Protein AF-A0A6P7G1Y3-F1 (afdb_monomer)

Solvent-accessible surface area (backbone atoms only — not comparable to full-atom values): 27968 Å² total; per-residue (Å²): 134,88,88,85,88,83,86,83,90,83,91,83,88,83,90,83,89,81,90,78,96,66,84,54,74,49,41,46,38,95,89,52,84,50,70,102,70,94,65,99,61,94,74,88,72,94,70,60,60,59,30,32,42,55,99,88,39,84,34,72,54,35,53,36,36,15,25,48,47,15,48,82,34,97,92,33,62,52,69,43,57,44,72,59,43,51,49,99,43,43,23,34,32,66,32,17,27,69,36,18,56,50,46,39,49,30,22,49,39,19,18,66,48,32,65,40,35,45,55,99,52,90,40,64,48,67,71,24,39,40,21,48,31,68,69,51,61,21,33,66,39,76,45,73,62,52,49,57,43,57,74,51,36,74,80,75,41,61,76,71,70,66,89,74,81,71,53,77,91,73,44,63,66,83,42,74,80,25,57,5,45,80,43,30,66,40,51,47,25,20,52,40,70,72,32,90,74,24,27,57,40,87,90,57,60,56,45,47,27,10,22,40,24,44,22,31,38,93,86,41,81,30,30,32,76,48,20,41,40,45,38,43,16,76,24,50,93,72,19,22,12,50,75,26,34,57,38,83,56,89,63,82,75,70,96,60,71,35,64,21,19,65,37,70,76,43,81,50,70,74,40,59,76,36,36,56,93,34,40,4,23,28,44,32,40,37,47,58,55,50,45,48,49,32,68,52,84,52,50,48,87,75,78,51,62,48,78,46,79,36,86,32,75,89,77,40,94,64,65,42,53,60,43,60,53,24,16,57,50,22,39,57,48,23,78,79,37,81,61,32,25,71,86,7,54,28,35,61,28,60,65,38,92,95,43,37,37,42,21,13,32,32,24,24,29,26,63,87,76,64,37,27,36,39,58,55,78,63,28,40,49,60,84,46,78,47,43,50,49,39,18,34,51,31,48,68,61,90,92,44,54,21,23,13,50,92,44,24,45,37,53,81,84,69,70,74,89,80,48,82,84,78,72,68,87,52,79,36,65,52,50,48,62,91,82,73,68,86,50,68,65,58,51,36,42,42,19,21,43,98,84,40,48,64,70,30,92,67,80,77,94,69,70,66,60,75,78,61,48,78,81,37,51,41,91,37,65,42,85,54,92,70,51,63,57,68,72,66,45,81,70,70,84,76,128

Sequence (495 aa):
MRFHHQSRLARKGFGGQMYGKKNRAKIARNSGEAYMDQKHNIHEAKKLDFFAYDNGRKSGVTMGLATVGGVCLDRYACVIAEFGTTNVFGKPYPSAGFTSVYVLAHEIGHNLGMHHDSIDNSCPKEGYIMSPSRGTNGETQWSRCSADVMKKLSSWAKCLEDTSKPNKNLDHNKFLRTPGQKFTAKKQCEILLRDKDATVLPSQGLSDICYNLHCKTPHRSGHYFAGPALEGTQCGYGQYCYGGTCVKKALPKPVKVVPGGWGPWKEGVCSSGCIEKSKGNTSKRRLCNNPAPLNTDEGCEGSSVQFGLCNDSKVCKGKISAVKYASQKCTEFSKLLPELESVGTGLQSPHEEGRLWMGCAIFCKRADSGIFYTPRIELNDLGISPYFPDGTWCHSVGNRNFYCLQHHCLPENFQIRTLTNHLEDLSFLQNARPHAHVSQDIKDYLSVDSYGRPIKTTLSEGDDIPPPDEEWESHDYIEIPGLREKYYNENANKI

Radius of gyration: 27.13 Å; Cα contacts (8 Å, |Δi|>4): 981; chains: 1; bounding box: 83×48×75 Å

InterPro domains:
  IPR000884 Thrombospondin type-1 (TSP1) repeat [PS50092] (259-317)
  IPR001590 Peptidase M12B, ADAM/reprolysin [PF01421] (58-160)
  IPR001590 Peptidase M12B, ADAM/reprolysin [PS50215] (62-153)
  IPR024079 Metallopeptidase, catalytic domain superfamily [G3DSA:3.40.390.10] (19-164)
  IPR036383 Thrombospondin type-1 repeat superfamily [G3DSA:2.20.100.10] (259-316)
  IPR041645 ADAMTS, cysteine-rich domain 2 [PF17771] (179-247)
  IPR050439 ADAMTS and ADAMTS-like [PTHR13723] (58-411)

Mean predicted aligned error: 11.82 Å

Foldseek 3Di:
DDDDDDDDDDDDDDDDDDDDDDKDWWWDDPPDTDDPDDDPDDDPDVDTQTFIQDPNDTFSLQQKFAAAQCAPPPRGNDIGGHAQDAPPLQFFALRNFCNSVLRRVLRVLRNLRDAAPPDVDDGDLDQASRRLFDQLFLRPHHDVRSVVSVVLSVVPNVVVVDDDDDDPVRPPCVCVQACCLVCALQNRLCRSLVHNQKGFDPPDQLFQLQGWTKIDHLLFAAIATNGGRTFQHASDDCWTRDSSGTDNDDDPPDPDWDAWDKDDKDKADWAAPQAPPFFTKIKIFIDRPVPNGHSDPNTYPDGRMDMATDHCPVPHPHHDHPQVSLQVVQCVVCVVPVQFDNSRRWDQAAADPLQQLRNFFIWTQTPPPRWTFQPRLSNRSVPRDRTHHWRDWRDDDDPWTFTQDSSGGGTNPDDPRPPPVPNRQRHAYNHDARDDDDDVQVRQCRIAGPNNHGSDPHGDPDRRDDPPSVSSRDPNYDYDPPPVCVSPCVVVPPD

Nearest PDB structures (foldseek):
  6qig-assembly1_A  TM=4.648E-01  e=5.186E-15  Homo sapiens
  3vn4-assembly1_A  TM=4.389E-01  e=1.927E-11  Homo sapiens
  3ghn-assembly1_A  TM=4.297E-01  e=1.252E-10  Homo sapiens
  6ool-assembly1_A  TM=8.047E-01  e=5.076E-03  Mus musculus
  1w0s-assembly3_C  TM=1.953E-01  e=5.076E-03  Homo sapiens

Secondary structure (DSSP, 8-state):
-------------------------EEEETTEEE------S----SS-EEEEEETTEEE----EEEETT-TT-TTT--EEE--S-B-TT-PBPGGGSTHHHHHHHHHHHHHTTPPPTTSSSSS-SSSSTT-SS---SS--S--HHHHHHHHTHHHH-GGG-S-----GGG-GGGGTT-GGGTS-HHHHHHHHHT-TT-EE-TTS-TTGGGT--EEE-TTSSSBEE--SPPTT-EEETTEEEETTEEEE--PPPPS--B---B---EEPPPB---BTT--EEEEEE--B-TTPPBS-S----S-SEEEEEE--TTT-SS-B-HHHHHHHHHHHHTTT-TTB-TT--EE-PPP-TT-TTGGGBPEEEBTTT--EE--TTTSTTTT---BPPTT-EEEEETTEEEEEETTEEEETT--GGG-TTTS-S--SB-S--SSPPPPHHHHHHTEE-TTS-BS-SSPPTTTTSPPPGGGG----EEPPTTHHHHHHGGGTT--

Structure (mmCIF, N/CA/C/O backbone):
data_AF-A0A6P7G1Y3-F1
#
_entry.id   AF-A0A6P7G1Y3-F1
#
loop_
_atom_site.group_PDB
_atom_site.id
_atom_site.type_symbol
_atom_site.label_atom_id
_atom_site.label_alt_id
_atom_site.label_comp_id
_atom_site.label_asym_id
_atom_site.label_entity_id
_atom_site.label_seq_id
_atom_site.pdbx_PDB_ins_code
_atom_site.Cartn_x
_atom_site.Cartn_y
_atom_site.Cartn_z
_atom_site.occupancy
_atom_site.B_iso_or_equiv
_atom_site.auth_seq_id
_atom_site.auth_comp_id
_atom_site.auth_asym_id
_atom_site.auth_atom_id
_atom_site.pdbx_PDB_model_num
ATOM 1 N N . MET A 1 1 ? 47.222 4.859 -1.023 1.00 21.81 1 MET A N 1
ATOM 2 C CA . MET A 1 1 ? 47.840 4.734 0.318 1.00 21.81 1 MET A CA 1
ATOM 3 C C . MET A 1 1 ? 47.376 3.429 0.949 1.00 21.81 1 MET A C 1
ATOM 5 O O . MET A 1 1 ? 46.231 3.058 0.735 1.00 21.81 1 MET A O 1
ATOM 9 N N . ARG A 1 2 ? 48.284 2.703 1.618 1.00 18.09 2 ARG A N 1
ATOM 10 C CA . ARG A 1 2 ? 48.058 1.367 2.205 1.00 18.09 2 ARG A CA 1
ATOM 11 C C . ARG A 1 2 ? 47.074 1.403 3.382 1.00 18.09 2 ARG A C 1
ATOM 13 O O . ARG A 1 2 ? 47.066 2.359 4.149 1.00 18.09 2 ARG A O 1
ATOM 20 N N . PHE A 1 3 ? 46.316 0.317 3.523 1.00 20.75 3 PHE A N 1
ATOM 21 C CA . PHE A 1 3 ? 45.445 -0.002 4.655 1.00 20.75 3 PHE A CA 1
ATOM 22 C C . PHE A 1 3 ? 46.233 -0.623 5.818 1.00 20.75 3 PHE A C 1
ATOM 24 O O . PHE A 1 3 ? 47.141 -1.419 5.583 1.00 20.75 3 PHE A O 1
ATOM 31 N N . HIS A 1 4 ? 45.807 -0.354 7.057 1.00 20.28 4 HIS A N 1
ATOM 32 C CA . HIS A 1 4 ? 46.063 -1.231 8.202 1.00 20.28 4 HIS A CA 1
ATOM 33 C C . HIS A 1 4 ? 44.754 -1.570 8.920 1.00 20.28 4 HIS A C 1
ATOM 35 O O . HIS A 1 4 ? 43.942 -0.704 9.235 1.00 20.28 4 HIS A O 1
ATOM 41 N N . HIS A 1 5 ? 44.578 -2.865 9.163 1.00 25.80 5 HIS A N 1
ATOM 42 C CA . HIS A 1 5 ? 43.517 -3.473 9.953 1.00 25.80 5 HIS A CA 1
ATOM 43 C C . HIS A 1 5 ? 44.005 -3.585 11.406 1.00 25.80 5 HIS A C 1
ATOM 45 O O . HIS A 1 5 ? 45.087 -4.130 11.607 1.00 25.80 5 HIS A O 1
ATOM 51 N N . GLN A 1 6 ? 43.216 -3.161 12.403 1.00 21.77 6 GLN A N 1
ATOM 52 C CA . GLN A 1 6 ? 43.098 -3.884 13.679 1.00 21.77 6 GLN A CA 1
ATOM 53 C C . GLN A 1 6 ? 41.922 -3.396 14.536 1.00 21.77 6 GLN A C 1
ATOM 55 O O . GLN A 1 6 ? 41.540 -2.230 14.552 1.00 21.77 6 GLN A O 1
ATOM 60 N N . SER A 1 7 ? 41.327 -4.367 15.216 1.00 26.92 7 SER A N 1
ATOM 61 C CA . SER A 1 7 ? 40.174 -4.310 16.105 1.00 26.92 7 SER A CA 1
ATOM 62 C C . SER A 1 7 ? 40.506 -3.829 17.529 1.00 26.92 7 SER A C 1
ATOM 64 O O . SER A 1 7 ? 41.516 -4.240 18.085 1.00 26.92 7 SER A O 1
ATOM 66 N N . ARG A 1 8 ? 39.527 -3.128 18.134 1.00 26.20 8 ARG A N 1
ATOM 67 C CA . ARG A 1 8 ? 39.300 -2.766 19.561 1.00 26.20 8 ARG A CA 1
ATOM 68 C C . ARG A 1 8 ? 40.057 -1.572 20.187 1.00 26.20 8 ARG A C 1
ATOM 70 O O . ARG A 1 8 ? 41.271 -1.551 20.266 1.00 26.20 8 ARG A O 1
ATOM 77 N N . LEU A 1 9 ? 39.222 -0.692 20.775 1.00 28.58 9 LEU A N 1
ATOM 78 C CA . LEU A 1 9 ? 39.395 0.200 21.943 1.00 28.58 9 LEU A CA 1
ATOM 79 C C . LEU A 1 9 ? 40.585 1.181 21.971 1.00 28.58 9 LEU A C 1
ATOM 81 O O . LEU A 1 9 ? 41.691 0.787 22.305 1.00 28.58 9 LEU A O 1
ATOM 85 N N . ALA A 1 10 ? 40.303 2.485 21.814 1.00 23.20 10 ALA A N 1
ATOM 86 C CA . ALA A 1 10 ? 40.595 3.557 22.790 1.00 23.20 10 ALA A CA 1
ATOM 87 C C . ALA A 1 10 ? 40.450 4.966 22.171 1.00 23.20 10 ALA A C 1
ATOM 89 O O . ALA A 1 10 ? 40.607 5.173 20.973 1.00 23.20 10 ALA A O 1
ATOM 90 N N . ARG A 1 11 ? 40.125 5.936 23.034 1.00 28.88 11 ARG A N 1
ATOM 91 C CA . ARG A 1 11 ? 39.921 7.371 22.770 1.00 28.88 11 ARG A CA 1
ATOM 92 C C . ARG A 1 11 ? 41.198 8.089 22.301 1.00 28.88 11 ARG A C 1
ATOM 94 O O . ARG A 1 11 ? 42.226 7.935 22.949 1.00 28.88 11 ARG A O 1
ATOM 101 N N . LYS A 1 12 ? 41.062 9.019 21.349 1.00 26.11 12 LYS A N 1
ATOM 102 C CA . LYS A 1 12 ? 41.366 10.476 21.430 1.00 26.11 12 LYS A CA 1
ATOM 103 C C . LYS A 1 12 ? 41.472 11.050 20.010 1.00 26.11 12 LYS A C 1
ATOM 105 O O . LYS A 1 12 ? 41.982 10.394 19.113 1.00 26.11 12 LYS A O 1
ATOM 110 N N . GLY A 1 13 ? 40.916 12.246 19.821 1.00 26.70 13 GLY A N 1
ATOM 111 C CA . GLY A 1 13 ? 40.770 12.880 18.513 1.00 26.70 13 GLY A CA 1
ATOM 112 C C . GLY A 1 13 ? 42.012 13.601 18.007 1.00 26.70 13 GLY A C 1
ATOM 113 O O . GLY A 1 13 ? 42.942 13.837 18.765 1.00 26.70 13 GLY A O 1
ATOM 114 N N . PHE A 1 14 ? 41.944 14.004 16.741 1.00 24.20 14 PHE A N 1
ATOM 115 C CA . PHE A 1 14 ? 42.490 15.254 16.217 1.00 24.20 14 PHE A CA 1
ATOM 116 C C . PHE A 1 14 ? 41.652 15.650 14.998 1.00 24.20 14 PHE A C 1
ATOM 118 O O . PHE A 1 14 ? 41.371 14.826 14.128 1.00 24.20 14 PHE A O 1
ATOM 125 N N . GLY A 1 15 ? 41.180 16.896 15.002 1.00 25.44 15 GLY A N 1
ATOM 126 C CA . GLY A 1 15 ? 40.402 17.490 13.925 1.00 25.44 15 GLY A CA 1
ATOM 127 C C . GLY A 1 15 ? 41.291 17.932 12.766 1.00 25.44 15 GLY A C 1
ATOM 128 O O . GLY A 1 15 ? 42.401 18.416 12.968 1.00 25.44 15 GLY A O 1
ATOM 129 N N . GLY A 1 16 ? 40.760 17.783 11.558 1.00 22.61 16 GLY A N 1
ATOM 130 C CA . GLY A 1 16 ? 41.322 18.302 10.318 1.00 22.61 16 GLY A CA 1
ATOM 131 C C . GLY A 1 16 ? 40.202 18.411 9.292 1.00 22.61 16 GLY A C 1
ATOM 132 O O . GLY A 1 16 ? 39.811 17.426 8.675 1.00 22.61 16 GLY A O 1
ATOM 133 N N . GLN A 1 17 ? 39.625 19.604 9.195 1.00 25.06 17 GLN A N 1
ATOM 134 C CA . GLN A 1 17 ? 38.502 19.961 8.338 1.00 25.06 17 GLN A CA 1
ATOM 135 C C . GLN A 1 17 ? 39.050 20.399 6.971 1.00 25.06 17 GLN A C 1
ATOM 137 O O . GLN A 1 17 ? 39.835 21.340 6.908 1.00 25.06 17 GLN A O 1
ATOM 142 N N . MET A 1 18 ? 38.630 19.762 5.873 1.00 23.38 18 MET A N 1
ATOM 143 C CA . MET A 1 18 ? 38.741 20.356 4.536 1.00 23.38 18 MET A CA 1
ATOM 144 C C . MET A 1 18 ? 37.453 20.163 3.736 1.00 23.38 18 MET A C 1
ATOM 146 O O . MET A 1 18 ? 36.867 19.083 3.674 1.00 23.38 18 MET A O 1
ATOM 150 N N . TYR A 1 19 ? 37.010 21.291 3.188 1.00 25.28 19 TYR A N 1
ATOM 151 C CA . TYR A 1 19 ? 35.760 21.535 2.490 1.00 25.28 19 TYR A CA 1
ATOM 152 C C . TYR A 1 19 ? 35.715 20.880 1.105 1.00 25.28 19 TYR A C 1
ATOM 154 O O . TYR A 1 19 ? 36.690 20.883 0.364 1.00 25.28 19 TYR A O 1
ATOM 162 N N . GLY A 1 20 ? 34.527 20.395 0.739 1.00 24.55 20 GLY A N 1
ATOM 163 C CA . GLY A 1 20 ? 34.197 19.918 -0.602 1.00 24.55 20 GLY A CA 1
ATOM 164 C C . GLY A 1 20 ? 32.763 19.393 -0.659 1.00 24.55 20 GLY A C 1
ATOM 165 O O . GLY A 1 20 ? 32.545 18.185 -0.708 1.00 24.55 20 GLY A O 1
ATOM 166 N N . LYS A 1 21 ? 31.774 20.296 -0.594 1.00 27.38 21 LYS A N 1
ATOM 167 C CA . LYS A 1 21 ? 30.356 19.983 -0.838 1.00 27.38 21 LYS A CA 1
ATOM 168 C C . LYS A 1 21 ? 30.157 19.759 -2.344 1.00 27.38 21 LYS A C 1
ATOM 170 O O . LYS A 1 21 ? 29.960 20.714 -3.084 1.00 27.38 21 LYS A O 1
ATOM 175 N N . LYS A 1 22 ? 30.230 18.510 -2.797 1.00 32.12 22 LYS A N 1
ATOM 176 C CA . LYS A 1 22 ? 29.634 18.060 -4.065 1.00 32.12 22 LYS A CA 1
ATOM 177 C C . LYS A 1 22 ? 28.845 16.785 -3.784 1.00 32.12 22 LYS A C 1
ATOM 179 O O . LYS A 1 22 ? 29.294 15.977 -2.972 1.00 32.12 22 LYS A O 1
ATOM 184 N N . ASN A 1 23 ? 27.659 16.699 -4.380 1.00 32.31 23 ASN A N 1
ATOM 185 C CA . ASN A 1 23 ? 26.599 15.705 -4.186 1.00 32.31 23 ASN A CA 1
ATOM 186 C C . ASN A 1 23 ? 27.129 14.303 -3.837 1.00 32.31 23 ASN A C 1
ATOM 188 O O . ASN A 1 23 ? 27.929 13.727 -4.572 1.00 32.31 23 ASN A O 1
ATOM 192 N N . ARG A 1 24 ? 26.705 13.764 -2.687 1.00 34.97 24 ARG A N 1
ATOM 193 C CA . ARG A 1 24 ? 27.035 12.403 -2.232 1.00 34.97 24 ARG A CA 1
ATOM 194 C C . ARG A 1 24 ? 25.746 11.684 -1.850 1.00 34.97 24 ARG A C 1
ATOM 196 O O . ARG A 1 24 ? 25.073 12.122 -0.917 1.00 34.97 24 ARG A O 1
ATOM 203 N N . ALA A 1 25 ? 25.444 10.570 -2.511 1.00 36.06 25 ALA A N 1
ATOM 204 C CA . ALA A 1 25 ? 24.476 9.599 -2.007 1.00 36.06 25 ALA A CA 1
ATOM 205 C C . ALA A 1 25 ? 25.070 8.885 -0.781 1.00 36.06 25 ALA A C 1
ATOM 207 O O . ALA A 1 25 ? 26.274 8.604 -0.753 1.00 36.06 25 ALA A O 1
ATOM 208 N N . LYS A 1 26 ? 24.265 8.645 0.262 1.00 37.44 26 LYS A N 1
ATOM 209 C CA . LYS A 1 26 ? 24.732 7.991 1.496 1.00 37.44 26 LYS A CA 1
ATOM 210 C C . LYS A 1 26 ? 23.860 6.792 1.838 1.00 37.44 26 LYS A C 1
ATOM 212 O O . LYS A 1 26 ? 22.646 6.832 1.704 1.00 37.44 26 LYS A O 1
ATOM 217 N N . ILE A 1 27 ? 24.507 5.754 2.356 1.00 38.84 27 ILE A N 1
ATOM 218 C CA . ILE A 1 27 ? 23.871 4.532 2.839 1.00 38.84 27 ILE A CA 1
ATOM 219 C C . ILE A 1 27 ? 24.170 4.423 4.338 1.00 38.84 27 ILE A C 1
ATOM 221 O O . ILE A 1 27 ? 25.332 4.312 4.739 1.00 38.84 27 ILE A O 1
ATOM 225 N N . ALA A 1 28 ? 23.141 4.478 5.184 1.00 32.09 28 ALA A N 1
ATOM 226 C CA . ALA A 1 28 ? 23.309 4.372 6.635 1.00 32.09 28 ALA A CA 1
ATOM 227 C C . ALA A 1 28 ? 22.919 2.970 7.134 1.00 32.09 28 ALA A C 1
ATOM 229 O O . ALA A 1 28 ? 21.790 2.529 6.926 1.00 32.09 28 ALA A O 1
ATOM 230 N N . ARG A 1 29 ? 23.830 2.274 7.836 1.00 31.97 29 ARG A N 1
ATOM 231 C CA . ARG A 1 29 ? 23.472 1.158 8.729 1.00 31.97 29 ARG A CA 1
ATOM 232 C C . ARG A 1 29 ? 23.325 1.690 10.149 1.00 31.97 29 ARG A C 1
ATOM 234 O O . ARG A 1 29 ? 24.144 2.492 10.600 1.00 31.97 29 ARG A O 1
ATOM 241 N N . ASN A 1 30 ? 22.348 1.179 10.900 1.00 32.78 30 ASN A N 1
ATOM 242 C CA . ASN A 1 30 ? 22.372 1.308 12.357 1.00 32.78 30 ASN A CA 1
ATOM 243 C C . ASN A 1 30 ? 23.662 0.643 12.866 1.00 32.78 30 ASN A C 1
ATOM 245 O O . ASN A 1 30 ? 23.794 -0.578 12.817 1.00 32.78 30 ASN A O 1
ATOM 249 N N . SER A 1 31 ? 24.609 1.479 13.303 1.00 29.08 31 SER A N 1
ATOM 250 C CA . SER A 1 31 ? 26.038 1.217 13.559 1.00 29.08 31 SER A CA 1
ATOM 251 C C . SER A 1 31 ? 26.934 1.045 12.312 1.00 29.08 31 SER A C 1
ATOM 253 O O . SER A 1 31 ? 27.414 -0.041 12.004 1.00 29.08 31 SER A O 1
ATOM 255 N N . GLY A 1 32 ? 27.216 2.156 11.620 1.00 27.81 32 GLY A N 1
ATOM 256 C CA . GLY A 1 32 ? 28.338 2.284 10.675 1.00 27.81 32 GLY A CA 1
ATOM 257 C C . GLY A 1 32 ? 27.954 2.919 9.335 1.00 27.81 32 GLY A C 1
ATOM 258 O O . GLY A 1 32 ? 27.022 2.473 8.671 1.00 27.81 32 GLY A O 1
ATOM 259 N N . GLU A 1 33 ? 28.683 3.964 8.937 1.00 28.09 33 GLU A N 1
ATOM 260 C CA . GLU A 1 33 ? 28.585 4.582 7.608 1.00 28.09 33 GLU A CA 1
ATOM 261 C C . GLU A 1 33 ? 29.104 3.607 6.538 1.00 28.09 33 GLU A C 1
ATOM 263 O O . GLU A 1 33 ? 30.212 3.086 6.675 1.00 28.09 33 GLU A O 1
ATOM 268 N N . ALA A 1 34 ? 28.333 3.361 5.473 1.00 31.55 34 ALA A N 1
ATOM 269 C CA . ALA A 1 34 ? 28.807 2.615 4.310 1.00 31.55 34 ALA A CA 1
ATOM 270 C C . ALA A 1 34 ? 29.014 3.579 3.134 1.00 31.55 34 ALA A C 1
ATOM 272 O O . ALA A 1 34 ? 28.073 4.202 2.643 1.00 31.55 34 ALA A O 1
ATOM 273 N N . TYR A 1 35 ? 30.264 3.690 2.692 1.00 33.50 35 TYR A N 1
ATOM 274 C CA . TYR A 1 35 ? 30.630 4.234 1.386 1.00 33.50 35 TYR A CA 1
ATOM 275 C C . TYR A 1 35 ? 30.770 3.055 0.413 1.00 33.50 35 TYR A C 1
ATOM 277 O O . TYR A 1 35 ? 31.051 1.941 0.856 1.00 33.50 35 TYR A O 1
ATOM 285 N N . MET A 1 36 ? 30.571 3.280 -0.891 1.00 33.56 36 MET A N 1
ATOM 286 C CA . MET A 1 36 ? 30.860 2.272 -1.920 1.00 33.56 36 MET A CA 1
ATOM 287 C C . MET A 1 36 ? 32.346 1.892 -1.846 1.00 33.56 36 MET A C 1
ATOM 289 O O . MET A 1 36 ? 33.202 2.623 -2.340 1.00 33.56 36 MET A O 1
ATOM 293 N N . ASP A 1 37 ? 32.634 0.770 -1.186 1.00 27.64 37 ASP A N 1
ATOM 294 C CA . ASP A 1 37 ? 33.957 0.162 -1.082 1.00 27.64 37 ASP A CA 1
ATOM 295 C C . ASP A 1 37 ? 33.904 -1.323 -1.475 1.00 27.64 37 ASP A C 1
ATOM 297 O O . ASP A 1 37 ? 32.919 -2.038 -1.285 1.00 27.64 37 ASP A O 1
ATOM 301 N N . GLN A 1 38 ? 35.003 -1.734 -2.086 1.00 37.25 38 GLN A N 1
ATOM 302 C CA . GLN A 1 38 ? 35.244 -2.861 -2.964 1.00 37.25 38 GLN A CA 1
ATOM 303 C C . GLN A 1 38 ? 35.269 -4.200 -2.223 1.00 37.25 38 GLN A C 1
ATOM 305 O O . GLN A 1 38 ? 36.305 -4.571 -1.676 1.00 37.25 38 GLN A O 1
ATOM 310 N N . LYS A 1 39 ? 34.210 -5.013 -2.310 1.00 24.38 39 LYS A N 1
ATOM 311 C CA . LYS A 1 39 ? 34.352 -6.483 -2.305 1.00 24.38 39 LYS A CA 1
ATOM 312 C C . LYS A 1 39 ? 33.325 -7.120 -3.236 1.00 24.38 39 LYS A C 1
ATOM 314 O O . LYS A 1 39 ? 32.146 -6.799 -3.179 1.00 24.38 39 LYS A O 1
ATOM 319 N N . HIS A 1 40 ? 33.807 -8.031 -4.081 1.00 29.83 40 HIS A N 1
ATOM 320 C CA . HIS A 1 40 ? 33.036 -8.827 -5.036 1.00 29.83 40 HIS A CA 1
ATOM 321 C C . HIS A 1 40 ? 32.099 -9.797 -4.304 1.00 29.83 40 HIS A C 1
ATOM 323 O O . HIS A 1 40 ? 32.418 -10.971 -4.152 1.00 29.83 40 HIS A O 1
ATOM 329 N N . ASN A 1 41 ? 30.971 -9.301 -3.804 1.00 24.30 41 ASN A N 1
ATOM 330 C CA . ASN A 1 41 ? 29.869 -10.106 -3.294 1.00 24.30 41 ASN A CA 1
ATOM 331 C C . ASN A 1 41 ? 28.558 -9.340 -3.492 1.00 24.30 41 ASN A C 1
ATOM 333 O O . ASN A 1 41 ? 28.458 -8.168 -3.130 1.00 24.30 41 ASN A O 1
ATOM 337 N N . ILE A 1 42 ? 27.540 -10.020 -4.024 1.00 28.67 42 ILE A N 1
ATOM 338 C CA . ILE A 1 42 ? 26.158 -9.533 -4.005 1.00 28.67 42 ILE A CA 1
ATOM 339 C C . ILE A 1 42 ? 25.740 -9.473 -2.533 1.00 28.67 42 ILE A C 1
ATOM 341 O O . ILE A 1 42 ? 25.546 -10.502 -1.885 1.00 28.67 42 ILE A O 1
ATOM 345 N N . HIS A 1 43 ? 25.664 -8.271 -1.972 1.00 31.12 43 HIS A N 1
ATOM 346 C CA . HIS A 1 43 ? 25.241 -8.066 -0.595 1.00 31.12 43 HIS A CA 1
ATOM 347 C C . HIS A 1 43 ? 23.760 -7.677 -0.560 1.00 31.12 43 HIS A C 1
ATOM 349 O O . HIS A 1 43 ? 23.416 -6.519 -0.768 1.00 31.12 43 HIS A O 1
ATOM 355 N N . GLU A 1 44 ? 22.882 -8.626 -0.223 1.00 31.80 44 GLU A N 1
ATOM 356 C CA . GLU A 1 44 ? 21.524 -8.304 0.233 1.00 31.80 44 GLU A CA 1
ATOM 357 C C . GLU A 1 44 ? 21.609 -7.629 1.609 1.00 31.80 44 GLU A C 1
ATOM 359 O O . GLU A 1 44 ? 21.796 -8.275 2.646 1.00 31.80 44 GLU A O 1
ATOM 364 N N . ALA A 1 45 ? 21.503 -6.306 1.645 1.00 36.00 45 ALA A N 1
ATOM 365 C CA . ALA A 1 45 ? 21.452 -5.572 2.897 1.00 36.00 45 ALA A CA 1
ATOM 366 C C . ALA A 1 45 ? 19.991 -5.414 3.348 1.00 36.00 45 ALA A C 1
ATOM 368 O O . ALA A 1 45 ? 19.229 -4.639 2.789 1.00 36.00 45 ALA A O 1
ATOM 369 N N . LYS A 1 46 ? 19.599 -6.145 4.397 1.00 33.59 46 LYS A N 1
ATOM 370 C CA . LYS A 1 46 ? 18.202 -6.239 4.870 1.00 33.59 46 LYS A CA 1
ATOM 371 C C . LYS A 1 46 ? 17.665 -5.001 5.615 1.00 33.59 46 LYS A C 1
ATOM 373 O O . LYS A 1 46 ? 16.542 -5.044 6.110 1.00 33.59 46 LYS A O 1
ATOM 378 N N . LYS A 1 47 ? 18.460 -3.934 5.761 1.00 39.12 47 LYS A N 1
ATOM 379 C CA . LYS A 1 47 ? 18.063 -2.673 6.418 1.00 39.12 47 LYS A CA 1
ATOM 380 C C . LYS A 1 47 ? 19.081 -1.569 6.114 1.00 39.12 47 LYS A C 1
ATOM 382 O O . LYS A 1 47 ? 20.061 -1.406 6.842 1.00 39.12 47 LYS A O 1
ATOM 387 N N . LEU A 1 48 ? 18.881 -0.878 4.999 1.00 49.28 48 LEU A N 1
ATOM 388 C CA . LEU A 1 48 ? 19.598 0.340 4.634 1.00 49.28 48 LEU A CA 1
ATOM 389 C C . LEU A 1 48 ? 18.551 1.404 4.339 1.00 49.28 48 LEU A C 1
ATOM 391 O O . LEU A 1 48 ? 17.698 1.174 3.489 1.00 49.28 48 LEU A O 1
ATOM 395 N N . ASP A 1 49 ? 18.633 2.541 5.020 1.00 53.19 49 ASP A N 1
ATOM 396 C CA . ASP A 1 49 ? 17.881 3.718 4.598 1.00 53.19 49 ASP A CA 1
ATOM 397 C C . ASP A 1 49 ? 18.644 4.316 3.413 1.00 53.19 49 ASP A C 1
ATOM 399 O O . ASP A 1 49 ? 19.786 4.772 3.568 1.00 53.19 49 ASP A O 1
ATOM 403 N N . PHE A 1 50 ? 18.051 4.232 2.224 1.00 64.38 50 PHE A N 1
ATOM 404 C CA . PHE A 1 50 ? 18.624 4.764 0.996 1.00 64.38 50 PHE A CA 1
ATOM 405 C C . PHE A 1 50 ? 18.137 6.200 0.799 1.00 64.38 50 PHE A C 1
ATOM 407 O O . PHE A 1 50 ? 16.939 6.467 0.815 1.00 64.38 50 PHE A O 1
ATOM 414 N N . PHE A 1 51 ? 19.071 7.147 0.712 1.00 60.94 51 PHE A N 1
ATOM 415 C CA . PHE A 1 51 ? 18.747 8.552 0.496 1.00 60.94 51 PHE A CA 1
ATOM 416 C C . PHE A 1 51 ? 19.900 9.276 -0.202 1.00 60.94 51 PHE A C 1
ATOM 418 O O . PHE A 1 51 ? 21.087 9.021 0.048 1.00 60.94 51 PHE A O 1
ATOM 425 N N . ALA A 1 52 ? 19.553 10.239 -1.047 1.00 60.09 52 ALA A N 1
ATOM 426 C CA . ALA A 1 52 ? 20.500 11.188 -1.607 1.00 60.09 52 ALA A CA 1
ATOM 427 C C . ALA A 1 52 ? 20.554 12.457 -0.749 1.00 60.09 52 ALA A C 1
ATOM 429 O O . ALA A 1 52 ? 19.636 12.756 0.015 1.00 60.09 52 ALA A O 1
ATOM 430 N N . TYR A 1 53 ? 21.645 13.214 -0.848 1.00 56.50 53 TYR A N 1
ATOM 431 C CA . TYR A 1 53 ? 21.633 14.610 -0.422 1.00 56.50 53 TYR A CA 1
ATOM 432 C C . TYR A 1 53 ? 21.415 15.485 -1.644 1.00 56.50 53 TYR A C 1
ATOM 434 O O . TYR A 1 53 ? 22.305 15.555 -2.490 1.00 56.50 53 TYR A O 1
ATOM 442 N N . ASP A 1 54 ? 20.284 16.179 -1.677 1.00 51.59 54 ASP A N 1
ATOM 443 C CA . ASP A 1 54 ? 20.017 17.230 -2.649 1.00 51.59 54 ASP A CA 1
ATOM 444 C C . ASP A 1 54 ? 19.958 18.584 -1.933 1.00 51.59 54 ASP A C 1
ATOM 446 O O . ASP A 1 54 ? 19.322 18.723 -0.885 1.00 51.59 54 ASP A O 1
ATOM 450 N N . ASN A 1 55 ? 20.722 19.562 -2.423 1.00 55.16 55 ASN A N 1
ATOM 451 C CA . ASN A 1 55 ? 20.835 20.906 -1.838 1.00 55.16 55 ASN A CA 1
ATOM 452 C C . ASN A 1 55 ? 21.056 20.937 -0.305 1.00 55.16 55 ASN A C 1
ATOM 454 O O . ASN A 1 55 ? 20.612 21.837 0.407 1.00 55.16 55 ASN A O 1
ATOM 458 N N . GLY A 1 56 ? 21.768 19.940 0.235 1.00 56.34 56 GLY A N 1
ATOM 459 C CA . GLY A 1 56 ? 22.061 19.814 1.669 1.00 56.34 56 GLY A CA 1
ATOM 460 C C . GLY A 1 56 ? 20.949 19.183 2.517 1.00 56.34 56 GLY A C 1
ATOM 461 O O . GLY A 1 56 ? 21.151 19.004 3.721 1.00 56.34 56 GLY A O 1
ATOM 462 N N . ARG A 1 57 ? 19.821 18.785 1.918 1.00 51.09 57 ARG A N 1
ATOM 463 C CA . ARG A 1 57 ? 18.723 18.053 2.568 1.00 51.09 57 ARG A CA 1
ATOM 464 C C . ARG A 1 57 ? 18.774 16.579 2.173 1.00 51.09 57 ARG A C 1
ATOM 466 O O . ARG A 1 57 ? 19.189 16.242 1.071 1.00 51.09 57 ARG A O 1
ATOM 473 N N . LYS A 1 58 ? 18.374 15.688 3.084 1.00 57.81 58 LYS A N 1
ATOM 474 C CA . LYS A 1 58 ? 18.184 14.273 2.739 1.00 57.81 58 LYS A CA 1
ATOM 475 C C . LYS A 1 58 ? 16.935 14.154 1.865 1.00 57.81 58 LYS A C 1
ATOM 477 O O . LYS A 1 58 ? 15.870 14.582 2.298 1.00 57.81 58 LYS A O 1
ATOM 482 N N . SER A 1 59 ? 17.078 13.556 0.692 1.00 57.25 59 SER A N 1
ATOM 483 C CA . SER A 1 59 ? 15.988 13.177 -0.199 1.00 57.25 59 SER A CA 1
ATOM 484 C C . SER A 1 59 ? 15.849 11.657 -0.199 1.00 57.25 59 SER A C 1
ATOM 486 O O . SER A 1 59 ? 16.791 10.945 -0.547 1.00 57.25 59 SER A O 1
ATOM 488 N N . GLY A 1 60 ? 14.684 11.166 0.223 1.00 60.81 60 GLY A N 1
ATOM 489 C CA . GLY A 1 60 ? 14.294 9.755 0.109 1.00 60.81 60 GLY A CA 1
ATOM 490 C C . GLY A 1 60 ? 13.608 9.430 -1.222 1.00 60.81 60 GLY A C 1
ATOM 491 O O . GLY A 1 60 ? 13.018 8.366 -1.350 1.00 60.81 60 GLY A O 1
ATOM 492 N N . VAL A 1 61 ? 13.630 10.361 -2.182 1.00 64.31 61 VAL A N 1
ATOM 493 C CA . VAL A 1 61 ? 13.007 10.198 -3.505 1.00 64.31 61 VAL A CA 1
ATOM 494 C C . VAL A 1 61 ? 13.828 9.256 -4.386 1.00 64.31 61 VAL A C 1
ATOM 496 O O . VAL A 1 61 ? 13.279 8.511 -5.193 1.00 64.31 61 VAL A O 1
ATOM 499 N N . THR A 1 62 ? 15.150 9.251 -4.221 1.00 69.19 62 THR A N 1
ATOM 500 C CA . THR A 1 62 ? 16.054 8.357 -4.944 1.00 69.19 62 THR A CA 1
ATOM 501 C C . THR A 1 62 ? 15.802 6.906 -4.509 1.00 69.19 62 THR A C 1
ATOM 503 O O . THR A 1 62 ? 16.096 6.564 -3.370 1.00 69.19 62 THR A O 1
ATOM 506 N N . MET A 1 63 ? 15.278 6.055 -5.402 1.00 77.81 63 MET A N 1
ATOM 507 C CA . MET A 1 63 ? 15.053 4.612 -5.167 1.00 77.81 63 MET A CA 1
ATOM 508 C C . MET A 1 63 ? 16.069 3.739 -5.920 1.00 77.81 63 MET A C 1
ATOM 510 O O . MET A 1 63 ? 16.049 2.520 -5.794 1.00 77.81 63 MET A O 1
ATOM 514 N N . GLY A 1 64 ? 16.975 4.332 -6.695 1.00 83.69 64 GLY A N 1
ATOM 515 C CA . GLY A 1 64 ? 18.086 3.634 -7.327 1.00 83.69 64 GLY A CA 1
ATOM 516 C C . GLY A 1 64 ? 19.276 4.562 -7.559 1.00 83.69 64 GLY A C 1
ATOM 517 O O . GLY A 1 64 ? 19.183 5.766 -7.336 1.00 83.69 64 GLY A O 1
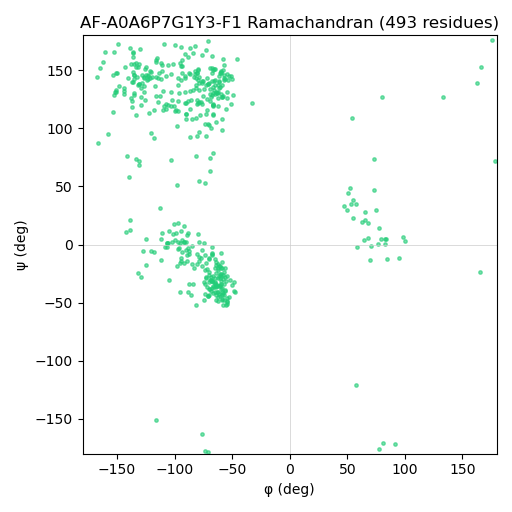ATOM 518 N N . LEU A 1 65 ? 20.438 3.981 -7.845 1.00 85.62 65 LEU A N 1
ATOM 519 C CA . LEU A 1 65 ? 21.632 4.727 -8.208 1.00 85.62 65 LEU A CA 1
ATOM 520 C C . LEU A 1 65 ? 22.538 3.909 -9.117 1.00 85.62 65 LEU A C 1
ATOM 522 O O . LEU A 1 65 ? 22.949 2.793 -8.768 1.00 85.62 65 LEU A O 1
ATOM 526 N N . ALA A 1 66 ? 22.958 4.528 -10.210 1.00 88.12 66 ALA A N 1
ATOM 527 C CA . ALA A 1 66 ? 23.942 3.974 -11.125 1.00 88.12 66 ALA A CA 1
ATOM 528 C C . ALA A 1 66 ? 24.976 5.017 -11.567 1.00 88.12 66 ALA A C 1
ATOM 530 O O . ALA A 1 66 ? 24.840 6.223 -11.379 1.00 88.12 66 ALA A O 1
ATOM 531 N N . THR A 1 67 ? 26.069 4.544 -12.156 1.00 89.06 67 THR A N 1
ATOM 532 C CA . THR A 1 67 ? 26.957 5.421 -12.932 1.00 89.06 67 THR A CA 1
ATOM 533 C C . THR A 1 67 ? 26.506 5.423 -14.383 1.00 89.06 67 THR A C 1
ATOM 535 O O . THR A 1 67 ? 26.085 4.374 -14.875 1.00 89.06 67 THR A O 1
ATOM 538 N N . VAL A 1 68 ? 26.625 6.556 -15.079 1.00 90.06 68 VAL A N 1
ATOM 539 C CA . VAL A 1 68 ? 26.313 6.602 -16.513 1.00 90.06 68 VAL A CA 1
ATOM 540 C C . VAL A 1 68 ? 27.455 5.987 -17.321 1.00 90.06 68 VAL A C 1
ATOM 542 O O . VAL A 1 68 ? 28.605 6.416 -17.223 1.00 90.06 68 VAL A O 1
ATOM 545 N N . GLY A 1 69 ? 27.148 4.955 -18.111 1.00 89.94 69 GLY A N 1
ATOM 546 C CA . GLY A 1 69 ? 28.116 4.278 -18.983 1.00 89.94 69 GLY A CA 1
ATOM 547 C C . GLY A 1 69 ? 29.225 3.544 -18.222 1.00 89.94 69 GLY A C 1
ATOM 548 O O . GLY A 1 69 ? 30.342 3.427 -18.716 1.00 89.94 69 GLY A O 1
ATOM 549 N N . GLY A 1 70 ? 28.951 3.087 -17.000 1.00 88.50 70 GLY A N 1
ATOM 550 C CA . GLY A 1 70 ? 29.903 2.346 -16.170 1.00 88.50 70 GLY A CA 1
ATOM 551 C C . GLY A 1 70 ? 30.048 0.874 -16.549 1.00 88.50 70 GLY A C 1
ATOM 552 O O . GLY A 1 70 ? 30.952 0.206 -16.040 1.00 88.50 70 GLY A O 1
ATOM 553 N N . VAL A 1 71 ? 29.177 0.356 -17.418 1.00 89.56 71 VAL A N 1
ATOM 554 C CA . VAL A 1 71 ? 29.235 -1.039 -17.861 1.00 89.56 71 VAL A CA 1
ATOM 555 C C . VAL A 1 71 ? 30.602 -1.348 -18.478 1.00 89.56 71 VAL A C 1
ATOM 557 O O . VAL A 1 71 ? 31.241 -0.492 -19.089 1.00 89.56 71 VAL A O 1
ATOM 560 N N . CYS A 1 72 ? 31.082 -2.576 -18.280 1.00 88.75 72 CYS A N 1
ATOM 561 C CA . CYS A 1 72 ? 32.424 -3.026 -18.672 1.00 88.75 72 CYS A CA 1
ATOM 562 C C . CYS A 1 72 ? 33.605 -2.348 -17.956 1.00 88.75 72 CYS A C 1
ATOM 564 O O . CYS A 1 72 ? 34.754 -2.643 -18.284 1.00 88.75 72 CYS A O 1
ATOM 566 N N . LEU A 1 73 ? 33.363 -1.470 -16.979 1.00 86.38 73 LEU A N 1
ATOM 567 C CA . LEU A 1 73 ? 34.416 -0.902 -16.142 1.00 86.38 73 LEU A CA 1
ATOM 568 C C . LEU A 1 73 ? 34.376 -1.538 -14.755 1.00 86.38 73 LEU A C 1
ATOM 570 O O . LEU A 1 73 ? 33.407 -1.360 -14.019 1.00 86.38 73 LEU A O 1
ATOM 574 N N . ASP A 1 74 ? 35.466 -2.195 -14.357 1.00 82.25 74 ASP A N 1
ATOM 575 C CA . ASP A 1 74 ? 35.573 -2.968 -13.107 1.00 82.25 74 ASP A CA 1
ATOM 576 C C . ASP A 1 74 ? 35.068 -2.239 -11.851 1.00 82.25 74 ASP A C 1
ATOM 578 O O . ASP A 1 74 ? 34.591 -2.860 -10.906 1.00 82.25 74 ASP A O 1
ATOM 582 N N . ARG A 1 75 ? 35.204 -0.907 -11.807 1.00 80.81 75 ARG A N 1
ATOM 583 C CA . ARG A 1 75 ? 34.823 -0.084 -10.646 1.00 80.81 75 ARG A CA 1
ATOM 584 C C . ARG A 1 75 ? 33.426 0.520 -10.733 1.00 80.81 75 ARG A C 1
ATOM 586 O O . ARG A 1 75 ? 32.937 1.016 -9.721 1.00 80.81 75 ARG A O 1
ATOM 593 N N . TYR A 1 76 ? 32.828 0.537 -11.919 1.00 84.56 76 TYR A N 1
ATOM 594 C CA . TYR A 1 76 ? 31.645 1.343 -12.216 1.00 84.56 76 TYR A CA 1
ATOM 595 C C . TYR A 1 76 ? 30.493 0.530 -12.817 1.00 84.56 76 TYR A C 1
ATOM 597 O O . TYR A 1 76 ? 29.384 1.048 -12.910 1.00 84.56 76 TYR A O 1
ATOM 605 N N . ALA A 1 77 ? 30.697 -0.754 -13.119 1.00 87.50 77 ALA A N 1
ATOM 606 C CA . ALA A 1 77 ? 29.650 -1.702 -13.506 1.00 87.50 77 ALA A CA 1
ATOM 607 C C . ALA A 1 77 ? 28.776 -2.120 -12.300 1.00 87.50 77 ALA A C 1
ATOM 609 O O . ALA A 1 77 ? 28.635 -3.299 -11.980 1.00 87.50 77 ALA A O 1
ATOM 610 N N . CYS A 1 78 ? 28.232 -1.132 -11.588 1.00 86.88 78 CYS A N 1
ATOM 611 C CA . CYS A 1 78 ? 27.450 -1.288 -10.369 1.00 86.88 78 CYS A CA 1
ATOM 612 C C . CYS A 1 78 ? 26.112 -0.563 -10.518 1.00 86.88 78 CYS A C 1
ATOM 614 O O . CYS A 1 78 ? 26.068 0.590 -10.948 1.00 86.88 78 CYS A O 1
ATOM 616 N N . VAL A 1 79 ? 25.051 -1.233 -10.079 1.00 87.06 79 VAL A N 1
ATOM 617 C CA . VAL A 1 79 ? 23.687 -0.711 -10.010 1.00 87.06 79 VAL A CA 1
ATOM 618 C C . VAL A 1 79 ? 23.154 -0.965 -8.606 1.00 87.06 79 VAL A C 1
ATOM 620 O O . VAL A 1 79 ? 23.319 -2.060 -8.062 1.00 87.06 79 VAL A O 1
ATOM 623 N N . ILE A 1 80 ? 22.519 0.043 -8.020 1.00 86.69 80 ILE A N 1
ATOM 624 C CA . ILE A 1 80 ? 21.791 -0.060 -6.758 1.00 86.69 80 ILE A CA 1
ATOM 625 C C . ILE A 1 80 ? 20.329 0.218 -7.072 1.00 86.69 80 ILE A C 1
ATOM 627 O O . ILE A 1 80 ? 20.023 1.241 -7.660 1.00 86.69 80 ILE A O 1
ATOM 631 N N . ALA A 1 81 ? 19.429 -0.669 -6.664 1.00 84.81 81 ALA A N 1
ATOM 632 C CA . ALA A 1 81 ? 17.994 -0.445 -6.768 1.00 84.81 81 ALA A CA 1
ATOM 633 C C . ALA A 1 81 ? 17.319 -0.890 -5.473 1.00 84.81 81 ALA A C 1
ATOM 635 O O . ALA A 1 81 ? 17.680 -1.907 -4.872 1.00 84.81 81 ALA A O 1
ATOM 636 N N . GLU A 1 82 ? 16.351 -0.107 -5.034 1.00 82.12 82 GLU A N 1
ATOM 637 C CA . GLU A 1 82 ? 15.555 -0.355 -3.850 1.00 82.12 82 GLU A CA 1
ATOM 638 C C . GLU A 1 82 ? 14.470 -1.400 -4.146 1.00 82.12 82 GLU A C 1
ATOM 640 O O . GLU A 1 82 ? 13.832 -1.395 -5.201 1.00 82.12 82 GLU A O 1
ATOM 645 N N . PHE A 1 83 ? 14.252 -2.312 -3.198 1.00 83.56 83 PHE A N 1
ATOM 646 C CA . PHE A 1 83 ? 13.248 -3.363 -3.314 1.00 83.56 83 PHE A CA 1
ATOM 647 C C . PHE A 1 83 ? 12.496 -3.552 -2.000 1.00 83.56 83 PHE A C 1
ATOM 649 O O . PHE A 1 83 ? 13.095 -3.843 -0.961 1.00 83.56 83 PHE A O 1
ATOM 656 N N . GLY A 1 84 ? 11.168 -3.474 -2.058 1.00 79.62 84 GLY A N 1
ATOM 657 C CA . GLY A 1 84 ? 10.303 -3.867 -0.955 1.00 79.62 84 GLY A CA 1
ATOM 658 C C . GLY A 1 84 ? 10.274 -2.876 0.207 1.00 79.62 84 GLY A C 1
ATOM 659 O O . GLY A 1 84 ? 10.109 -3.321 1.343 1.00 79.62 84 GLY A O 1
ATOM 660 N N . THR A 1 85 ? 10.462 -1.578 -0.011 1.00 80.44 85 THR A N 1
ATOM 661 C CA . THR A 1 85 ? 10.580 -0.615 1.091 1.00 80.44 85 THR A CA 1
ATOM 662 C C . THR A 1 85 ? 9.274 0.076 1.445 1.00 80.44 85 THR A C 1
ATOM 664 O O . THR A 1 85 ? 8.324 0.173 0.671 1.00 80.44 85 THR A O 1
ATOM 667 N N . THR A 1 86 ? 9.220 0.532 2.688 1.00 82.94 86 THR A N 1
ATOM 668 C CA . THR A 1 86 ? 8.089 1.252 3.259 1.00 82.94 86 THR A CA 1
ATOM 669 C C . THR A 1 86 ? 8.617 2.452 4.025 1.00 82.94 86 THR A C 1
ATOM 671 O O . THR A 1 86 ? 9.747 2.418 4.518 1.00 82.94 86 THR A O 1
ATOM 674 N N . ASN A 1 87 ? 7.810 3.495 4.189 1.00 80.19 87 ASN A N 1
ATOM 675 C CA . ASN A 1 87 ? 8.182 4.594 5.076 1.00 80.19 87 ASN A CA 1
ATOM 676 C C . ASN A 1 87 ? 8.111 4.173 6.561 1.00 80.19 87 ASN A C 1
ATOM 678 O O . ASN A 1 87 ? 7.789 3.030 6.898 1.00 80.19 87 ASN A O 1
ATOM 682 N N . VAL A 1 88 ? 8.397 5.115 7.464 1.00 78.56 88 VAL A N 1
ATOM 683 C CA . VAL A 1 88 ? 8.374 4.887 8.923 1.00 78.56 88 VAL A CA 1
ATOM 684 C C . VAL A 1 88 ? 7.000 4.472 9.468 1.00 78.56 88 VAL A C 1
ATOM 686 O O . VAL A 1 88 ? 6.933 3.895 10.549 1.00 78.56 88 VAL A O 1
ATOM 689 N N . PHE A 1 89 ? 5.928 4.717 8.711 1.00 82.56 89 PHE A N 1
ATOM 690 C CA . PHE A 1 89 ? 4.555 4.318 9.026 1.00 82.56 89 PHE A CA 1
ATOM 691 C C . PHE A 1 89 ? 4.130 3.030 8.305 1.00 82.56 89 PHE A C 1
ATOM 693 O O . PHE A 1 89 ? 2.959 2.677 8.315 1.00 82.56 89 PHE A O 1
ATOM 700 N N . GLY A 1 90 ? 5.059 2.318 7.659 1.00 84.62 90 GLY A N 1
ATOM 701 C CA . GLY A 1 90 ? 4.764 1.076 6.941 1.00 84.62 90 GLY A CA 1
ATOM 702 C C . GLY A 1 90 ? 4.094 1.273 5.578 1.00 84.62 90 GLY A C 1
ATOM 703 O O . GLY A 1 90 ? 3.848 0.283 4.888 1.00 84.62 90 GLY A O 1
ATOM 704 N N . LYS A 1 91 ? 3.843 2.518 5.143 1.00 87.19 91 LYS A N 1
ATOM 705 C CA . LYS A 1 91 ? 3.231 2.790 3.835 1.00 87.19 91 LYS A CA 1
ATOM 706 C C . LYS A 1 91 ? 4.175 2.357 2.714 1.00 87.19 91 LYS A C 1
ATOM 708 O O . LYS A 1 91 ? 5.364 2.688 2.786 1.00 87.19 91 LYS A O 1
ATOM 713 N N . PRO A 1 92 ? 3.686 1.637 1.691 1.00 86.88 92 PRO A N 1
ATOM 714 C CA . PRO A 1 92 ? 4.525 1.151 0.606 1.00 86.88 92 PRO A CA 1
ATOM 715 C C . PRO A 1 92 ? 5.016 2.316 -0.251 1.00 86.88 92 PRO A C 1
ATOM 717 O O . PRO A 1 92 ? 4.213 3.113 -0.743 1.00 86.88 92 PRO A O 1
ATOM 720 N N . TYR A 1 93 ? 6.331 2.400 -0.450 1.00 80.44 93 TYR A N 1
ATOM 721 C CA . TYR A 1 93 ? 6.876 3.192 -1.550 1.00 80.44 93 TYR A CA 1
ATOM 722 C C . TYR A 1 93 ? 6.508 2.540 -2.887 1.00 80.44 93 TYR A C 1
ATOM 724 O O . TYR A 1 93 ? 6.181 1.350 -2.913 1.00 80.44 93 TYR A O 1
ATOM 732 N N . PRO A 1 94 ? 6.594 3.265 -4.013 1.00 74.62 94 PRO A N 1
ATOM 733 C CA . PRO A 1 94 ? 6.500 2.649 -5.334 1.00 74.62 94 PRO A CA 1
ATOM 734 C C . PRO A 1 94 ? 7.393 1.399 -5.465 1.00 74.62 94 PRO A C 1
ATOM 736 O O . PRO A 1 94 ? 6.931 0.359 -5.923 1.00 74.62 94 PRO A O 1
ATOM 739 N N . SER A 1 95 ? 8.621 1.426 -4.933 1.00 79.62 95 SER A N 1
ATOM 740 C CA . SER A 1 95 ? 9.566 0.294 -4.908 1.00 79.62 95 SER A CA 1
ATOM 741 C C . SER A 1 95 ? 9.150 -0.897 -4.018 1.00 79.62 95 SER A C 1
ATOM 743 O O . SER A 1 95 ? 9.852 -1.910 -3.987 1.00 79.62 95 SER A O 1
ATOM 745 N N . ALA A 1 96 ? 8.017 -0.840 -3.304 1.00 85.56 96 ALA A N 1
ATOM 746 C CA . ALA A 1 96 ? 7.542 -1.916 -2.428 1.00 85.56 96 ALA A CA 1
ATOM 747 C C . ALA A 1 96 ? 7.066 -3.173 -3.179 1.00 85.56 96 ALA A C 1
ATOM 749 O O . ALA A 1 96 ? 7.072 -4.270 -2.613 1.00 85.56 96 ALA A O 1
ATOM 750 N N . GLY A 1 97 ? 6.622 -3.003 -4.427 1.00 88.38 97 GLY A N 1
ATOM 751 C CA . GLY A 1 97 ? 6.070 -4.054 -5.281 1.00 88.38 97 GLY A CA 1
ATOM 752 C C . GLY A 1 97 ? 6.915 -4.303 -6.528 1.00 88.38 97 GLY A C 1
ATOM 753 O O . GLY A 1 97 ? 8.122 -4.094 -6.532 1.00 88.38 97 GLY A O 1
ATOM 754 N N . PHE A 1 98 ? 6.275 -4.745 -7.613 1.00 89.25 98 PHE A N 1
ATOM 755 C CA . PHE A 1 98 ? 6.973 -5.008 -8.876 1.00 89.25 98 PHE A CA 1
ATOM 756 C C . PHE A 1 98 ? 7.463 -3.752 -9.598 1.00 89.25 98 PHE A C 1
ATOM 758 O O . PHE A 1 98 ? 8.314 -3.879 -10.477 1.00 89.25 98 PHE A O 1
ATOM 765 N N . THR A 1 99 ? 7.033 -2.554 -9.194 1.00 86.44 99 THR A N 1
ATOM 766 C CA . THR A 1 99 ? 7.594 -1.297 -9.708 1.00 86.44 99 THR A CA 1
ATOM 767 C C . THR A 1 99 ? 9.108 -1.217 -9.514 1.00 86.44 99 THR A C 1
ATOM 769 O O . THR A 1 99 ? 9.807 -0.636 -10.338 1.00 86.44 99 THR A O 1
ATOM 772 N N . SER A 1 100 ? 9.654 -1.886 -8.492 1.00 87.25 100 SER A N 1
ATOM 773 C CA . SER A 1 100 ? 11.102 -2.022 -8.285 1.00 87.25 100 SER A CA 1
ATOM 774 C C . SER A 1 100 ? 11.847 -2.602 -9.495 1.00 87.25 100 SER A C 1
ATOM 776 O O . SER A 1 100 ? 13.040 -2.374 -9.657 1.00 87.25 100 SER A O 1
ATOM 778 N N . VAL A 1 101 ? 11.175 -3.404 -10.330 1.00 88.06 101 VAL A N 1
ATOM 779 C CA . VAL A 1 101 ? 11.767 -3.984 -11.543 1.00 88.06 101 VAL A CA 1
ATOM 780 C C . VAL A 1 101 ? 12.009 -2.898 -12.586 1.00 88.06 101 VAL A C 1
ATOM 782 O O . VAL A 1 101 ? 13.046 -2.924 -13.242 1.00 88.06 101 VAL A O 1
ATOM 785 N N . TYR A 1 102 ? 11.100 -1.928 -12.704 1.00 88.25 102 TYR A N 1
ATOM 786 C CA . TYR A 1 102 ? 11.282 -0.772 -13.582 1.00 88.25 102 TYR A CA 1
ATOM 787 C C . TYR A 1 102 ? 12.343 0.181 -13.033 1.00 88.25 102 TYR A C 1
ATOM 789 O O . TYR A 1 102 ? 13.161 0.658 -13.809 1.00 88.25 102 TYR A O 1
ATOM 797 N N . VAL A 1 103 ? 12.425 0.350 -11.705 1.00 87.56 103 VAL A N 1
ATOM 798 C CA . VAL A 1 103 ? 13.554 1.052 -11.066 1.00 87.56 103 VAL A CA 1
ATOM 799 C C . VAL A 1 103 ? 14.872 0.369 -11.430 1.00 87.56 103 VAL A C 1
ATOM 801 O O . VAL A 1 103 ? 15.769 1.003 -11.960 1.00 87.56 103 VAL A O 1
ATOM 804 N N . LEU A 1 104 ? 14.986 -0.947 -11.244 1.00 90.62 104 LEU A N 1
ATOM 805 C CA . LEU A 1 104 ? 16.200 -1.675 -11.614 1.00 90.62 104 LEU A CA 1
ATOM 806 C C . LEU A 1 104 ? 16.531 -1.544 -13.111 1.00 90.62 104 LEU A C 1
ATOM 808 O O . LEU A 1 104 ? 17.700 -1.399 -13.463 1.00 90.62 104 LEU A O 1
ATOM 812 N N . ALA A 1 105 ? 15.526 -1.601 -13.987 1.00 92.31 105 ALA A N 1
ATOM 813 C CA . ALA A 1 105 ? 15.721 -1.410 -15.420 1.00 92.31 105 ALA A CA 1
ATOM 814 C C . ALA A 1 105 ? 16.258 -0.006 -15.735 1.00 92.31 105 ALA A C 1
ATOM 816 O O . ALA A 1 105 ? 17.224 0.096 -16.487 1.00 92.31 105 ALA A O 1
ATOM 817 N N . HIS A 1 106 ? 15.693 1.035 -15.122 1.00 93.12 106 HIS A N 1
ATOM 818 C CA . HIS A 1 106 ? 16.150 2.421 -15.236 1.00 93.12 106 HIS A CA 1
ATOM 819 C C . HIS A 1 106 ? 17.638 2.554 -14.879 1.00 93.12 106 HIS A C 1
ATOM 821 O O . HIS A 1 106 ? 18.444 3.027 -15.680 1.00 93.12 106 HIS A O 1
ATOM 827 N N . GLU A 1 107 ? 18.042 2.017 -13.727 1.00 92.44 107 GLU A N 1
ATOM 828 C CA . GLU A 1 107 ? 19.435 2.091 -13.277 1.00 92.44 107 GLU A CA 1
ATOM 829 C C . GLU A 1 107 ? 20.400 1.284 -14.161 1.00 92.44 107 GLU A C 1
ATOM 831 O O . GLU A 1 107 ? 21.540 1.689 -14.410 1.00 92.44 107 GLU A O 1
ATOM 836 N N . ILE A 1 108 ? 19.953 0.137 -14.685 1.00 94.50 108 ILE A N 1
ATOM 837 C CA . ILE A 1 108 ? 20.706 -0.598 -15.710 1.00 94.50 108 ILE A CA 1
ATOM 838 C C . ILE A 1 108 ? 20.848 0.263 -16.971 1.00 94.50 108 ILE A C 1
ATOM 840 O O . ILE A 1 108 ? 21.933 0.304 -17.550 1.00 94.50 108 ILE A O 1
ATOM 844 N N . GLY A 1 109 ? 19.797 0.980 -17.374 1.00 94.94 109 GLY A N 1
ATOM 845 C CA . GLY A 1 109 ? 19.818 1.932 -18.484 1.00 94.94 109 GLY A CA 1
ATOM 846 C C . GLY A 1 109 ? 20.911 2.984 -18.316 1.00 94.94 109 GLY A C 1
ATOM 847 O O . GLY A 1 109 ? 21.735 3.158 -19.220 1.00 94.94 109 GLY A O 1
ATOM 848 N N . HIS A 1 110 ? 21.005 3.604 -17.137 1.00 93.88 110 HIS A N 1
ATOM 849 C CA . HIS A 1 110 ? 22.121 4.491 -16.804 1.00 93.88 110 HIS A CA 1
ATOM 850 C C . HIS A 1 110 ? 23.473 3.807 -16.983 1.00 93.88 110 HIS A C 1
ATOM 852 O O . HIS A 1 110 ? 24.336 4.323 -17.698 1.00 93.88 110 HIS A O 1
ATOM 858 N N . ASN A 1 111 ? 23.660 2.605 -16.436 1.00 93.38 111 ASN A N 1
ATOM 859 C CA . ASN A 1 111 ? 24.935 1.900 -16.567 1.00 93.38 111 ASN A CA 1
ATOM 860 C C . ASN A 1 111 ? 25.310 1.557 -18.016 1.00 93.38 111 ASN A C 1
ATOM 862 O O . ASN A 1 111 ? 26.496 1.562 -18.352 1.00 93.38 111 ASN A O 1
ATOM 866 N N . LEU A 1 112 ? 24.309 1.363 -18.878 1.00 94.00 112 LEU A N 1
ATOM 867 C CA . LEU A 1 112 ? 24.440 1.191 -20.328 1.00 94.00 112 LEU A CA 1
ATOM 868 C C . LEU A 1 112 ? 24.650 2.511 -21.097 1.00 94.00 112 LEU A C 1
ATOM 870 O O . LEU A 1 112 ? 24.760 2.493 -22.320 1.00 94.00 112 LEU A O 1
ATOM 874 N N . GLY A 1 113 ? 24.737 3.649 -20.407 1.00 91.88 113 GLY A N 1
ATOM 875 C CA . GLY A 1 113 ? 25.046 4.963 -20.982 1.00 91.88 113 GLY A CA 1
ATOM 876 C C . GLY A 1 113 ? 23.831 5.849 -21.257 1.00 91.88 113 GLY A C 1
ATOM 877 O O . GLY A 1 113 ? 23.980 6.913 -21.863 1.00 91.88 113 GLY A O 1
ATOM 878 N N . MET A 1 114 ? 22.630 5.437 -20.849 1.00 93.88 114 MET A N 1
ATOM 879 C CA . MET A 1 114 ? 21.429 6.253 -21.019 1.00 93.88 114 MET A CA 1
ATOM 880 C C . MET A 1 114 ? 21.412 7.389 -19.997 1.00 93.88 114 MET A C 1
ATOM 882 O O . MET A 1 114 ? 21.778 7.210 -18.839 1.00 93.88 114 MET A O 1
ATOM 886 N N . HIS A 1 115 ? 20.972 8.560 -20.432 1.00 92.94 115 HIS A N 1
ATOM 887 C CA . HIS A 1 115 ? 20.598 9.651 -19.534 1.00 92.94 115 HIS A CA 1
ATOM 888 C C . HIS A 1 115 ? 19.077 9.653 -19.407 1.00 92.94 115 HIS A C 1
ATOM 890 O O . HIS A 1 115 ? 18.405 8.925 -20.148 1.00 92.94 115 HIS A O 1
ATOM 896 N N . HIS A 1 116 ? 18.537 10.465 -18.499 1.00 93.06 116 HIS A N 1
ATOM 897 C CA . HIS A 1 116 ? 17.093 10.643 -18.474 1.00 93.06 116 HIS A CA 1
ATOM 898 C C . HIS A 1 116 ? 16.585 11.203 -19.798 1.00 93.06 116 HIS A C 1
ATOM 900 O O . HIS A 1 116 ? 17.264 11.988 -20.471 1.00 93.06 116 HIS A O 1
ATOM 906 N N . ASP A 1 117 ? 15.368 10.831 -20.165 1.00 92.00 117 ASP A N 1
ATOM 907 C CA . ASP A 1 117 ? 14.682 11.473 -21.276 1.00 92.00 117 ASP A CA 1
ATOM 908 C C . ASP A 1 117 ? 14.523 12.978 -20.992 1.00 92.00 117 ASP A C 1
ATOM 910 O O . ASP A 1 117 ? 14.442 13.406 -19.841 1.00 92.00 117 ASP A O 1
ATOM 914 N N . SER A 1 118 ? 14.555 13.799 -22.045 1.00 91.06 118 SER A N 1
ATOM 915 C CA . SER A 1 118 ? 14.637 15.274 -22.020 1.00 91.06 118 SER A CA 1
ATOM 916 C C . SER A 1 118 ? 15.964 15.897 -21.550 1.00 91.06 118 SER A C 1
ATOM 918 O O . SER A 1 118 ? 16.193 17.079 -21.814 1.00 91.06 118 SER A O 1
ATOM 920 N N . ILE A 1 119 ? 16.883 15.137 -20.939 1.00 86.38 119 ILE A N 1
ATOM 921 C CA . ILE A 1 119 ? 18.220 15.633 -20.561 1.00 86.38 119 ILE A CA 1
ATOM 922 C C . ILE A 1 119 ? 19.207 15.395 -21.708 1.00 86.38 119 ILE A C 1
ATOM 924 O O . ILE A 1 119 ? 19.534 14.255 -22.039 1.00 86.38 119 ILE A O 1
ATOM 928 N N . ASP A 1 120 ? 19.686 16.476 -22.331 1.00 84.94 120 ASP A N 1
ATOM 929 C CA . ASP A 1 120 ? 20.586 16.442 -23.498 1.00 84.94 120 ASP A CA 1
ATOM 930 C C . ASP A 1 120 ? 20.032 15.611 -24.687 1.00 84.94 120 ASP A C 1
ATOM 932 O O . ASP A 1 120 ? 20.780 15.141 -25.547 1.00 84.94 120 ASP A O 1
ATOM 936 N N . ASN A 1 121 ? 18.706 15.421 -24.761 1.00 90.06 121 ASN A N 1
ATOM 937 C CA . ASN A 1 121 ? 18.026 14.689 -25.833 1.00 90.06 121 ASN A CA 1
ATOM 938 C C . ASN A 1 121 ? 16.608 15.233 -26.107 1.00 90.06 121 ASN A C 1
ATOM 940 O O . ASN A 1 121 ? 16.114 16.107 -25.407 1.00 90.06 121 ASN A O 1
ATOM 944 N N . SER A 1 122 ? 15.963 14.734 -27.167 1.00 93.81 122 SER A N 1
ATOM 945 C CA . SER A 1 122 ? 14.669 15.242 -27.667 1.00 93.81 122 SER A CA 1
ATOM 946 C C . SER A 1 122 ? 13.457 14.389 -27.278 1.00 93.81 122 SER A C 1
ATOM 948 O O . SER A 1 122 ? 12.378 14.574 -27.844 1.00 93.81 122 SER A O 1
ATOM 950 N N . CYS A 1 123 ? 13.631 13.402 -26.398 1.00 94.50 123 CYS A N 1
ATOM 951 C CA . CYS A 1 123 ? 12.529 12.561 -25.952 1.00 94.50 123 CYS A CA 1
ATOM 952 C C . CYS A 1 123 ? 11.693 13.272 -24.877 1.00 94.50 123 CYS A C 1
ATOM 954 O O . CYS A 1 123 ? 12.231 14.111 -24.153 1.00 94.50 123 CYS A O 1
ATOM 956 N N . PRO A 1 124 ? 10.380 12.981 -24.792 1.00 91.06 124 PRO A N 1
ATOM 957 C CA . PRO A 1 124 ? 9.524 13.538 -23.749 1.00 91.06 124 PRO A CA 1
ATOM 958 C C . PRO A 1 124 ? 10.061 13.200 -22.363 1.00 91.06 124 PRO A C 1
ATOM 960 O O . PRO A 1 124 ? 10.556 12.097 -22.161 1.00 91.06 124 PRO A O 1
ATOM 963 N N . LYS A 1 125 ? 9.922 14.135 -21.420 1.00 88.75 125 LYS A N 1
ATOM 964 C CA . LYS A 1 125 ? 10.342 13.942 -20.027 1.00 88.75 125 LYS A CA 1
ATOM 965 C C . LYS A 1 125 ? 9.672 12.711 -19.399 1.00 88.75 125 LYS A C 1
ATOM 967 O O . LYS A 1 125 ? 10.334 11.942 -18.720 1.00 88.75 125 LYS A O 1
ATOM 972 N N . GLU A 1 126 ? 8.397 12.485 -19.713 1.00 86.94 126 GLU A N 1
ATOM 973 C CA . GLU A 1 126 ? 7.560 11.440 -19.113 1.00 86.94 126 GLU A CA 1
ATOM 974 C C . GLU A 1 126 ? 7.112 10.356 -20.103 1.00 86.94 126 GLU A C 1
ATOM 976 O O . GLU A 1 126 ? 7.101 10.570 -21.321 1.00 86.94 126 GLU A O 1
ATOM 981 N N . GLY A 1 127 ? 6.701 9.199 -19.572 1.00 87.56 127 GLY A N 1
ATOM 982 C CA . GLY A 1 127 ? 6.087 8.106 -20.335 1.00 87.56 127 GLY A CA 1
ATOM 983 C C . GLY A 1 127 ? 7.018 6.944 -20.708 1.00 87.56 127 GLY A C 1
ATOM 984 O O . GLY A 1 127 ? 6.578 6.013 -21.389 1.00 87.56 127 GLY A O 1
ATOM 985 N N . TYR A 1 128 ? 8.281 6.958 -20.270 1.00 91.19 128 TYR A N 1
ATOM 986 C CA . TYR A 1 128 ? 9.271 5.933 -20.615 1.00 91.19 128 TYR A CA 1
ATOM 987 C C . TYR A 1 128 ? 10.101 5.500 -19.404 1.00 91.19 128 TYR A C 1
ATOM 989 O O . TYR A 1 128 ? 10.151 6.169 -18.381 1.00 91.19 128 TYR A O 1
ATOM 997 N N . ILE A 1 129 ? 10.800 4.368 -19.529 1.00 92.31 129 ILE A N 1
ATOM 998 C CA . ILE A 1 129 ? 11.619 3.815 -18.439 1.00 92.31 129 ILE A CA 1
ATOM 999 C C . ILE A 1 129 ? 12.680 4.812 -17.958 1.00 92.31 129 ILE A C 1
ATOM 1001 O O . ILE A 1 129 ? 12.965 4.820 -16.770 1.00 92.31 129 ILE A O 1
ATOM 1005 N N . MET A 1 130 ? 13.247 5.642 -18.844 1.00 93.31 130 MET A N 1
ATOM 1006 C CA . MET A 1 130 ? 14.274 6.637 -18.499 1.00 93.31 130 MET A CA 1
ATOM 1007 C C . MET A 1 130 ? 13.698 8.018 -18.146 1.00 93.31 130 MET A C 1
ATOM 1009 O O . MET A 1 130 ? 14.445 8.995 -18.131 1.00 93.31 130 MET A O 1
ATOM 1013 N N . SER A 1 131 ? 12.402 8.133 -17.856 1.00 90.94 131 SER A N 1
ATOM 1014 C CA . SER A 1 131 ? 11.826 9.374 -17.332 1.00 90.94 131 SER A CA 1
ATOM 1015 C C . SER A 1 131 ? 12.499 9.789 -16.005 1.00 90.94 131 SER A C 1
ATOM 1017 O O . SER A 1 131 ? 12.764 8.913 -15.179 1.00 90.94 131 SER A O 1
ATOM 1019 N N . PRO A 1 132 ? 12.821 11.087 -15.785 1.00 82.44 132 PRO A N 1
ATOM 1020 C CA . PRO A 1 132 ? 13.482 11.557 -14.556 1.00 82.44 132 PRO A CA 1
ATOM 1021 C C . PRO A 1 132 ? 12.611 11.422 -13.307 1.00 82.44 132 PRO A C 1
ATOM 1023 O O . PRO A 1 132 ? 13.114 11.349 -12.181 1.00 82.44 132 PRO A O 1
ATOM 1026 N N . SER A 1 133 ? 11.297 11.462 -13.509 1.00 76.06 133 SER A N 1
ATO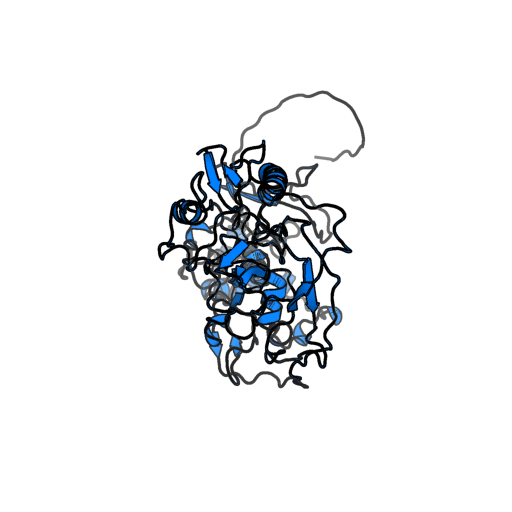M 1027 C CA . SER A 1 133 ? 10.320 11.207 -12.475 1.00 76.06 133 SER A CA 1
ATOM 1028 C C . SER A 1 133 ? 9.765 9.794 -12.620 1.00 76.06 133 SER A C 1
ATOM 1030 O O . SER A 1 133 ? 9.815 9.164 -13.682 1.00 76.06 133 SER A O 1
ATOM 1032 N N . ARG A 1 134 ? 9.275 9.246 -11.508 1.00 69.19 134 ARG A N 1
ATOM 1033 C CA . ARG A 1 134 ? 8.718 7.897 -11.517 1.00 69.19 134 ARG A CA 1
ATOM 1034 C C . ARG A 1 134 ? 7.264 7.940 -11.910 1.00 69.19 134 ARG A C 1
ATOM 1036 O O . ARG A 1 134 ? 6.388 7.984 -11.049 1.00 69.19 134 ARG A O 1
ATOM 1043 N N . GLY A 1 135 ? 7.034 7.776 -13.197 1.00 60.88 135 GLY A N 1
ATOM 1044 C CA . GLY A 1 135 ? 5.731 7.374 -13.657 1.00 60.88 135 GLY A CA 1
ATOM 1045 C C . GLY A 1 135 ? 5.326 6.025 -13.041 1.00 60.88 135 GLY A C 1
ATOM 1046 O O . GLY A 1 135 ? 6.071 5.039 -13.028 1.00 60.88 135 GLY A O 1
ATOM 1047 N N . THR A 1 136 ? 4.146 6.004 -12.425 1.00 64.38 136 THR A N 1
ATOM 1048 C CA . THR A 1 136 ? 3.486 4.780 -11.927 1.00 64.38 136 THR A CA 1
ATOM 1049 C C . THR A 1 136 ? 2.461 4.255 -12.937 1.00 64.38 136 THR A C 1
ATOM 1051 O O . THR A 1 136 ? 1.591 3.452 -12.608 1.00 64.38 136 THR A O 1
ATOM 1054 N N . ASN A 1 137 ? 2.590 4.699 -14.180 1.00 72.75 137 ASN A N 1
ATOM 1055 C CA . ASN A 1 137 ? 1.532 4.981 -15.129 1.00 72.75 137 ASN A CA 1
ATOM 1056 C C . ASN A 1 137 ? 1.956 4.501 -16.533 1.00 72.75 137 ASN A C 1
ATOM 1058 O O . ASN A 1 137 ? 2.005 5.245 -17.511 1.00 72.75 137 ASN A O 1
ATOM 1062 N N . GLY A 1 138 ? 2.254 3.206 -16.654 1.00 71.19 138 GLY A N 1
ATOM 1063 C CA . GLY A 1 138 ? 2.476 2.566 -17.951 1.00 71.19 138 GLY A CA 1
ATOM 1064 C C . GLY A 1 138 ? 3.880 2.707 -18.546 1.00 71.19 138 GLY A C 1
ATOM 1065 O O . GLY A 1 138 ? 4.086 2.196 -19.652 1.00 71.19 138 GLY A O 1
ATOM 1066 N N . GLU A 1 139 ? 4.851 3.299 -17.838 1.00 86.06 139 GLU A N 1
ATOM 1067 C CA . GLU A 1 139 ? 6.255 3.524 -18.249 1.00 86.06 139 GLU A CA 1
ATOM 1068 C C . GLU A 1 139 ? 7.064 2.220 -18.332 1.00 86.06 139 GLU A C 1
ATOM 1070 O O . GLU A 1 139 ? 8.036 1.961 -17.627 1.00 86.06 139 GLU A O 1
ATOM 1075 N N . THR A 1 140 ? 6.636 1.350 -19.234 1.00 88.19 140 THR A N 1
ATOM 1076 C CA . THR A 1 140 ? 7.163 -0.004 -19.438 1.00 88.19 140 THR A CA 1
ATOM 1077 C C . THR A 1 140 ? 8.011 -0.111 -20.704 1.00 88.19 140 THR A C 1
ATOM 1079 O O . THR A 1 140 ? 8.498 -1.192 -21.044 1.00 88.19 140 THR A O 1
ATOM 1082 N N . GLN A 1 141 ? 8.180 1.004 -21.421 1.00 91.69 141 GLN A N 1
ATOM 1083 C CA . GLN A 1 141 ? 8.840 1.074 -22.719 1.00 91.69 141 GLN A CA 1
ATOM 1084 C C . GLN A 1 141 ? 10.035 2.027 -22.688 1.00 91.69 141 GLN A C 1
ATOM 1086 O O . GLN A 1 141 ? 10.057 3.016 -21.963 1.00 91.69 141 GLN A O 1
ATOM 1091 N N . TRP A 1 142 ? 11.034 1.726 -23.513 1.00 93.94 142 TRP A N 1
ATOM 1092 C CA . TRP A 1 142 ? 12.188 2.594 -23.731 1.00 93.94 142 TRP A CA 1
ATOM 1093 C C . TRP A 1 142 ? 11.858 3.660 -24.773 1.00 93.94 142 TRP A C 1
ATOM 1095 O O . TRP A 1 142 ? 11.175 3.370 -25.759 1.00 93.94 142 TRP A O 1
ATOM 1105 N N . SER A 1 143 ? 12.384 4.870 -24.598 1.00 95.12 143 SER A N 1
ATOM 1106 C CA . SER A 1 143 ? 12.239 5.929 -25.591 1.00 95.12 143 SER A CA 1
ATOM 1107 C C . SER A 1 143 ? 13.107 5.653 -26.826 1.00 95.12 143 SER A C 1
ATOM 1109 O O . SER A 1 143 ? 14.030 4.826 -26.817 1.00 95.12 143 SER A O 1
ATOM 1111 N N . ARG A 1 144 ? 12.868 6.398 -27.915 1.00 96.44 144 ARG A N 1
ATOM 1112 C CA . ARG A 1 144 ? 13.768 6.365 -29.082 1.00 96.44 144 ARG A CA 1
ATOM 1113 C C . ARG A 1 144 ? 15.200 6.787 -28.721 1.00 96.44 144 ARG A C 1
ATOM 1115 O O . ARG A 1 144 ? 16.142 6.268 -29.308 1.00 96.44 144 ARG A O 1
ATOM 1122 N N . CYS A 1 145 ? 15.362 7.682 -27.745 1.00 95.88 145 CYS A N 1
ATOM 1123 C CA . CYS A 1 145 ? 16.656 8.207 -27.323 1.00 95.88 145 CYS A CA 1
ATOM 1124 C C . CYS A 1 145 ? 17.449 7.131 -26.577 1.00 95.88 145 CYS A C 1
ATOM 1126 O O . CYS A 1 145 ? 18.610 6.890 -26.909 1.00 95.88 145 CYS A O 1
ATOM 1128 N N . SER A 1 146 ? 16.803 6.398 -25.664 1.00 95.75 146 SER A N 1
ATOM 1129 C CA . SER A 1 146 ? 17.384 5.207 -25.031 1.00 95.75 146 SER A CA 1
ATOM 1130 C C . SER A 1 146 ? 17.797 4.156 -26.071 1.00 95.75 146 SER A C 1
ATOM 1132 O O . SER A 1 146 ? 18.895 3.600 -26.008 1.00 95.75 146 SER A O 1
ATOM 1134 N N . ALA A 1 147 ? 16.951 3.906 -27.077 1.00 95.56 147 ALA A N 1
ATOM 1135 C CA . ALA A 1 147 ? 17.258 2.961 -28.150 1.00 95.56 147 ALA A CA 1
ATOM 1136 C C . ALA A 1 147 ? 18.465 3.397 -29.004 1.00 95.56 147 ALA A C 1
ATOM 1138 O O . ALA A 1 147 ? 19.269 2.556 -29.411 1.00 95.56 147 ALA A O 1
ATOM 1139 N N . ASP A 1 148 ? 18.629 4.695 -29.263 1.00 94.06 148 ASP A N 1
ATOM 1140 C CA . ASP A 1 148 ? 19.771 5.227 -30.014 1.00 94.06 148 ASP A CA 1
ATOM 1141 C C . ASP A 1 148 ? 21.097 5.104 -29.252 1.00 94.06 148 ASP A C 1
ATOM 1143 O O . ASP A 1 148 ? 22.140 4.896 -29.881 1.00 94.06 148 ASP A O 1
ATOM 1147 N N . VAL A 1 149 ? 21.069 5.152 -27.914 1.00 92.69 149 VAL A N 1
ATOM 1148 C CA . VAL A 1 149 ? 22.229 4.805 -27.074 1.00 92.69 149 VAL A CA 1
ATOM 1149 C C . VAL A 1 149 ? 22.584 3.327 -27.253 1.00 92.69 149 VAL A C 1
ATOM 1151 O O . VAL A 1 149 ? 23.736 3.005 -27.551 1.00 92.69 149 VAL A O 1
ATOM 1154 N N . MET A 1 150 ? 21.595 2.427 -27.181 1.00 92.06 150 MET A N 1
ATOM 1155 C CA . MET A 1 150 ? 21.818 0.981 -27.344 1.00 92.06 150 MET A CA 1
ATOM 1156 C C . MET A 1 150 ? 22.407 0.607 -28.707 1.00 92.06 150 MET A C 1
ATOM 1158 O O . MET A 1 150 ? 23.252 -0.281 -28.781 1.00 92.06 150 MET A O 1
ATOM 1162 N N . LYS A 1 151 ? 22.021 1.295 -29.790 1.00 92.25 151 LYS A N 1
ATOM 1163 C CA . LYS A 1 151 ? 22.584 1.056 -31.136 1.00 92.25 151 LYS A CA 1
ATOM 1164 C C . LYS A 1 151 ? 24.096 1.288 -31.211 1.00 92.25 151 LYS A C 1
ATOM 1166 O O . LYS A 1 151 ? 24.744 0.730 -32.090 1.00 92.25 151 LYS A O 1
ATOM 1171 N N . LYS A 1 152 ? 24.648 2.118 -30.324 1.00 90.00 152 LYS A N 1
ATOM 1172 C CA . LYS A 1 152 ? 26.081 2.443 -30.262 1.00 90.00 152 LYS A CA 1
ATOM 1173 C C . LYS A 1 152 ? 26.831 1.597 -29.231 1.00 90.00 152 LYS A C 1
ATOM 1175 O O . LYS A 1 152 ? 28.044 1.718 -29.127 1.00 90.00 152 LYS A O 1
ATOM 1180 N N . LEU A 1 153 ? 26.134 0.746 -28.475 1.00 87.56 153 LEU A N 1
ATOM 1181 C CA . LEU A 1 153 ? 26.698 0.026 -27.334 1.00 87.56 153 LEU A CA 1
ATOM 1182 C C . LEU A 1 153 ? 27.879 -0.877 -27.728 1.00 87.56 153 LEU A C 1
ATOM 1184 O O . LEU A 1 153 ? 28.879 -0.919 -27.017 1.00 87.56 153 LEU A O 1
ATOM 1188 N N . SER A 1 154 ? 27.812 -1.530 -28.892 1.00 85.44 154 SER A N 1
ATOM 1189 C CA . SER A 1 154 ? 28.886 -2.397 -29.402 1.00 85.44 154 SER A CA 1
ATOM 1190 C C . SER A 1 154 ? 30.188 -1.656 -29.723 1.00 85.44 154 SER A C 1
ATOM 1192 O O . SER A 1 154 ? 31.250 -2.275 -29.779 1.00 85.44 154 SER A O 1
ATOM 1194 N N . SER A 1 155 ? 30.158 -0.329 -29.920 1.00 87.50 155 SER A N 1
ATOM 1195 C CA . SER A 1 155 ? 31.389 0.412 -30.217 1.00 87.50 155 SER A CA 1
ATOM 1196 C C . SER A 1 155 ? 32.323 0.470 -29.003 1.00 87.50 155 SER A C 1
ATOM 1198 O O . SER A 1 155 ? 33.540 0.429 -29.169 1.00 87.50 155 SER A O 1
ATOM 1200 N N . TRP A 1 156 ? 31.773 0.463 -27.782 1.00 85.00 156 TRP A N 1
ATOM 1201 C CA . TRP A 1 156 ? 32.541 0.695 -26.555 1.00 85.00 156 TRP A CA 1
ATOM 1202 C C . TRP A 1 156 ? 32.347 -0.365 -25.456 1.00 85.00 156 TRP A C 1
ATOM 1204 O O . TRP A 1 156 ? 33.283 -0.614 -24.694 1.00 85.00 156 TRP A O 1
ATOM 1214 N N . ALA A 1 157 ? 31.200 -1.045 -25.380 1.00 89.19 157 ALA A N 1
ATOM 1215 C CA . ALA A 1 157 ? 30.881 -2.038 -24.347 1.00 89.19 157 ALA A CA 1
ATOM 1216 C C . ALA A 1 157 ? 31.125 -3.487 -24.817 1.00 89.19 157 ALA A C 1
ATOM 1218 O O . ALA A 1 157 ? 30.275 -4.366 -24.675 1.00 89.19 157 ALA A O 1
ATOM 1219 N N . LYS A 1 158 ? 32.321 -3.757 -25.355 1.00 88.12 158 LYS A N 1
ATOM 1220 C CA . LYS A 1 158 ? 32.694 -5.068 -25.932 1.00 88.12 158 LYS A CA 1
ATOM 1221 C C . LYS A 1 158 ? 32.600 -6.244 -24.953 1.00 88.12 158 LYS A C 1
ATOM 1223 O O . LYS A 1 158 ? 32.510 -7.387 -25.382 1.00 88.12 158 LYS A O 1
ATOM 1228 N N . CYS A 1 159 ? 32.609 -5.981 -23.642 1.00 88.25 159 CYS A N 1
ATOM 1229 C CA . CYS A 1 159 ? 32.461 -7.027 -22.629 1.00 88.25 159 CYS A CA 1
ATOM 1230 C C . CYS A 1 159 ? 31.071 -7.682 -22.604 1.00 88.25 159 CYS A C 1
ATOM 1232 O O . CYS A 1 159 ? 30.894 -8.633 -21.862 1.00 88.25 159 CYS A O 1
ATOM 1234 N N . LEU A 1 160 ? 30.086 -7.148 -23.337 1.00 88.69 160 LEU A N 1
ATOM 1235 C CA . LEU A 1 160 ? 28.731 -7.703 -23.427 1.00 88.69 160 LEU A CA 1
ATOM 1236 C C . LEU A 1 160 ? 28.532 -8.598 -24.662 1.00 88.69 160 LEU A C 1
ATOM 1238 O O . LEU A 1 160 ? 27.439 -9.124 -24.868 1.00 88.69 160 LEU A O 1
ATOM 1242 N N . GLU A 1 161 ? 29.550 -8.721 -25.517 1.00 85.75 161 GLU A N 1
ATOM 1243 C CA . GLU A 1 161 ? 29.475 -9.478 -26.772 1.00 85.75 161 GLU A CA 1
ATOM 1244 C C . GLU A 1 161 ? 29.851 -10.957 -26.599 1.00 85.75 161 GLU A C 1
ATOM 1246 O O . GLU A 1 161 ? 29.674 -11.756 -27.523 1.00 85.75 161 GLU A O 1
ATOM 1251 N N . ASP A 1 162 ? 30.360 -11.352 -25.429 1.00 82.75 162 ASP A N 1
ATOM 1252 C CA . ASP A 1 162 ? 30.675 -12.742 -25.148 1.00 82.75 162 ASP A CA 1
ATOM 1253 C C . ASP A 1 162 ? 29.399 -13.562 -24.903 1.00 82.75 162 ASP A C 1
ATOM 1255 O O . ASP A 1 162 ? 28.470 -13.192 -24.185 1.00 82.75 162 ASP A O 1
ATOM 1259 N N . THR A 1 163 ? 29.325 -14.731 -25.533 1.00 69.75 163 THR A N 1
ATOM 1260 C CA . THR A 1 163 ? 28.169 -15.611 -25.374 1.00 69.75 163 THR A CA 1
ATOM 1261 C C . THR A 1 163 ? 28.288 -16.418 -24.086 1.00 69.75 163 THR A C 1
ATOM 1263 O O . THR A 1 163 ? 29.062 -17.375 -24.015 1.00 69.75 163 THR A O 1
ATOM 1266 N N . SER A 1 164 ? 27.462 -16.104 -23.092 1.00 67.19 164 SER A N 1
ATOM 1267 C CA . SER A 1 164 ? 27.260 -16.966 -21.925 1.00 67.19 164 SER A CA 1
ATOM 1268 C C . SER A 1 164 ? 26.167 -18.002 -22.200 1.00 67.19 164 SER A C 1
ATOM 1270 O O . SER A 1 164 ? 25.077 -17.665 -22.667 1.00 67.19 164 SER A O 1
ATOM 1272 N N . LYS A 1 165 ? 26.419 -19.283 -21.887 1.00 70.81 165 LYS A N 1
ATOM 1273 C CA . LYS A 1 165 ? 25.330 -20.269 -21.789 1.00 70.81 165 LYS A CA 1
ATOM 1274 C C . LYS A 1 165 ? 24.543 -19.947 -20.516 1.00 70.81 165 LYS A C 1
ATOM 1276 O O . LYS A 1 165 ? 25.113 -20.094 -19.431 1.00 70.81 165 LYS A O 1
ATOM 1281 N N . PRO A 1 166 ? 23.259 -19.551 -20.604 1.00 66.38 166 PRO A N 1
ATOM 1282 C CA . PRO A 1 166 ? 22.492 -19.234 -19.414 1.00 66.38 166 PRO A CA 1
ATOM 1283 C C . PRO A 1 166 ? 22.443 -20.469 -18.519 1.00 66.38 166 PRO A C 1
ATOM 1285 O O . PRO A 1 166 ? 22.132 -21.580 -18.961 1.00 66.38 166 PRO A O 1
ATOM 1288 N N . ASN A 1 167 ? 22.774 -20.286 -17.242 1.00 74.50 167 ASN A N 1
ATOM 1289 C CA . ASN A 1 167 ? 22.529 -21.315 -16.246 1.00 74.50 167 ASN A CA 1
ATOM 1290 C C . ASN A 1 167 ? 21.036 -21.671 -16.312 1.00 74.50 167 ASN A C 1
ATOM 1292 O O . ASN A 1 167 ? 20.200 -20.780 -16.186 1.00 74.50 167 ASN A O 1
ATOM 1296 N N . LYS A 1 168 ? 20.693 -22.955 -16.488 1.00 75.25 168 LYS A N 1
ATOM 1297 C CA . LYS A 1 168 ? 19.295 -23.408 -16.630 1.00 75.25 168 LYS A CA 1
ATOM 1298 C C . LYS A 1 168 ? 18.382 -22.893 -15.509 1.00 75.25 168 LYS A C 1
ATOM 1300 O O . LYS A 1 168 ? 17.205 -22.642 -15.741 1.00 75.25 168 LYS A O 1
ATOM 1305 N N . ASN A 1 169 ? 18.919 -22.688 -14.304 1.00 73.12 169 ASN A N 1
ATOM 1306 C CA . ASN A 1 169 ? 18.157 -22.164 -13.168 1.00 73.12 169 ASN A CA 1
ATOM 1307 C C . ASN A 1 169 ? 17.825 -20.662 -13.304 1.00 73.12 169 ASN A C 1
ATOM 1309 O O . ASN A 1 169 ? 16.792 -20.207 -12.796 1.00 73.12 169 ASN A O 1
ATOM 1313 N N . LEU A 1 170 ? 18.674 -19.917 -14.016 1.00 69.94 170 LEU A N 1
ATOM 1314 C CA . LEU A 1 170 ? 18.564 -18.483 -14.307 1.00 69.94 170 LEU A CA 1
ATOM 1315 C C . LEU A 1 170 ? 17.939 -18.204 -15.682 1.00 69.94 170 LEU A C 1
ATOM 1317 O O . LEU A 1 170 ? 17.814 -17.049 -16.073 1.00 69.94 170 LEU A O 1
ATOM 1321 N N . AS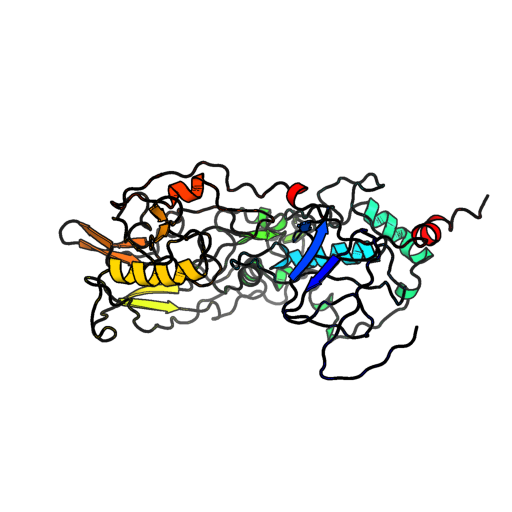P A 1 171 ? 17.528 -19.238 -16.419 1.00 75.00 171 ASP A N 1
ATOM 1322 C CA . ASP A 1 171 ? 16.858 -19.047 -17.697 1.00 75.00 171 ASP A CA 1
ATOM 1323 C C . ASP A 1 171 ? 15.448 -18.478 -17.477 1.00 75.00 171 ASP A C 1
ATOM 1325 O O . ASP A 1 171 ? 14.506 -19.167 -17.063 1.00 75.00 171 ASP A O 1
ATOM 1329 N N . HIS A 1 172 ? 15.311 -17.179 -17.736 1.00 72.44 172 HIS A N 1
ATOM 1330 C CA . HIS A 1 172 ? 14.049 -16.458 -17.628 1.00 72.44 172 HIS A CA 1
ATOM 1331 C C . HIS A 1 172 ? 13.073 -16.797 -18.769 1.00 72.44 172 HIS A C 1
ATOM 1333 O O . HIS A 1 172 ? 11.886 -16.478 -18.648 1.00 72.44 172 HIS A O 1
ATOM 1339 N N . ASN A 1 173 ? 13.495 -17.527 -19.814 1.00 72.94 173 ASN A N 1
ATOM 1340 C CA . ASN A 1 173 ? 12.596 -18.028 -20.862 1.00 72.94 173 ASN A CA 1
ATOM 1341 C C . ASN A 1 173 ? 11.524 -18.979 -20.317 1.00 72.94 173 ASN A C 1
ATOM 1343 O O . ASN A 1 173 ? 10.475 -19.127 -20.939 1.00 72.94 173 ASN A O 1
ATOM 1347 N N . LYS A 1 174 ? 11.711 -19.549 -19.116 1.00 70.88 174 LYS A N 1
ATOM 1348 C CA . LYS A 1 174 ? 10.668 -20.310 -18.400 1.00 70.88 174 LYS A CA 1
ATOM 1349 C C . LYS A 1 174 ? 9.377 -19.520 -18.159 1.00 70.88 174 LYS A C 1
ATOM 1351 O O . LYS A 1 174 ? 8.342 -20.118 -17.891 1.00 70.88 174 LYS A O 1
ATOM 1356 N N . PHE A 1 175 ? 9.440 -18.190 -18.221 1.00 68.00 175 PHE A N 1
ATOM 1357 C CA . PHE A 1 175 ? 8.278 -17.309 -18.116 1.00 68.00 175 PHE A CA 1
ATOM 1358 C C . PHE A 1 175 ? 7.708 -16.898 -19.473 1.00 68.00 175 PHE A C 1
ATOM 1360 O O . PHE A 1 175 ? 6.787 -16.095 -19.495 1.00 68.00 175 PHE A O 1
ATOM 1367 N N . LEU A 1 176 ? 8.271 -17.377 -20.589 1.00 69.00 176 LEU A N 1
ATOM 1368 C CA . LEU A 1 176 ? 7.849 -17.053 -21.958 1.00 69.00 176 LEU A CA 1
ATOM 1369 C C . LEU A 1 176 ? 7.706 -15.541 -22.219 1.00 69.00 176 LEU A C 1
ATOM 1371 O O . LEU A 1 176 ? 6.907 -15.113 -23.046 1.00 69.00 176 LEU A O 1
ATOM 1375 N N . ARG A 1 177 ? 8.509 -14.729 -21.511 1.00 69.44 177 ARG A N 1
ATOM 1376 C CA . ARG A 1 177 ? 8.467 -13.254 -21.507 1.00 69.44 177 ARG A CA 1
ATOM 1377 C C . ARG A 1 177 ? 7.155 -12.647 -20.975 1.00 69.44 177 ARG A C 1
ATOM 1379 O O . ARG A 1 177 ? 6.892 -11.477 -21.220 1.00 69.44 177 ARG A O 1
ATOM 1386 N N . THR A 1 178 ? 6.361 -13.413 -20.231 1.00 80.44 178 THR A N 1
ATOM 1387 C CA . THR A 1 178 ? 5.049 -13.015 -19.696 1.00 80.44 178 THR A CA 1
ATOM 1388 C C . THR A 1 178 ? 4.932 -13.325 -18.201 1.00 80.44 178 THR A C 1
ATOM 1390 O O . THR A 1 178 ? 4.187 -14.226 -17.798 1.00 80.44 178 THR A O 1
ATOM 1393 N N . PRO A 1 179 ? 5.684 -12.616 -17.337 1.00 86.62 179 PRO A N 1
ATOM 1394 C CA . PRO A 1 179 ? 5.650 -12.842 -15.893 1.00 86.62 179 PRO A CA 1
ATOM 1395 C C . PRO A 1 179 ? 4.250 -12.666 -15.281 1.00 86.62 179 PRO A C 1
ATOM 1397 O O . PRO A 1 179 ? 3.955 -13.332 -14.286 1.00 86.62 179 PRO A O 1
ATOM 1400 N N . GLY A 1 180 ? 3.374 -11.859 -15.890 1.00 87.88 180 GLY A N 1
ATOM 1401 C CA . GLY A 1 180 ? 2.001 -11.619 -15.440 1.00 87.88 180 GLY A CA 1
ATOM 1402 C C . GLY A 1 180 ? 1.095 -12.856 -15.435 1.00 87.88 180 GLY A C 1
ATOM 1403 O O . GLY A 1 180 ? 0.162 -12.918 -14.643 1.00 87.88 180 GLY A O 1
ATOM 1404 N N . GLN A 1 181 ? 1.414 -13.905 -16.208 1.00 79.94 181 GLN A N 1
ATOM 1405 C CA . GLN A 1 181 ? 0.678 -15.180 -16.131 1.00 79.94 181 GLN A CA 1
ATOM 1406 C C . GLN A 1 181 ? 0.939 -15.936 -14.820 1.00 79.94 181 GLN A C 1
ATOM 1408 O O . GLN A 1 181 ? 0.072 -16.648 -14.315 1.00 79.94 181 GLN A O 1
ATOM 1413 N N . LYS A 1 182 ? 2.150 -15.799 -14.263 1.00 80.31 182 LYS A N 1
ATOM 1414 C CA . LYS A 1 182 ? 2.522 -16.404 -12.976 1.00 80.31 182 LYS A CA 1
ATOM 1415 C C . LYS A 1 182 ? 2.181 -15.482 -11.812 1.00 80.31 182 LYS A C 1
ATOM 1417 O O . LYS A 1 182 ? 1.738 -15.935 -10.758 1.00 80.31 182 LYS A O 1
ATOM 1422 N N . PHE A 1 183 ? 2.441 -14.196 -11.993 1.00 87.38 183 PHE A N 1
ATOM 1423 C CA . PHE A 1 183 ? 2.134 -13.146 -11.042 1.00 87.38 183 PHE A CA 1
ATOM 1424 C C . PHE A 1 183 ? 0.891 -12.404 -11.531 1.00 87.38 183 PHE A C 1
ATOM 1426 O O . PHE A 1 183 ? 0.988 -11.275 -11.992 1.00 87.38 183 PHE A O 1
ATOM 1433 N N . THR A 1 184 ? -0.268 -13.061 -11.419 1.00 88.12 184 THR A N 1
ATOM 1434 C CA . THR A 1 184 ? -1.610 -12.487 -11.667 1.00 88.12 184 THR A CA 1
ATOM 1435 C C . THR A 1 184 ? -1.778 -11.115 -11.006 1.00 88.12 184 THR A C 1
ATOM 1437 O O . THR A 1 184 ? -1.098 -10.850 -10.009 1.00 88.12 184 THR A O 1
ATOM 1440 N N . ALA A 1 185 ? -2.734 -10.293 -11.446 1.00 91.81 185 ALA A N 1
ATOM 1441 C CA . ALA A 1 185 ? -2.982 -8.972 -10.851 1.00 91.81 185 ALA A CA 1
ATOM 1442 C C . ALA A 1 185 ? -3.177 -9.043 -9.321 1.00 91.81 185 ALA A C 1
ATOM 1444 O O . ALA A 1 185 ? -2.512 -8.338 -8.559 1.00 91.81 185 ALA A O 1
ATOM 1445 N N . LYS A 1 186 ? -3.973 -10.011 -8.838 1.00 90.12 186 LYS A N 1
ATOM 1446 C CA . LYS A 1 186 ? -4.125 -10.288 -7.397 1.00 90.12 186 LYS A CA 1
ATOM 1447 C C . LYS A 1 186 ? -2.779 -10.535 -6.713 1.00 90.12 186 LYS A C 1
ATOM 1449 O O . LYS A 1 186 ? -2.503 -9.991 -5.648 1.00 90.12 186 LYS A O 1
ATOM 1454 N N . LYS A 1 187 ? -1.921 -11.355 -7.321 1.00 90.25 187 LYS A N 1
ATOM 1455 C CA . LYS A 1 187 ? -0.615 -11.708 -6.754 1.00 90.25 187 LYS A CA 1
ATOM 1456 C C . LYS A 1 187 ? 0.329 -10.510 -6.654 1.00 90.25 187 LYS A C 1
ATOM 1458 O O . LYS A 1 187 ? 1.117 -10.449 -5.711 1.00 90.25 187 LYS A O 1
ATOM 1463 N N . GLN A 1 188 ? 0.246 -9.581 -7.601 1.00 93.56 188 GLN A N 1
ATOM 1464 C CA . GLN A 1 188 ? 0.992 -8.324 -7.563 1.00 93.56 188 GLN A CA 1
ATOM 1465 C C . GLN A 1 188 ? 0.535 -7.470 -6.365 1.00 93.56 188 GLN A C 1
ATOM 1467 O O . GLN A 1 188 ? 1.384 -7.029 -5.589 1.00 93.56 188 GLN A O 1
ATOM 1472 N N . CYS A 1 189 ? -0.776 -7.380 -6.105 1.00 93.50 189 CYS A N 1
ATOM 1473 C CA . CYS A 1 189 ? -1.316 -6.729 -4.902 1.00 93.50 189 CYS A CA 1
ATOM 1474 C C . CYS A 1 189 ? -0.902 -7.413 -3.591 1.00 93.50 189 CYS A C 1
ATOM 1476 O O . CYS A 1 189 ? -0.529 -6.736 -2.632 1.00 93.50 189 CYS A O 1
ATOM 1478 N N . GLU A 1 190 ? -0.901 -8.751 -3.546 1.00 91.88 190 GLU A N 1
ATOM 1479 C CA . GLU A 1 190 ? -0.429 -9.491 -2.367 1.00 91.88 190 GLU A CA 1
ATOM 1480 C C . GLU A 1 190 ? 1.037 -9.195 -2.033 1.00 91.88 190 GLU A C 1
ATOM 1482 O O . GLU A 1 190 ? 1.425 -9.207 -0.863 1.00 91.88 190 GLU A O 1
ATOM 1487 N N . ILE A 1 191 ? 1.866 -8.982 -3.058 1.00 91.88 191 ILE A N 1
ATOM 1488 C CA . ILE A 1 191 ? 3.288 -8.670 -2.896 1.00 91.88 191 ILE A CA 1
ATOM 1489 C C . ILE A 1 191 ? 3.459 -7.228 -2.424 1.00 91.88 191 ILE A C 1
ATOM 1491 O O . ILE A 1 191 ? 4.153 -7.024 -1.429 1.00 91.88 191 ILE A O 1
ATOM 1495 N N . LEU A 1 192 ? 2.784 -6.269 -3.068 1.00 92.44 192 LEU A N 1
ATOM 1496 C CA . LEU A 1 192 ? 2.834 -4.854 -2.692 1.00 92.44 192 LEU A CA 1
ATOM 1497 C C . LEU A 1 192 ? 2.439 -4.650 -1.223 1.00 92.44 192 LEU A C 1
ATOM 1499 O O . LEU A 1 192 ? 3.173 -4.036 -0.452 1.00 92.44 192 LEU A O 1
ATOM 1503 N N . LEU A 1 193 ? 1.283 -5.190 -0.825 1.00 91.56 193 LEU A N 1
ATOM 1504 C CA . LEU A 1 193 ? 0.718 -4.959 0.507 1.00 91.56 193 LEU A CA 1
ATOM 1505 C C . LEU A 1 193 ? 1.218 -5.954 1.555 1.00 91.56 193 LEU A C 1
ATOM 1507 O O . LEU A 1 193 ? 0.964 -5.765 2.745 1.00 91.56 193 LEU A O 1
ATOM 1511 N N . ARG A 1 194 ? 1.951 -6.996 1.139 1.00 91.12 194 ARG A N 1
ATOM 1512 C CA . ARG A 1 194 ? 2.393 -8.112 1.993 1.00 91.12 194 ARG A CA 1
ATOM 1513 C C . ARG A 1 194 ? 1.225 -8.791 2.710 1.00 91.12 194 ARG A C 1
ATOM 1515 O O . ARG A 1 194 ? 1.339 -9.208 3.861 1.00 91.12 194 ARG A O 1
ATOM 1522 N N . ASP A 1 195 ? 0.106 -8.914 2.007 1.00 88.00 195 ASP A N 1
ATOM 1523 C CA . ASP A 1 195 ? -1.162 -9.394 2.539 1.00 88.00 195 ASP A CA 1
ATOM 1524 C C . ASP A 1 195 ? -1.801 -10.391 1.568 1.00 88.00 195 ASP A C 1
ATOM 1526 O O . ASP A 1 195 ? -1.932 -10.123 0.381 1.00 88.00 195 ASP A O 1
ATOM 1530 N N . LYS A 1 196 ? -2.189 -11.569 2.061 1.00 85.25 196 LYS A N 1
ATOM 1531 C CA . LYS A 1 196 ? -2.788 -12.635 1.239 1.00 85.25 196 LYS A CA 1
ATOM 1532 C C . LYS A 1 196 ? -4.227 -12.346 0.826 1.00 85.25 196 LYS A C 1
ATOM 1534 O O . LYS A 1 196 ? -4.704 -12.931 -0.151 1.00 85.25 196 LYS A O 1
ATOM 1539 N N . ASP A 1 197 ? -4.886 -11.473 1.576 1.00 83.12 197 ASP A N 1
ATOM 1540 C CA . ASP A 1 197 ? -6.261 -11.057 1.336 1.00 83.12 197 ASP A CA 1
ATOM 1541 C C . ASP A 1 197 ? -6.322 -9.793 0.455 1.00 83.12 197 ASP A C 1
ATOM 1543 O O . ASP A 1 197 ? -7.411 -9.317 0.149 1.00 83.12 197 ASP A O 1
ATOM 1547 N N . ALA A 1 198 ? -5.171 -9.274 -0.002 1.00 88.81 198 ALA A N 1
ATOM 1548 C CA . ALA A 1 198 ? -5.125 -8.178 -0.962 1.00 88.81 198 ALA A CA 1
ATOM 1549 C C . ALA A 1 198 ? -5.645 -8.600 -2.345 1.00 88.81 198 ALA A C 1
ATOM 1551 O O . ALA A 1 198 ? -5.359 -9.697 -2.842 1.00 88.81 198 ALA A O 1
ATOM 1552 N N . THR A 1 199 ? -6.378 -7.696 -2.986 1.00 89.38 199 THR A N 1
ATOM 1553 C CA . THR A 1 199 ? -6.987 -7.875 -4.307 1.00 89.38 199 THR A CA 1
ATOM 1554 C C . THR A 1 199 ? -6.838 -6.615 -5.149 1.00 89.38 199 THR A C 1
ATOM 1556 O O . THR A 1 199 ? -6.471 -5.554 -4.643 1.00 89.38 199 THR A O 1
ATOM 1559 N N . VAL A 1 200 ? -7.156 -6.736 -6.439 1.00 91.06 200 VAL A N 1
ATOM 1560 C CA . VAL A 1 200 ? -7.360 -5.580 -7.321 1.00 91.06 200 VAL A CA 1
ATOM 1561 C C . VAL A 1 200 ? -8.526 -4.744 -6.786 1.00 91.06 200 VAL A C 1
ATOM 1563 O O . VAL A 1 200 ? -9.475 -5.303 -6.223 1.00 91.06 200 VAL A O 1
ATOM 1566 N N . LEU A 1 201 ? -8.447 -3.421 -6.925 1.00 89.44 201 LEU A N 1
ATOM 1567 C CA . LEU A 1 201 ? -9.519 -2.503 -6.554 1.00 89.44 201 LEU A CA 1
ATOM 1568 C C . LEU A 1 201 ? -10.776 -2.793 -7.407 1.00 89.44 201 LEU A C 1
ATOM 1570 O O . LEU A 1 201 ? -10.710 -2.658 -8.627 1.00 89.44 201 LEU A O 1
ATOM 1574 N N . PRO A 1 202 ? -11.929 -3.161 -6.811 1.00 84.56 202 PRO A N 1
ATOM 1575 C CA . PRO A 1 202 ? -13.097 -3.602 -7.584 1.00 84.56 202 PRO A CA 1
ATOM 1576 C C . PRO A 1 202 ? -13.720 -2.542 -8.499 1.00 84.56 202 PRO A C 1
ATOM 1578 O O . PRO A 1 202 ? -14.392 -2.896 -9.461 1.00 84.56 202 PRO A O 1
ATOM 1581 N N . SER A 1 203 ? -13.541 -1.256 -8.187 1.00 84.19 203 SER A N 1
ATOM 1582 C CA . SER A 1 203 ? -14.057 -0.140 -8.988 1.00 84.19 203 SER A CA 1
ATOM 1583 C C . SER A 1 203 ? -13.188 0.193 -10.205 1.00 84.19 203 SER A C 1
ATOM 1585 O O . SER A 1 203 ? -13.600 1.007 -11.027 1.00 84.19 203 SER A O 1
ATOM 1587 N N . GLN A 1 204 ? -12.004 -0.412 -10.335 1.00 88.31 204 GLN A N 1
ATOM 1588 C CA . GLN A 1 204 ? -11.096 -0.156 -11.447 1.00 88.31 204 GLN A CA 1
ATOM 1589 C C . GLN A 1 204 ? -11.498 -0.947 -12.701 1.00 88.31 204 GLN A C 1
ATOM 1591 O O . GLN A 1 204 ? -11.792 -2.143 -12.631 1.00 88.31 204 GLN A O 1
ATOM 1596 N N . GLY A 1 205 ? -11.449 -0.298 -13.869 1.00 89.81 205 GLY A N 1
ATOM 1597 C CA . GLY A 1 205 ? -11.589 -0.972 -15.156 1.00 89.81 205 GLY A CA 1
ATOM 1598 C C . GLY A 1 205 ? -10.466 -1.987 -15.381 1.00 89.81 205 GLY A C 1
ATOM 1599 O O . GLY A 1 205 ? -9.287 -1.676 -15.230 1.00 89.81 205 GLY A O 1
ATOM 1600 N N . LEU A 1 206 ? -10.812 -3.217 -15.776 1.00 88.62 206 LEU A N 1
ATOM 1601 C CA . LEU A 1 206 ? -9.828 -4.296 -15.934 1.00 88.62 206 LEU A CA 1
ATOM 1602 C C . LEU A 1 206 ? -8.755 -3.986 -17.001 1.00 88.62 206 LEU A C 1
ATOM 1604 O O . LEU A 1 206 ? -7.633 -4.467 -16.890 1.00 88.62 206 LEU A O 1
ATOM 1608 N N . SER A 1 207 ? -9.065 -3.155 -18.001 1.00 91.50 207 SER A N 1
ATOM 1609 C CA . SER A 1 207 ? -8.095 -2.678 -18.997 1.00 91.50 207 SER A CA 1
ATOM 1610 C C . SER A 1 207 ? -7.029 -1.757 -18.409 1.00 91.50 207 SER A C 1
ATOM 1612 O O . SER A 1 207 ? -5.893 -1.747 -18.886 1.00 91.50 207 SER A O 1
ATOM 1614 N N . ASP A 1 208 ? -7.392 -0.999 -17.377 1.00 93.19 208 ASP A N 1
ATOM 1615 C CA . ASP A 1 208 ? -6.600 0.115 -16.856 1.00 93.19 208 ASP A CA 1
ATOM 1616 C C . ASP A 1 208 ? -5.474 -0.380 -15.946 1.00 93.19 208 ASP A C 1
ATOM 1618 O O . ASP A 1 208 ? -4.478 0.312 -15.751 1.00 93.19 208 ASP A O 1
ATOM 1622 N N . ILE A 1 209 ? -5.566 -1.630 -15.477 1.00 93.88 209 ILE A N 1
ATOM 1623 C CA . ILE A 1 209 ? -4.521 -2.267 -14.668 1.00 93.88 209 ILE A CA 1
ATOM 1624 C C . ILE A 1 209 ? -3.174 -2.308 -15.400 1.00 93.88 209 ILE A C 1
ATOM 1626 O O . ILE A 1 209 ? -2.127 -2.307 -14.760 1.00 93.88 209 ILE A O 1
ATOM 1630 N N . CYS A 1 210 ? -3.186 -2.370 -16.738 1.00 93.38 210 CYS A N 1
ATOM 1631 C CA . CYS A 1 210 ? -1.960 -2.395 -17.533 1.00 93.38 210 CYS A CA 1
ATOM 1632 C C . CYS A 1 210 ? -1.201 -1.075 -17.442 1.00 93.38 210 CYS A C 1
ATOM 1634 O O . CYS A 1 210 ? 0.024 -1.078 -17.513 1.00 93.38 210 CYS A O 1
ATOM 1636 N N . TYR A 1 211 ? -1.933 0.022 -17.269 1.00 91.81 211 TYR A N 1
ATOM 1637 C CA . TYR A 1 211 ? -1.377 1.348 -17.079 1.00 91.81 211 TYR A CA 1
ATOM 1638 C C . TYR A 1 211 ? -0.963 1.544 -15.619 1.00 91.81 211 TYR A C 1
ATOM 1640 O O . TYR A 1 211 ? 0.193 1.846 -15.344 1.00 91.81 211 TYR A O 1
ATOM 1648 N N . ASN A 1 212 ? -1.867 1.280 -14.674 1.00 90.75 212 ASN A N 1
ATOM 1649 C CA . ASN A 1 212 ? -1.581 1.365 -13.245 1.00 90.75 212 ASN A CA 1
ATOM 1650 C C . ASN A 1 212 ? -2.513 0.424 -12.477 1.00 90.75 212 ASN A C 1
ATOM 1652 O O . ASN A 1 212 ? -3.720 0.615 -12.465 1.00 90.75 212 ASN A O 1
ATOM 1656 N N . LEU A 1 213 ? -1.986 -0.618 -11.846 1.00 92.62 213 LEU A N 1
ATOM 1657 C CA . LEU A 1 213 ? -2.762 -1.573 -11.065 1.00 92.62 213 LEU A CA 1
ATOM 1658 C C . LEU A 1 213 ? -3.084 -0.999 -9.680 1.00 92.62 213 LEU A C 1
ATOM 1660 O O . LEU A 1 213 ? -2.178 -0.711 -8.898 1.00 92.62 213 LEU A O 1
ATOM 1664 N N . HIS A 1 214 ? -4.369 -0.903 -9.335 1.00 92.81 214 HIS A N 1
ATOM 1665 C CA . HIS A 1 214 ? -4.799 -0.458 -8.012 1.00 92.81 214 HIS A CA 1
ATOM 1666 C C . HIS A 1 214 ? -5.111 -1.657 -7.117 1.00 92.81 214 HIS A C 1
ATOM 1668 O O . HIS A 1 214 ? -5.773 -2.617 -7.518 1.00 92.81 214 HIS A O 1
ATOM 1674 N N . CYS A 1 215 ? -4.664 -1.584 -5.872 1.00 92.75 215 CYS A N 1
ATOM 1675 C CA . CYS A 1 215 ? -4.747 -2.654 -4.894 1.00 92.75 215 CYS A CA 1
ATOM 1676 C C . CYS A 1 215 ? -5.486 -2.206 -3.637 1.00 92.75 215 CYS A C 1
ATOM 1678 O O . CYS A 1 215 ? -5.337 -1.076 -3.173 1.00 92.75 215 CYS A O 1
ATOM 1680 N N . LYS A 1 216 ? -6.231 -3.134 -3.043 1.00 91.38 216 LYS A N 1
ATOM 1681 C CA . LYS A 1 216 ? -6.939 -2.959 -1.772 1.00 91.38 216 LYS A CA 1
ATOM 1682 C C . LYS A 1 216 ? -6.784 -4.212 -0.914 1.00 91.38 216 LYS A C 1
ATOM 1684 O O . LYS A 1 216 ? -6.573 -5.305 -1.434 1.00 91.38 216 LYS A O 1
ATOM 1689 N N . THR A 1 217 ? -6.897 -4.067 0.402 1.00 87.06 217 THR A N 1
ATOM 1690 C CA . THR A 1 217 ? -6.980 -5.188 1.349 1.00 87.06 217 THR A CA 1
ATOM 1691 C C . THR A 1 217 ? -8.088 -4.929 2.370 1.00 87.06 217 THR A C 1
ATOM 1693 O O . THR A 1 217 ? -8.270 -3.784 2.767 1.00 87.06 217 THR A O 1
ATOM 1696 N N . PRO A 1 218 ? -8.813 -5.957 2.852 1.00 80.62 218 PRO A N 1
ATOM 1697 C CA . PRO A 1 218 ? -9.790 -5.788 3.931 1.00 80.62 218 PRO A CA 1
ATOM 1698 C C . PRO A 1 218 ? -9.179 -5.367 5.279 1.00 80.62 218 PRO A C 1
ATOM 1700 O O . PRO A 1 218 ? -9.920 -5.022 6.195 1.00 80.62 218 PRO A O 1
ATOM 1703 N N . HIS A 1 219 ? -7.855 -5.434 5.445 1.00 81.81 219 HIS A N 1
ATOM 1704 C CA . HIS A 1 219 ? -7.194 -5.124 6.718 1.00 81.81 219 HIS A CA 1
ATOM 1705 C C . HIS A 1 219 ? -6.722 -3.669 6.841 1.00 81.81 219 HIS A C 1
ATOM 1707 O O . HIS A 1 219 ? -6.236 -3.286 7.904 1.00 81.81 219 HIS A O 1
ATOM 1713 N N . ARG A 1 220 ? -6.825 -2.878 5.770 1.00 86.62 220 ARG A N 1
ATOM 1714 C CA . ARG A 1 220 ? -6.371 -1.484 5.706 1.00 86.62 220 ARG A CA 1
ATOM 1715 C C . ARG A 1 220 ? -7.433 -0.644 5.015 1.00 86.62 220 ARG A C 1
ATOM 1717 O O . ARG A 1 220 ? -8.140 -1.145 4.151 1.00 86.62 220 ARG A O 1
ATOM 1724 N N . SER A 1 221 ? -7.536 0.616 5.406 1.00 86.12 221 SER A N 1
ATOM 1725 C CA . SER A 1 221 ? -8.431 1.583 4.762 1.00 86.12 221 SER A CA 1
ATOM 1726 C C . SER A 1 221 ? -7.758 2.150 3.510 1.00 86.12 221 SER A C 1
ATOM 1728 O O . SER A 1 221 ? -6.532 2.292 3.507 1.00 86.12 221 SER A O 1
ATOM 1730 N N . GLY A 1 222 ? -8.541 2.516 2.495 1.00 87.56 222 GLY A N 1
ATOM 1731 C CA . GLY A 1 222 ? -8.047 3.137 1.264 1.00 87.56 222 GLY A CA 1
ATOM 1732 C C . GLY A 1 222 ? -7.474 2.149 0.250 1.00 87.56 222 GLY A C 1
ATOM 1733 O O . GLY A 1 222 ? -7.601 0.928 0.376 1.00 87.56 222 GLY A O 1
ATOM 1734 N N . HIS A 1 223 ? -6.841 2.694 -0.787 1.00 89.69 223 HIS A N 1
ATOM 1735 C CA . HIS A 1 223 ? -6.261 1.912 -1.876 1.00 89.69 223 HIS A CA 1
ATOM 1736 C C . HIS A 1 223 ? -4.813 2.321 -2.164 1.00 89.69 223 HIS A C 1
ATOM 1738 O O . HIS A 1 223 ? -4.309 3.324 -1.657 1.00 89.69 223 HIS A O 1
ATOM 1744 N N . TYR A 1 224 ? -4.124 1.505 -2.960 1.00 91.06 224 TYR A N 1
ATOM 1745 C CA . TYR A 1 224 ? -2.699 1.646 -3.235 1.00 91.06 224 TYR A CA 1
ATOM 1746 C C . TYR A 1 224 ? -2.409 1.430 -4.716 1.00 91.06 224 TYR A C 1
ATOM 1748 O O . TYR A 1 224 ? -2.943 0.501 -5.317 1.00 91.06 224 TYR A O 1
ATOM 1756 N N . PHE A 1 225 ? -1.517 2.225 -5.286 1.00 90.56 225 PHE A N 1
ATOM 1757 C CA . PHE A 1 225 ? -0.990 2.024 -6.630 1.00 90.56 225 PHE A CA 1
ATOM 1758 C C . PHE A 1 225 ? 0.171 1.034 -6.598 1.00 90.56 225 PHE A C 1
ATOM 1760 O O . PHE A 1 225 ? 1.072 1.132 -5.756 1.00 90.56 225 PHE A O 1
ATOM 1767 N N . ALA A 1 226 ? 0.136 0.072 -7.514 1.00 90.38 226 ALA A N 1
ATOM 1768 C CA . ALA A 1 226 ? 1.141 -0.972 -7.679 1.00 90.38 226 ALA A CA 1
ATOM 1769 C C . ALA A 1 226 ? 2.029 -0.762 -8.914 1.00 90.38 226 ALA A C 1
ATOM 1771 O O . ALA A 1 226 ? 2.902 -1.596 -9.159 1.00 90.38 226 ALA A O 1
ATOM 1772 N N . GLY A 1 227 ? 1.815 0.322 -9.671 1.00 89.44 227 GLY A N 1
ATOM 1773 C CA . GLY A 1 227 ? 2.439 0.537 -10.975 1.00 89.44 227 GLY A CA 1
ATOM 1774 C C . GLY A 1 227 ? 1.765 -0.281 -12.084 1.00 89.44 227 GLY A C 1
ATOM 1775 O O . GLY A 1 227 ? 0.772 -0.965 -11.825 1.00 89.44 227 GLY A O 1
ATOM 1776 N N . PRO A 1 228 ? 2.283 -0.243 -13.322 1.00 92.06 228 PRO A N 1
ATOM 1777 C CA . PRO A 1 228 ? 1.713 -1.002 -14.431 1.00 92.06 228 PRO A CA 1
ATOM 1778 C C . PRO A 1 228 ? 1.735 -2.508 -14.157 1.00 92.06 228 PRO A C 1
ATOM 1780 O O . PRO A 1 228 ? 2.747 -3.063 -13.714 1.00 92.06 228 PRO A O 1
ATOM 1783 N N . ALA A 1 229 ? 0.625 -3.190 -14.449 1.00 92.88 229 ALA A N 1
ATOM 1784 C CA . ALA A 1 229 ? 0.565 -4.637 -14.321 1.00 92.88 229 ALA A CA 1
ATOM 1785 C C . ALA A 1 229 ? 1.578 -5.317 -15.251 1.00 92.88 229 ALA A C 1
ATOM 1787 O O . ALA A 1 229 ? 1.747 -4.953 -16.416 1.00 92.88 229 ALA A O 1
ATOM 1788 N N . LEU A 1 230 ? 2.215 -6.367 -14.734 1.00 92.12 230 LEU A N 1
ATOM 1789 C CA . LEU A 1 230 ? 3.253 -7.103 -15.451 1.00 92.12 230 LEU A CA 1
ATOM 1790 C C . LEU A 1 230 ? 2.796 -7.613 -16.828 1.00 92.12 230 LEU A C 1
ATOM 1792 O O . LEU A 1 230 ? 1.666 -8.074 -17.003 1.00 92.12 230 LEU A O 1
ATOM 1796 N N . GLU A 1 231 ? 3.728 -7.646 -17.779 1.00 90.44 231 GLU A N 1
ATOM 1797 C CA . GLU A 1 231 ? 3.518 -8.186 -19.126 1.00 90.44 231 GLU A CA 1
ATOM 1798 C C . GLU A 1 231 ? 2.870 -9.585 -19.092 1.00 90.44 231 GLU A C 1
ATOM 1800 O O . GLU A 1 231 ? 3.348 -10.503 -18.411 1.00 90.44 231 GLU A O 1
ATOM 1805 N N . GLY A 1 232 ? 1.781 -9.760 -19.841 1.00 89.38 232 GLY A N 1
ATOM 1806 C CA . GLY A 1 232 ? 0.992 -10.992 -19.878 1.00 89.38 232 GLY A CA 1
ATOM 1807 C C . GLY A 1 232 ? -0.044 -11.153 -18.758 1.00 89.38 232 GLY A C 1
ATOM 1808 O O . GLY A 1 232 ? -0.671 -12.209 -18.692 1.00 89.38 232 GLY A O 1
ATOM 1809 N N . THR A 1 233 ? -0.240 -10.152 -17.892 1.00 90.94 233 THR A N 1
ATOM 1810 C CA . THR A 1 233 ? -1.384 -10.106 -16.957 1.00 90.94 233 THR A CA 1
ATOM 1811 C C . THR A 1 233 ? -2.681 -9.989 -17.757 1.00 90.94 233 THR A C 1
ATOM 1813 O O . THR A 1 233 ? -2.718 -9.249 -18.739 1.00 90.94 233 THR A O 1
ATOM 1816 N N . GLN A 1 234 ? -3.731 -10.724 -17.390 1.00 88.56 234 GLN A N 1
ATOM 1817 C CA . GLN A 1 234 ? -5.006 -10.674 -18.103 1.00 88.56 234 GLN A CA 1
ATOM 1818 C C . GLN A 1 234 ? -5.755 -9.381 -17.750 1.00 88.56 234 GLN A C 1
ATOM 1820 O O . GLN A 1 234 ? -5.941 -9.049 -16.588 1.00 88.56 234 GLN A O 1
ATOM 1825 N N . CYS A 1 235 ? -6.165 -8.637 -18.777 1.00 91.31 235 CYS A N 1
ATOM 1826 C CA . CYS A 1 235 ? -6.799 -7.315 -18.646 1.00 91.31 235 CYS A CA 1
ATOM 1827 C C . CYS A 1 235 ? -8.167 -7.239 -19.348 1.00 91.31 235 CYS A C 1
ATOM 1829 O O . CYS A 1 235 ? -8.795 -6.188 -19.444 1.00 91.31 235 CYS A O 1
ATOM 1831 N N . GLY A 1 236 ? -8.631 -8.372 -19.873 1.00 87.75 236 GLY A N 1
ATOM 1832 C CA . GLY A 1 236 ? -9.888 -8.512 -20.593 1.00 87.75 236 GLY A CA 1
ATOM 1833 C C . GLY A 1 236 ? -10.039 -9.929 -21.135 1.00 87.75 236 GLY A C 1
ATOM 1834 O O . GLY A 1 236 ? -9.136 -10.764 -21.022 1.00 87.75 236 GLY A O 1
ATOM 1835 N N . TYR A 1 237 ? -11.184 -10.223 -21.743 1.00 83.88 237 TYR A N 1
ATOM 1836 C CA . TYR A 1 237 ? -11.407 -11.529 -22.358 1.00 83.88 237 TYR A CA 1
ATOM 1837 C C . TYR A 1 237 ? -10.481 -11.719 -23.570 1.00 83.88 237 TYR A C 1
ATOM 1839 O O . TYR A 1 237 ? -10.618 -11.038 -24.587 1.00 83.88 237 TYR A O 1
ATOM 1847 N N . GLY A 1 238 ? -9.511 -12.633 -23.455 1.00 82.38 238 GLY A N 1
ATOM 1848 C CA . GLY A 1 238 ? -8.487 -12.852 -24.484 1.00 82.38 238 GLY A CA 1
ATOM 1849 C C . GLY A 1 238 ? -7.546 -11.656 -24.698 1.00 82.38 238 GLY A C 1
ATOM 1850 O O . GLY A 1 238 ? -6.949 -11.531 -25.771 1.00 82.38 238 GLY A O 1
ATOM 1851 N N . GLN A 1 239 ? -7.436 -10.764 -23.709 1.00 89.75 239 GLN A N 1
ATOM 1852 C CA . GLN A 1 239 ? -6.583 -9.576 -23.750 1.00 89.75 239 GLN A CA 1
ATOM 1853 C C . GLN A 1 239 ? -5.606 -9.566 -22.580 1.00 89.75 239 GLN A C 1
ATOM 1855 O O . GLN A 1 239 ? -5.933 -10.012 -21.478 1.00 89.75 239 GLN A O 1
ATOM 1860 N N . TYR A 1 240 ? -4.411 -9.034 -22.830 1.00 91.06 240 TYR A N 1
ATOM 1861 C CA . TYR A 1 240 ? -3.310 -9.064 -21.875 1.00 91.06 240 TYR A CA 1
ATOM 1862 C C . TYR A 1 240 ? -2.491 -7.776 -21.910 1.00 91.06 240 TYR A C 1
ATOM 1864 O O . TYR A 1 240 ? -2.403 -7.123 -22.954 1.00 91.06 240 TYR A O 1
ATOM 1872 N N . CYS A 1 241 ? -1.868 -7.442 -20.783 1.00 92.12 241 CYS A N 1
ATOM 1873 C CA . CYS A 1 241 ? -1.014 -6.269 -20.661 1.00 92.12 241 CYS A CA 1
ATOM 1874 C C . CYS A 1 241 ? 0.274 -6.439 -21.461 1.00 92.12 241 CYS A C 1
ATOM 1876 O O . CYS A 1 241 ? 1.011 -7.405 -21.244 1.00 92.12 241 CYS A O 1
ATOM 1878 N N . TYR A 1 242 ? 0.528 -5.498 -22.369 1.00 90.69 242 TYR A N 1
ATOM 1879 C CA . TYR A 1 242 ? 1.793 -5.350 -23.076 1.00 90.69 242 TYR A CA 1
ATOM 1880 C C . TYR A 1 242 ? 2.125 -3.879 -23.305 1.00 90.69 242 TYR A C 1
ATOM 1882 O O . TYR A 1 242 ? 1.296 -3.126 -23.825 1.00 90.69 242 TYR A O 1
ATOM 1890 N N . GLY A 1 243 ? 3.342 -3.476 -22.948 1.00 89.00 243 GLY A N 1
ATOM 1891 C CA . GLY A 1 243 ? 3.809 -2.100 -23.117 1.00 89.00 243 GLY A CA 1
ATOM 1892 C C . GLY A 1 243 ? 2.917 -1.084 -22.399 1.00 89.00 243 GLY A C 1
ATOM 1893 O O . GLY A 1 243 ? 2.672 -0.009 -22.940 1.00 89.00 243 GLY A O 1
ATOM 1894 N N . GLY A 1 244 ? 2.366 -1.457 -21.239 1.00 90.38 244 GLY A N 1
ATOM 1895 C CA . GLY A 1 244 ? 1.473 -0.607 -20.447 1.00 90.38 244 GLY A CA 1
ATOM 1896 C C . GLY A 1 244 ? 0.026 -0.549 -20.952 1.00 90.38 244 GLY A C 1
ATOM 1897 O O . GLY A 1 244 ? -0.790 0.186 -20.406 1.00 90.38 244 GLY A O 1
ATOM 1898 N N . THR A 1 245 ? -0.329 -1.321 -21.986 1.00 93.19 245 THR A N 1
ATOM 1899 C CA . THR A 1 245 ? -1.660 -1.277 -22.618 1.00 93.19 245 THR A CA 1
ATOM 1900 C C . THR A 1 245 ? -2.325 -2.647 -22.681 1.00 93.19 245 THR A C 1
ATOM 1902 O O . THR A 1 245 ? -1.658 -3.679 -22.763 1.00 93.19 245 THR A O 1
ATOM 1905 N N . CYS A 1 246 ? -3.659 -2.667 -22.659 1.00 94.00 246 CYS A N 1
ATOM 1906 C CA . CYS A 1 246 ? -4.433 -3.896 -22.780 1.00 94.00 246 CYS A CA 1
ATOM 1907 C C . CYS A 1 246 ? -4.652 -4.267 -24.254 1.00 94.00 246 CYS A C 1
ATOM 1909 O O . CYS A 1 246 ? -5.440 -3.632 -24.958 1.00 94.00 246 CYS A O 1
ATOM 1911 N N . VAL A 1 247 ? -3.983 -5.317 -24.738 1.00 93.12 247 VAL A N 1
ATOM 1912 C CA . VAL A 1 247 ? -3.998 -5.688 -26.164 1.00 93.12 247 VAL A CA 1
ATOM 1913 C C . VAL A 1 247 ? -4.533 -7.096 -26.401 1.00 93.12 247 VAL A C 1
ATOM 1915 O O . VAL A 1 247 ? -4.341 -8.010 -25.598 1.00 93.12 247 VAL A O 1
ATOM 1918 N N . LYS A 1 248 ? -5.180 -7.302 -27.555 1.00 90.75 248 LYS A N 1
ATOM 1919 C CA . LYS A 1 248 ? -5.511 -8.645 -28.052 1.00 90.75 248 LYS A CA 1
ATOM 1920 C C . LYS A 1 248 ? -4.228 -9.310 -28.531 1.00 90.75 248 LYS A C 1
ATOM 1922 O O . LYS A 1 248 ? -3.647 -8.891 -29.530 1.00 90.75 248 LYS A O 1
ATOM 1927 N N . LYS A 1 249 ? -3.784 -10.349 -27.833 1.00 79.81 249 LYS A N 1
ATOM 1928 C CA . LYS A 1 249 ? -2.570 -11.080 -28.196 1.00 79.81 249 LYS A CA 1
ATOM 1929 C C . LYS A 1 249 ? -2.745 -12.554 -27.894 1.00 79.81 249 LYS A C 1
ATOM 1931 O O . LYS A 1 249 ? -3.214 -12.926 -26.823 1.00 79.81 249 LYS A O 1
ATOM 1936 N N . ALA A 1 250 ? -2.351 -13.394 -28.846 1.00 71.62 250 ALA A N 1
ATOM 1937 C CA . ALA A 1 250 ? -2.266 -14.823 -28.610 1.00 71.62 250 ALA A CA 1
ATOM 1938 C C . ALA A 1 250 ? -1.094 -15.070 -27.658 1.00 71.62 250 ALA A C 1
ATOM 1940 O O . ALA A 1 250 ? 0.068 -14.999 -28.062 1.00 71.62 250 ALA A O 1
ATOM 1941 N N . LEU A 1 251 ? -1.391 -15.320 -26.384 1.00 68.12 251 LEU A N 1
ATOM 1942 C CA . LEU A 1 251 ? -0.373 -15.833 -25.483 1.00 68.12 251 LEU A CA 1
ATOM 1943 C C . LEU A 1 251 ? 0.029 -17.241 -25.923 1.00 68.12 251 LEU A C 1
ATOM 1945 O O . LEU A 1 251 ? -0.811 -17.978 -26.457 1.00 68.12 251 LEU A O 1
ATOM 1949 N N . PRO A 1 252 ? 1.287 -17.652 -25.681 1.00 64.38 252 PRO A N 1
ATOM 1950 C CA . PRO A 1 252 ? 1.597 -19.071 -25.687 1.00 64.38 252 PRO A CA 1
ATOM 1951 C C . PRO A 1 252 ? 0.576 -19.757 -24.778 1.00 64.38 252 PRO A C 1
ATOM 1953 O O . PRO A 1 252 ? 0.411 -19.362 -23.622 1.00 64.38 252 PRO A O 1
ATOM 1956 N N . LYS A 1 253 ? -0.185 -20.706 -25.339 1.00 54.84 253 LYS A N 1
ATOM 1957 C CA . LYS A 1 253 ? -1.303 -21.328 -24.628 1.00 54.84 253 LYS A CA 1
ATOM 1958 C C . LYS A 1 253 ? -0.762 -21.896 -23.314 1.00 54.84 253 LYS A C 1
ATOM 1960 O O . LYS A 1 253 ? 0.088 -22.790 -23.376 1.00 54.84 253 LYS A O 1
ATOM 1965 N N . PRO A 1 254 ? -1.201 -21.402 -22.141 1.00 56.91 254 PRO A N 1
ATOM 1966 C CA . PRO A 1 254 ? -0.844 -22.056 -20.899 1.00 56.91 254 PRO A CA 1
ATOM 1967 C C . PRO A 1 254 ? -1.337 -23.498 -21.001 1.00 56.91 254 PRO A C 1
ATOM 1969 O O . PRO A 1 254 ? -2.492 -23.744 -21.343 1.00 56.91 254 PRO A O 1
ATOM 1972 N N . VAL A 1 255 ? -0.448 -24.460 -20.744 1.00 59.12 255 VAL A N 1
ATOM 1973 C CA . VAL A 1 255 ? -0.734 -25.898 -20.916 1.00 59.12 255 VAL A CA 1
ATOM 1974 C C . VAL A 1 255 ? -1.951 -26.331 -20.083 1.00 59.12 255 VAL A C 1
ATOM 1976 O O . VAL A 1 255 ? -2.617 -27.312 -20.404 1.00 59.12 255 VAL A O 1
ATOM 1979 N N . LYS A 1 256 ? -2.259 -25.584 -19.015 1.00 69.75 256 LYS A N 1
ATOM 1980 C CA . LYS A 1 256 ? -3.382 -25.823 -18.115 1.00 69.75 256 LYS A CA 1
ATOM 1981 C C . LYS A 1 256 ? -3.871 -24.506 -17.514 1.00 69.75 256 LYS A C 1
ATOM 1983 O O . LYS A 1 256 ? -3.062 -23.748 -16.978 1.00 69.75 256 LYS A O 1
ATOM 1988 N N . VAL A 1 257 ? -5.179 -24.281 -17.560 1.00 73.12 257 VAL A N 1
ATOM 1989 C CA . VAL A 1 257 ? -5.883 -23.228 -16.815 1.00 73.12 257 VAL A CA 1
ATOM 1990 C C . VAL A 1 257 ? -6.718 -23.915 -15.739 1.00 73.12 257 VAL A C 1
ATOM 1992 O O . VAL A 1 257 ? -7.372 -24.918 -16.024 1.00 73.12 257 VAL A O 1
ATOM 1995 N N . VAL A 1 258 ? -6.650 -23.437 -14.497 1.00 81.00 258 VAL A N 1
ATOM 1996 C CA . VAL A 1 258 ? -7.425 -23.990 -13.375 1.00 81.00 258 VAL A CA 1
ATOM 1997 C C . VAL A 1 258 ? -8.054 -22.832 -12.604 1.00 81.00 258 VAL A C 1
ATOM 1999 O O . VAL A 1 258 ? -7.301 -22.095 -11.970 1.00 81.00 258 VAL A O 1
ATOM 2002 N N . PRO A 1 259 ? -9.389 -22.666 -12.637 1.00 83.62 259 PRO A N 1
ATOM 2003 C CA . PRO A 1 259 ? -10.092 -21.710 -11.783 1.00 83.62 259 PRO A CA 1
A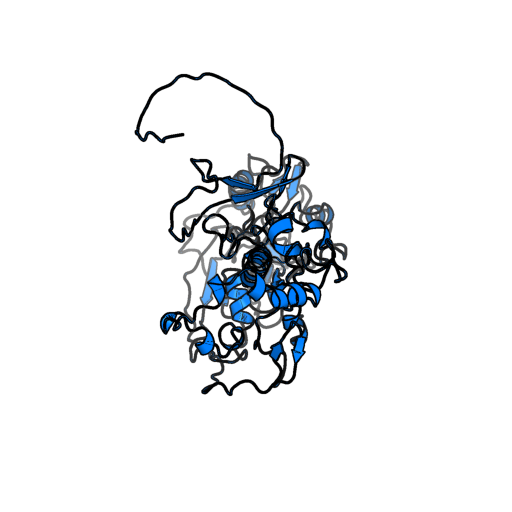TOM 2004 C C . PRO A 1 259 ? -9.870 -22.001 -10.299 1.00 83.62 259 PRO A C 1
ATOM 2006 O O . PRO A 1 259 ? -9.698 -23.155 -9.900 1.00 83.62 259 PRO A O 1
ATOM 2009 N N . GLY A 1 260 ? -9.875 -20.961 -9.471 1.00 86.44 260 GLY A N 1
ATOM 2010 C CA . GLY A 1 260 ? -9.737 -21.093 -8.026 1.00 86.44 260 GLY A CA 1
ATOM 2011 C C . GLY A 1 260 ? -10.995 -21.664 -7.370 1.00 86.44 260 GLY A C 1
ATOM 2012 O O . GLY A 1 260 ? -12.109 -21.238 -7.660 1.00 86.44 260 GLY A O 1
ATOM 2013 N N . GLY A 1 261 ? -10.820 -22.591 -6.429 1.00 89.75 261 GLY A N 1
ATOM 2014 C CA . GLY A 1 261 ? -11.898 -23.099 -5.581 1.00 89.75 261 GLY A CA 1
ATOM 2015 C C . GLY A 1 261 ? -11.609 -22.918 -4.091 1.00 89.75 261 GLY A C 1
ATOM 2016 O O . GLY A 1 261 ? -10.469 -23.032 -3.625 1.00 89.75 261 GLY A O 1
ATOM 2017 N N . TRP A 1 262 ? -12.651 -22.593 -3.322 1.00 91.88 262 TRP A N 1
ATOM 2018 C CA . TRP A 1 262 ? -12.526 -22.400 -1.880 1.00 91.88 262 TRP A CA 1
ATOM 2019 C C . TRP A 1 262 ? -12.240 -23.723 -1.168 1.00 91.88 262 TRP A C 1
ATOM 2021 O O . TRP A 1 262 ? -12.969 -24.703 -1.309 1.00 91.88 262 TRP A O 1
ATOM 2031 N N . GLY A 1 263 ? -11.206 -23.722 -0.332 1.00 92.56 263 GLY A N 1
ATOM 2032 C CA . GLY A 1 263 ? -11.009 -24.732 0.695 1.00 92.56 263 GLY A CA 1
ATOM 2033 C C . GLY A 1 263 ? -12.030 -24.605 1.837 1.00 92.56 263 GLY A C 1
ATOM 2034 O O . GLY A 1 263 ? -12.819 -23.653 1.881 1.00 92.56 263 GLY A O 1
ATOM 2035 N N . PRO A 1 264 ? -12.015 -25.548 2.793 1.00 94.50 264 PRO A N 1
ATOM 2036 C CA . PRO A 1 264 ? -12.928 -25.528 3.929 1.00 94.50 264 PRO A CA 1
ATOM 2037 C C . PRO A 1 264 ? -12.680 -24.316 4.836 1.00 94.50 264 PRO A C 1
ATOM 2039 O O . PRO A 1 264 ? -11.551 -23.833 4.973 1.00 94.50 264 PRO A O 1
ATOM 2042 N N . TRP A 1 265 ? -13.743 -23.856 5.498 1.00 92.75 265 TRP A N 1
ATOM 2043 C CA . TRP A 1 265 ? -13.639 -22.867 6.565 1.00 92.75 265 TRP A CA 1
ATOM 2044 C C . TRP A 1 265 ? -12.909 -23.454 7.774 1.00 92.75 265 TRP A C 1
ATOM 2046 O O . TRP A 1 265 ? -13.190 -24.570 8.208 1.00 92.75 265 TRP A O 1
ATOM 2056 N N . LYS A 1 266 ? -11.993 -22.673 8.336 1.00 94.25 266 LYS A N 1
ATOM 2057 C CA . LYS A 1 266 ? -11.330 -22.928 9.612 1.00 94.25 266 LYS A CA 1
ATOM 2058 C C . LYS A 1 266 ? -11.836 -21.914 10.623 1.00 94.25 266 LYS A C 1
ATOM 2060 O O . LYS A 1 266 ? -11.615 -20.719 10.437 1.00 94.25 266 LYS A O 1
ATOM 2065 N N . GLU A 1 267 ? -12.516 -22.397 11.653 1.00 92.88 267 GLU A N 1
ATOM 2066 C CA . GLU A 1 267 ? -13.016 -21.574 12.755 1.00 92.88 267 GLU A CA 1
ATOM 2067 C C . GLU A 1 267 ? -11.861 -21.083 13.636 1.00 92.88 267 GLU A C 1
ATOM 2069 O O . GLU A 1 267 ? -10.917 -21.822 13.928 1.00 92.88 267 GLU A O 1
ATOM 2074 N N . GLY A 1 268 ? -11.931 -19.820 14.041 1.00 89.94 268 GLY A N 1
ATOM 2075 C CA . GLY A 1 268 ? -11.002 -19.194 14.973 1.00 89.94 268 GLY A CA 1
ATOM 2076 C C . GLY A 1 268 ? -11.511 -19.238 16.410 1.00 89.94 268 GLY A C 1
ATOM 2077 O O . GLY A 1 268 ? -12.664 -19.559 16.692 1.00 89.94 268 GLY A O 1
ATOM 2078 N N . VAL A 1 269 ? -10.630 -18.884 17.342 1.00 93.00 269 VAL A N 1
ATOM 2079 C CA . VAL A 1 269 ? -10.976 -18.782 18.764 1.00 93.00 269 VAL A CA 1
ATOM 2080 C C . VAL A 1 269 ? -11.688 -17.464 19.070 1.00 93.00 269 VAL A C 1
ATOM 2082 O O . VAL A 1 269 ? -11.452 -16.448 18.417 1.00 93.00 269 VAL A O 1
ATOM 2085 N N . CYS A 1 270 ? -12.550 -17.483 20.087 1.00 93.69 270 CYS A N 1
ATOM 2086 C CA . CYS A 1 270 ? -13.201 -16.280 20.599 1.00 93.69 270 CYS A CA 1
ATOM 2087 C C . CYS A 1 270 ? -12.156 -15.327 21.202 1.00 93.69 270 CYS A C 1
ATOM 2089 O O . CYS A 1 270 ? -11.342 -15.732 22.032 1.00 93.69 270 CYS A O 1
ATOM 2091 N N . SER A 1 271 ? -12.197 -14.065 20.788 1.00 94.00 271 SER A N 1
ATOM 2092 C CA . SER A 1 271 ? -11.324 -12.977 21.237 1.00 94.00 271 SER A CA 1
ATOM 2093 C C . SER A 1 271 ? -12.175 -11.814 21.747 1.00 94.00 271 SER A C 1
ATOM 2095 O O . SER A 1 271 ? -13.276 -11.603 21.253 1.00 94.00 271 SER A O 1
ATOM 2097 N N . SER A 1 272 ? -11.720 -11.077 22.761 1.00 95.00 272 SER A N 1
ATOM 2098 C CA . SER A 1 272 ? -12.470 -9.941 23.319 1.00 95.00 272 SER A CA 1
ATOM 2099 C C . SER A 1 272 ? -11.520 -8.882 23.872 1.00 95.00 272 SER A C 1
ATOM 2101 O O . SER A 1 272 ? -10.459 -9.213 24.400 1.00 95.00 272 SER A O 1
ATOM 2103 N N . GLY A 1 273 ? -11.924 -7.612 23.782 1.00 94.94 273 GLY A N 1
ATOM 2104 C CA . GLY A 1 273 ? -11.275 -6.504 24.491 1.00 94.94 273 GLY A CA 1
ATOM 2105 C C . GLY A 1 273 ? -11.611 -6.448 25.985 1.00 94.94 273 GLY A C 1
ATOM 2106 O O . GLY A 1 273 ? -11.067 -5.606 26.692 1.00 94.94 273 GLY A O 1
ATOM 2107 N N . CYS A 1 274 ? -12.511 -7.318 26.461 1.00 97.00 274 CYS A N 1
ATOM 2108 C CA . CYS A 1 274 ? -13.040 -7.319 27.824 1.00 97.00 274 CYS A CA 1
ATOM 2109 C C . CYS A 1 274 ? -13.583 -5.947 28.241 1.00 97.00 274 CYS A C 1
ATOM 2111 O O . CYS A 1 274 ? -13.280 -5.425 29.313 1.00 97.00 274 CYS A O 1
ATOM 2113 N N . ILE A 1 275 ? -14.400 -5.367 27.363 1.00 97.62 275 ILE A N 1
ATOM 2114 C CA . ILE A 1 275 ? -15.033 -4.064 27.560 1.00 97.62 275 ILE A CA 1
ATOM 2115 C C . ILE A 1 275 ? -16.457 -4.272 28.084 1.00 97.62 275 ILE A C 1
ATOM 2117 O O . ILE A 1 275 ? -17.150 -5.223 27.712 1.00 97.62 275 ILE A O 1
ATOM 2121 N N . GLU A 1 276 ? -16.905 -3.404 28.984 1.00 96.94 276 GLU A N 1
ATOM 2122 C CA . GLU A 1 276 ? -18.268 -3.417 29.522 1.00 96.94 276 GLU A CA 1
ATOM 2123 C C . GLU A 1 276 ? -19.327 -3.447 28.405 1.00 96.94 276 GLU A C 1
ATOM 2125 O O . GLU A 1 276 ? -19.128 -2.894 27.324 1.00 96.94 276 GLU A O 1
ATOM 2130 N N . LYS A 1 277 ? -20.447 -4.148 28.648 1.00 94.06 277 LYS A N 1
ATOM 2131 C CA . LYS A 1 277 ? -21.573 -4.352 27.701 1.00 94.06 277 LYS A CA 1
ATOM 2132 C C . LYS A 1 277 ? -21.219 -5.033 26.364 1.00 94.06 277 LYS A C 1
ATOM 2134 O O . LYS A 1 277 ? -22.114 -5.320 25.570 1.00 94.06 277 LYS A O 1
ATOM 2139 N N . SER A 1 278 ? -19.944 -5.337 26.137 1.00 96.25 278 SER A N 1
ATOM 2140 C CA . SER A 1 278 ? -19.418 -5.892 24.892 1.00 96.25 278 SER A CA 1
ATOM 2141 C C . SER A 1 278 ? -19.466 -7.417 24.870 1.00 96.25 278 SER A C 1
ATOM 2143 O O . SER A 1 278 ? -19.576 -8.067 25.917 1.00 96.25 278 SER A O 1
ATOM 2145 N N . LYS A 1 279 ? -19.375 -7.971 23.662 1.00 95.25 279 LYS A N 1
ATOM 2146 C CA . LYS A 1 279 ? -19.248 -9.400 23.360 1.00 95.25 279 LYS A CA 1
ATOM 2147 C C . LYS A 1 279 ? -17.840 -9.692 22.839 1.00 95.25 279 LYS A C 1
ATOM 2149 O O . LYS A 1 279 ? -17.050 -8.782 22.603 1.00 95.25 279 LYS A O 1
ATOM 2154 N N . GLY A 1 280 ? -17.526 -10.970 22.669 1.00 94.00 280 GLY A N 1
ATOM 2155 C CA . GLY A 1 280 ? -16.335 -11.377 21.937 1.00 94.00 280 GLY A CA 1
ATOM 2156 C C . GLY A 1 280 ? -16.609 -11.478 20.439 1.00 94.00 280 GLY A C 1
ATOM 2157 O O . GLY A 1 280 ? -17.760 -11.503 20.001 1.00 94.00 280 GLY A O 1
ATOM 2158 N N . ASN A 1 281 ? -15.539 -11.616 19.670 1.00 92.12 281 ASN A N 1
ATOM 2159 C CA . ASN A 1 281 ? -15.542 -11.879 18.242 1.00 92.12 281 ASN A CA 1
ATOM 2160 C C . ASN A 1 281 ? -14.786 -13.173 17.915 1.00 92.12 281 ASN A C 1
ATOM 2162 O O . ASN A 1 281 ? -13.744 -13.490 18.495 1.00 92.12 281 ASN A O 1
ATOM 2166 N N . THR A 1 282 ? -15.310 -13.893 16.936 1.00 91.12 282 THR A N 1
ATOM 2167 C CA . THR A 1 282 ? -14.719 -15.056 16.279 1.00 91.12 282 THR A CA 1
ATOM 2168 C C . THR A 1 282 ? -14.556 -14.732 14.807 1.00 91.12 282 THR A C 1
ATOM 2170 O O . THR A 1 282 ? -15.400 -14.071 14.206 1.00 91.12 282 THR A O 1
ATOM 2173 N N . SER A 1 283 ? -13.480 -15.222 14.205 1.00 87.06 283 SER A N 1
ATOM 2174 C CA . SER A 1 283 ? -13.320 -15.166 12.757 1.00 87.06 283 SER A CA 1
ATOM 2175 C C . SER A 1 283 ? -13.087 -16.562 12.225 1.00 87.06 283 SER A C 1
ATOM 2177 O O . SER A 1 283 ? -12.380 -17.351 12.846 1.00 87.06 283 SER A O 1
ATOM 2179 N N . LYS A 1 284 ? -13.656 -16.863 11.066 1.00 88.75 284 LYS A N 1
ATOM 2180 C CA . LYS A 1 284 ? -13.330 -18.063 10.305 1.00 88.75 284 LYS A CA 1
ATOM 2181 C C . LYS A 1 284 ? -12.670 -17.682 9.001 1.00 88.75 284 LYS A C 1
ATOM 2183 O O . LYS A 1 284 ? -13.021 -16.671 8.394 1.00 88.75 284 LYS A O 1
ATOM 2188 N N . ARG A 1 285 ? -11.696 -18.486 8.584 1.00 88.44 285 ARG A N 1
ATOM 2189 C CA . ARG A 1 285 ? -10.879 -18.236 7.392 1.00 88.44 285 ARG A CA 1
ATOM 2190 C C . ARG A 1 285 ? -10.886 -19.438 6.463 1.00 88.44 285 ARG A C 1
ATOM 2192 O O . ARG A 1 285 ? -10.872 -20.576 6.922 1.00 88.44 285 ARG A O 1
ATOM 2199 N N . ARG A 1 286 ? -10.867 -19.197 5.159 1.00 89.31 286 ARG A N 1
ATOM 2200 C CA . ARG A 1 286 ? -10.706 -20.222 4.120 1.00 89.31 286 ARG A CA 1
ATOM 2201 C C . ARG A 1 286 ? -9.652 -19.769 3.121 1.00 89.31 286 ARG A C 1
ATOM 2203 O O . ARG A 1 286 ? -9.428 -18.576 2.943 1.00 89.31 286 ARG A O 1
ATOM 2210 N N . LEU A 1 287 ? -8.995 -20.725 2.479 1.00 88.12 287 LEU A N 1
ATOM 2211 C CA . LEU A 1 287 ? -7.973 -20.450 1.473 1.00 88.12 287 LEU A CA 1
ATOM 2212 C C . LEU A 1 287 ? -8.517 -20.778 0.088 1.00 88.12 287 LEU A C 1
ATOM 2214 O O . LEU A 1 287 ? -9.277 -21.728 -0.071 1.00 88.12 287 LEU A O 1
ATOM 2218 N N . CYS A 1 288 ? -8.115 -20.003 -0.913 1.00 85.00 288 CYS A N 1
ATOM 2219 C CA . CYS A 1 288 ? -8.417 -20.299 -2.307 1.00 85.00 288 CYS A CA 1
ATOM 2220 C C . CYS A 1 288 ? -7.415 -21.336 -2.837 1.00 85.00 288 CYS A C 1
ATOM 2222 O O . CYS A 1 288 ? -6.409 -20.987 -3.454 1.00 85.00 288 CYS A O 1
ATOM 2224 N N . ASN A 1 289 ? -7.606 -22.601 -2.460 1.00 87.19 289 ASN A N 1
ATOM 2225 C CA . ASN A 1 289 ? -6.635 -23.670 -2.693 1.00 87.19 289 ASN A CA 1
ATOM 2226 C C . ASN A 1 289 ? -7.250 -25.032 -3.055 1.00 87.19 289 ASN A C 1
ATOM 2228 O O . ASN A 1 289 ? -6.519 -26.022 -3.087 1.00 87.19 289 ASN A O 1
ATOM 2232 N N . ASN A 1 290 ? -8.551 -25.099 -3.338 1.00 89.88 290 ASN A N 1
ATOM 2233 C CA . ASN A 1 290 ? -9.257 -26.339 -3.649 1.00 89.88 290 ASN A CA 1
ATOM 2234 C C . ASN A 1 290 ? -10.125 -26.226 -4.924 1.00 89.88 290 ASN A C 1
ATOM 2236 O O . ASN A 1 290 ? -11.351 -26.202 -4.814 1.00 89.88 290 ASN A O 1
ATOM 2240 N N . PRO A 1 291 ? -9.518 -26.170 -6.127 1.00 89.25 291 PRO A N 1
ATOM 2241 C CA . PRO A 1 291 ? -8.075 -26.147 -6.393 1.00 89.25 291 PRO A CA 1
ATOM 2242 C C . PRO A 1 291 ? -7.479 -24.729 -6.297 1.00 89.25 291 PRO A C 1
ATOM 2244 O O . PRO A 1 291 ? -8.197 -23.733 -6.263 1.00 89.25 291 PRO A O 1
ATOM 2247 N N . ALA A 1 292 ? -6.151 -24.623 -6.207 1.00 83.56 292 ALA A N 1
ATOM 2248 C CA . ALA A 1 292 ? -5.479 -23.326 -6.290 1.00 83.56 292 ALA A CA 1
ATOM 2249 C C . ALA A 1 292 ? -5.552 -22.784 -7.731 1.00 83.56 292 ALA A C 1
ATOM 2251 O O . ALA A 1 292 ? -5.335 -23.570 -8.661 1.00 83.56 292 ALA A O 1
ATOM 2252 N N . PRO A 1 293 ? -5.818 -21.477 -7.922 1.00 80.00 293 PRO A N 1
ATOM 2253 C CA . PRO A 1 293 ? -5.891 -20.896 -9.253 1.00 80.00 293 PRO A CA 1
ATOM 2254 C C . PRO A 1 293 ? -4.540 -21.011 -9.968 1.00 80.00 293 PRO A C 1
ATOM 2256 O O . PRO A 1 293 ? -3.482 -20.789 -9.371 1.00 80.00 293 PRO A O 1
ATOM 2259 N N . LEU A 1 294 ? -4.575 -21.371 -11.251 1.00 75.44 294 LEU A N 1
ATOM 2260 C CA . LEU A 1 294 ? -3.394 -21.519 -12.100 1.00 75.44 294 LEU A CA 1
ATOM 2261 C C . LEU A 1 294 ? -3.656 -20.901 -13.474 1.00 75.44 294 LEU A C 1
ATOM 2263 O O . LEU A 1 294 ? -4.573 -21.332 -14.174 1.00 75.44 294 LEU A O 1
ATOM 2267 N N . ASN A 1 295 ? -2.797 -19.956 -13.872 1.00 68.44 295 ASN A N 1
ATOM 2268 C CA . ASN A 1 295 ? -2.856 -19.257 -15.161 1.00 68.44 295 ASN A CA 1
ATOM 2269 C C . ASN A 1 295 ? -4.234 -18.621 -15.452 1.00 68.44 295 ASN A C 1
ATOM 2271 O O . ASN A 1 295 ? -4.680 -18.626 -16.597 1.00 68.44 295 ASN A O 1
ATOM 2275 N N . THR A 1 296 ? -4.919 -18.129 -14.416 1.00 69.12 296 THR A N 1
ATOM 2276 C CA . THR A 1 296 ? -6.210 -17.435 -14.512 1.00 69.12 296 THR A CA 1
ATOM 2277 C C . THR A 1 296 ? -6.352 -16.424 -13.383 1.00 69.12 296 THR A C 1
ATOM 2279 O O . THR A 1 296 ? -5.863 -16.660 -12.273 1.00 69.12 296 THR A O 1
ATOM 2282 N N . ASP A 1 297 ? -7.046 -15.329 -13.675 1.00 67.00 297 ASP A N 1
ATOM 2283 C CA . ASP A 1 297 ? -7.498 -14.354 -12.683 1.00 67.00 297 ASP A CA 1
ATOM 2284 C C . ASP A 1 297 ? -8.864 -14.730 -12.076 1.00 67.00 297 ASP A C 1
ATOM 2286 O O . ASP A 1 297 ? -9.298 -14.110 -11.103 1.00 67.00 297 ASP A O 1
ATOM 2290 N N . GLU A 1 298 ? -9.511 -15.790 -12.584 1.00 70.00 298 GLU A N 1
ATOM 2291 C CA . GLU A 1 298 ? -10.699 -16.426 -11.999 1.00 70.00 298 GLU A CA 1
ATOM 2292 C C . GLU A 1 298 ? -10.309 -17.147 -10.699 1.00 70.00 298 GLU A C 1
ATOM 2294 O O . GLU A 1 298 ? -10.137 -18.369 -10.628 1.00 70.00 298 GLU A O 1
ATOM 2299 N N . GLY A 1 299 ? -10.084 -16.348 -9.658 1.00 73.12 299 GLY A N 1
ATOM 2300 C CA . GLY A 1 299 ? -9.884 -16.802 -8.293 1.00 73.12 299 GLY A CA 1
ATOM 2301 C C . GLY A 1 299 ? -11.195 -17.219 -7.629 1.00 73.12 299 GLY A C 1
ATOM 2302 O O . GLY A 1 299 ? -12.217 -17.446 -8.266 1.00 73.12 299 GLY A O 1
ATOM 2303 N N . CYS A 1 300 ? -11.169 -17.316 -6.305 1.00 79.62 300 CYS A N 1
ATOM 2304 C CA . CYS A 1 300 ? -12.352 -17.685 -5.551 1.00 79.62 300 CYS A CA 1
ATOM 2305 C C . CYS A 1 300 ? -13.222 -16.459 -5.253 1.00 79.62 300 CYS A C 1
ATOM 2307 O O . CYS A 1 300 ? -12.754 -15.512 -4.621 1.00 79.62 300 CYS A O 1
ATOM 2309 N N . GLU A 1 301 ? -14.493 -16.500 -5.648 1.00 77.81 301 GLU A N 1
ATOM 2310 C CA . GLU A 1 301 ? -15.427 -15.391 -5.436 1.00 77.81 301 GLU A CA 1
ATOM 2311 C C . GLU A 1 301 ? -15.920 -15.289 -3.981 1.00 77.81 301 GLU A C 1
ATOM 2313 O O . GLU A 1 301 ? -16.245 -16.285 -3.321 1.00 77.81 301 GLU A O 1
ATOM 2318 N N . GLY A 1 302 ? -16.016 -14.058 -3.476 1.00 75.19 302 GLY A N 1
ATOM 2319 C CA . GLY A 1 302 ? -16.445 -13.745 -2.112 1.00 75.19 302 GLY A CA 1
ATOM 2320 C C . GLY A 1 302 ? -15.294 -13.658 -1.102 1.00 75.19 302 GLY A C 1
ATOM 2321 O O . GLY A 1 302 ? -14.122 -13.676 -1.453 1.00 75.19 302 GLY A O 1
ATOM 2322 N N . SER A 1 303 ? -15.623 -13.541 0.188 1.00 75.88 303 SER A N 1
ATOM 2323 C CA . SER A 1 303 ? -14.613 -13.284 1.227 1.00 75.88 303 SER A CA 1
ATOM 2324 C C . SER A 1 303 ? -13.833 -14.541 1.645 1.00 75.88 303 SER A C 1
ATOM 2326 O O . SER A 1 303 ? -14.415 -15.624 1.794 1.00 75.88 303 SER A O 1
ATOM 2328 N N . SER A 1 304 ? -12.530 -14.389 1.901 1.00 79.69 304 SER A N 1
ATOM 2329 C CA . SER A 1 304 ? -11.667 -15.387 2.557 1.00 79.69 304 SER A CA 1
ATOM 2330 C C . SER A 1 304 ? -11.840 -15.411 4.081 1.00 79.69 304 SER A C 1
ATOM 2332 O O . SER A 1 304 ? -11.417 -16.373 4.729 1.00 79.69 304 SER A O 1
ATOM 2334 N N . VAL A 1 305 ? -12.487 -14.388 4.654 1.00 80.12 305 VAL A N 1
ATOM 2335 C CA . VAL A 1 305 ? -12.685 -14.198 6.098 1.00 80.12 305 VAL A CA 1
ATOM 2336 C C . VAL A 1 305 ? -14.149 -13.886 6.406 1.00 80.12 305 VAL A C 1
ATOM 2338 O O . VAL A 1 305 ? -14.791 -13.097 5.715 1.00 80.12 305 VAL A O 1
ATOM 2341 N N . GLN A 1 306 ? -14.687 -14.471 7.468 1.00 81.69 306 GLN A N 1
ATOM 2342 C CA . GLN A 1 306 ? -15.999 -14.113 7.999 1.00 81.69 306 GLN A CA 1
ATOM 2343 C C . GLN A 1 306 ? -15.900 -13.898 9.508 1.00 81.69 306 GLN A C 1
ATOM 2345 O O . GLN A 1 306 ? -15.241 -14.677 10.192 1.00 81.69 306 GLN A O 1
ATOM 2350 N N . PHE A 1 307 ? -16.564 -12.859 10.008 1.00 82.38 307 PHE A N 1
ATOM 2351 C CA . PHE A 1 307 ? -16.593 -12.484 11.422 1.00 82.38 307 PHE A CA 1
ATOM 2352 C C . PHE A 1 307 ? -17.944 -12.831 12.052 1.00 82.38 307 PHE A C 1
ATOM 2354 O O . PHE A 1 307 ? -18.956 -12.928 11.348 1.00 82.38 307 PHE A O 1
ATOM 2361 N N . GLY A 1 308 ? -17.958 -13.037 13.365 1.00 85.50 308 GLY A N 1
ATOM 2362 C CA . GLY A 1 308 ? -19.159 -13.369 14.123 1.00 85.50 308 GLY A CA 1
ATOM 2363 C C . GLY A 1 308 ? -18.961 -13.179 15.620 1.00 85.50 308 GLY A C 1
ATOM 2364 O O . GLY A 1 308 ? -17.853 -13.303 16.135 1.00 85.50 308 GLY A O 1
ATOM 2365 N N . LEU A 1 309 ? -20.044 -12.893 16.336 1.00 91.50 309 LEU A N 1
ATOM 2366 C CA . LEU A 1 309 ? -19.998 -12.640 17.773 1.00 91.50 309 LEU A CA 1
ATOM 2367 C C . LEU A 1 309 ? -19.955 -13.941 18.583 1.00 91.50 309 LEU A C 1
ATOM 2369 O O . LEU A 1 309 ? -20.550 -14.952 18.213 1.00 91.50 309 LEU A O 1
ATOM 2373 N N . CYS A 1 310 ? -19.276 -13.896 19.724 1.00 92.62 310 CYS A N 1
ATOM 2374 C CA . CYS A 1 310 ? -19.180 -14.994 20.678 1.00 92.62 310 CYS A CA 1
ATOM 2375 C C . CYS A 1 310 ? -19.364 -14.502 22.117 1.00 92.62 310 CYS A C 1
ATOM 2377 O O . CYS A 1 310 ? -19.220 -13.318 22.431 1.00 92.62 310 CYS A O 1
ATOM 2379 N N . ASN A 1 311 ? -19.678 -15.432 23.019 1.00 93.25 311 ASN A N 1
ATOM 2380 C CA . ASN A 1 311 ? -19.732 -15.142 24.446 1.00 93.25 311 ASN A CA 1
ATOM 2381 C C . ASN A 1 311 ? -18.305 -15.048 25.016 1.00 93.25 311 ASN A C 1
ATOM 2383 O O . ASN A 1 311 ? -17.552 -16.022 24.971 1.00 93.25 311 ASN A O 1
ATOM 2387 N N . ASP A 1 312 ? -17.955 -13.893 25.586 1.00 94.38 312 ASP A N 1
ATOM 2388 C CA . ASP A 1 312 ? -16.619 -13.609 26.114 1.00 94.38 312 ASP A CA 1
ATOM 2389 C C . ASP A 1 312 ? -16.422 -13.983 27.590 1.00 94.38 312 ASP A C 1
ATOM 2391 O O . ASP A 1 312 ? -15.326 -13.812 28.119 1.00 94.38 312 ASP A O 1
ATOM 2395 N N . SER A 1 313 ? -17.426 -14.566 28.254 1.00 92.06 313 SER A N 1
ATOM 2396 C CA . SER A 1 313 ? -17.369 -14.915 29.687 1.00 92.06 313 SER A CA 1
ATOM 2397 C C . SER A 1 313 ? -16.236 -15.886 30.038 1.00 92.06 313 SER A C 1
ATOM 2399 O O . SER A 1 313 ? -15.746 -15.889 31.161 1.00 92.06 313 SER A O 1
ATOM 2401 N N . LYS A 1 314 ? -15.806 -16.724 29.084 1.00 90.62 314 LYS A N 1
ATOM 2402 C CA . LYS A 1 314 ? -14.674 -17.651 29.267 1.00 90.62 314 LYS A CA 1
ATOM 2403 C C . LYS A 1 314 ? -13.310 -17.007 28.989 1.00 90.62 314 LYS A C 1
ATOM 2405 O O . LYS A 1 314 ? -12.290 -17.573 29.364 1.00 90.62 314 LYS A O 1
ATOM 2410 N N . VAL A 1 315 ? -13.295 -15.857 28.314 1.00 94.38 315 VAL A N 1
ATOM 2411 C CA . VAL A 1 315 ? -12.082 -15.117 27.931 1.00 94.38 315 VAL A CA 1
ATOM 2412 C C . VAL A 1 315 ? -11.781 -14.029 28.963 1.00 94.38 315 VAL A C 1
ATOM 2414 O O . VAL A 1 315 ? -10.631 -13.831 29.352 1.00 94.38 315 VAL A O 1
ATOM 2417 N N . CYS A 1 316 ? -12.819 -13.348 29.444 1.00 95.12 316 CYS A N 1
ATOM 2418 C CA . CYS A 1 316 ? -12.703 -12.176 30.296 1.00 95.12 316 CYS A CA 1
ATOM 2419 C C . CYS A 1 316 ? -12.928 -12.510 31.770 1.00 95.12 316 CYS A C 1
ATOM 2421 O O . CYS A 1 316 ? -14.013 -12.925 32.165 1.00 95.12 316 CYS A O 1
ATOM 2423 N N . LYS A 1 317 ? -11.910 -12.257 32.602 1.00 92.12 317 LYS A N 1
ATOM 2424 C CA . LYS A 1 317 ? -11.999 -12.373 34.073 1.00 92.12 317 LYS A CA 1
ATOM 2425 C C . LYS A 1 317 ? -12.598 -11.131 34.743 1.00 92.12 317 LYS A C 1
ATOM 2427 O O . LYS A 1 317 ? -13.058 -11.199 35.874 1.00 92.12 317 LYS A O 1
ATOM 2432 N N . GLY A 1 318 ? -12.572 -10.001 34.045 1.00 94.12 318 GLY A N 1
ATOM 2433 C CA . GLY A 1 318 ? -13.134 -8.724 34.463 1.00 94.12 318 GLY A CA 1
ATOM 2434 C C . GLY A 1 318 ? -13.288 -7.826 33.242 1.00 94.12 318 GLY A C 1
ATOM 2435 O O . GLY A 1 318 ? -12.622 -8.059 32.230 1.00 94.12 318 GLY A O 1
ATOM 2436 N N . LYS A 1 319 ? -14.184 -6.841 33.323 1.00 96.50 319 LYS A N 1
ATOM 2437 C CA . LYS A 1 319 ? -14.432 -5.888 32.237 1.00 96.50 319 LYS A CA 1
ATOM 2438 C C . LYS A 1 319 ? -13.996 -4.481 32.643 1.00 96.50 319 LYS A C 1
ATOM 2440 O O . LYS A 1 319 ? -14.045 -4.142 33.823 1.00 96.50 319 LYS A O 1
ATOM 2445 N N . ILE A 1 320 ? -13.529 -3.698 31.675 1.00 97.75 320 ILE A N 1
ATOM 2446 C CA . ILE A 1 320 ? -13.182 -2.281 31.847 1.00 97.75 320 ILE A CA 1
ATOM 2447 C C . ILE A 1 320 ? -14.086 -1.397 30.988 1.00 97.75 320 ILE A C 1
ATOM 2449 O O . ILE A 1 320 ? -14.651 -1.854 29.994 1.00 97.75 320 ILE A O 1
ATOM 2453 N N . SER A 1 321 ? -14.202 -0.119 31.344 1.00 98.06 321 SER A N 1
ATOM 2454 C CA . SER A 1 321 ? -14.921 0.846 30.514 1.00 98.06 321 SER A CA 1
ATOM 2455 C C . SER A 1 321 ? -14.213 1.066 29.172 1.00 98.06 321 SER A C 1
ATOM 2457 O O . SER A 1 321 ? -12.984 0.976 29.072 1.00 98.06 321 SER A O 1
ATOM 2459 N N . ALA A 1 322 ? -14.985 1.407 28.137 1.00 97.44 322 ALA A N 1
ATOM 2460 C CA . ALA A 1 322 ? -14.444 1.707 26.811 1.00 97.44 322 ALA A CA 1
ATOM 2461 C C . ALA A 1 322 ? -13.448 2.879 26.843 1.00 97.44 322 ALA A C 1
ATOM 2463 O O . ALA A 1 322 ? -12.406 2.818 26.199 1.00 97.44 322 ALA A O 1
ATOM 2464 N N . VAL A 1 323 ? -13.709 3.896 27.673 1.00 97.25 323 VAL A N 1
ATOM 2465 C CA . VAL A 1 323 ? -12.796 5.029 27.900 1.00 97.25 323 VAL A CA 1
ATOM 2466 C C . VAL A 1 323 ? -11.455 4.556 28.458 1.00 97.25 323 VAL A C 1
ATOM 2468 O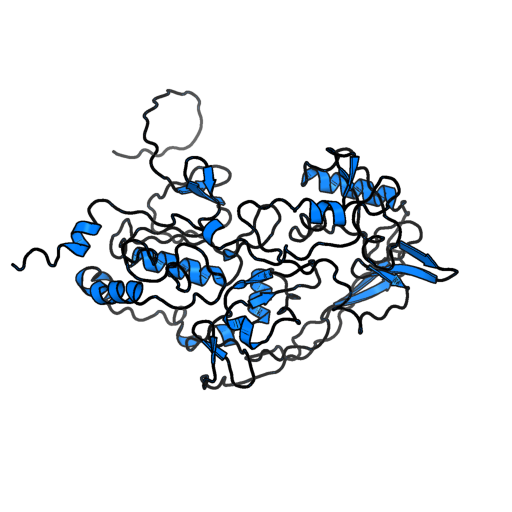 O . VAL A 1 323 ? -10.409 4.970 27.973 1.00 97.25 323 VAL A O 1
ATOM 2471 N N . LYS A 1 324 ? -11.451 3.643 29.439 1.00 98.12 324 LYS A N 1
ATOM 2472 C CA . LYS A 1 324 ? -10.199 3.111 29.995 1.00 98.12 324 LYS A CA 1
ATOM 2473 C C . LYS A 1 324 ? -9.412 2.316 28.951 1.00 98.12 324 LYS A C 1
ATOM 2475 O O . LYS A 1 324 ? -8.195 2.468 28.886 1.00 98.12 324 LYS A O 1
ATOM 2480 N N . TYR A 1 325 ? -10.095 1.506 28.139 1.00 98.19 325 TYR A N 1
ATOM 2481 C CA . TYR A 1 325 ? -9.468 0.778 27.032 1.00 98.19 325 TYR A CA 1
ATOM 2482 C C . TYR A 1 325 ? -8.869 1.743 25.997 1.00 98.19 325 TYR A C 1
ATOM 2484 O O . TYR A 1 325 ? -7.701 1.607 25.632 1.00 98.19 325 TYR A O 1
ATOM 2492 N N . ALA A 1 326 ? -9.639 2.751 25.572 1.00 98.31 326 ALA A N 1
ATOM 2493 C CA . ALA A 1 326 ? -9.181 3.788 24.652 1.00 98.31 326 ALA A CA 1
ATOM 2494 C C . ALA A 1 326 ? -7.949 4.508 25.199 1.00 98.31 326 ALA A C 1
ATOM 2496 O O . ALA A 1 326 ? -6.955 4.615 24.490 1.00 98.31 326 ALA A O 1
ATOM 2497 N N . SER A 1 327 ? -7.968 4.927 26.467 1.00 98.44 327 SER A N 1
ATOM 2498 C CA . SER A 1 327 ? -6.835 5.631 27.068 1.00 98.44 327 SER A CA 1
ATOM 2499 C C . SER A 1 327 ? -5.564 4.778 27.094 1.00 98.44 327 SER A C 1
ATOM 2501 O O . SER A 1 327 ? -4.493 5.248 26.721 1.00 98.44 327 SER A O 1
ATOM 2503 N N . GLN A 1 328 ? -5.674 3.488 27.435 1.00 97.88 328 GLN A N 1
ATOM 2504 C CA . GLN A 1 328 ? -4.534 2.563 27.368 1.00 97.88 328 GLN A CA 1
ATOM 2505 C C . GLN A 1 328 ? -3.942 2.489 25.955 1.00 97.88 328 GLN A C 1
ATOM 2507 O O . GLN A 1 328 ? -2.722 2.522 25.793 1.00 97.88 328 GLN A O 1
ATOM 2512 N N . LYS A 1 329 ? -4.800 2.444 24.930 1.00 98.00 329 LYS A N 1
ATOM 2513 C CA . LYS A 1 329 ? -4.367 2.454 23.530 1.00 98.00 329 LYS A CA 1
ATOM 2514 C C . LYS A 1 329 ? -3.776 3.787 23.100 1.00 98.00 329 LYS A C 1
ATOM 2516 O O . LYS A 1 329 ? -2.744 3.791 22.443 1.00 98.00 329 LYS A O 1
ATOM 2521 N N . CYS A 1 330 ? -4.319 4.907 23.552 1.00 98.31 330 CYS A N 1
ATOM 2522 C CA . CYS A 1 330 ? -3.745 6.221 23.291 1.00 98.31 330 CYS A CA 1
ATOM 2523 C C . CYS A 1 330 ? -2.355 6.393 23.919 1.00 98.31 330 CYS A C 1
ATOM 2525 O O . CYS A 1 330 ? -1.480 6.978 23.285 1.00 98.31 330 CYS A O 1
ATOM 2527 N N . THR A 1 331 ? -2.099 5.822 25.101 1.00 97.94 331 THR A N 1
ATOM 2528 C CA . THR A 1 331 ? -0.744 5.754 25.679 1.00 97.94 331 THR A CA 1
ATOM 2529 C C . THR A 1 331 ? 0.209 4.889 24.840 1.00 97.94 331 THR A C 1
ATOM 2531 O O . THR A 1 331 ? 1.413 5.141 24.802 1.00 97.94 331 THR A O 1
ATOM 2534 N N . GLU A 1 332 ? -0.287 3.840 24.177 1.00 96.44 332 GLU A N 1
ATOM 2535 C CA . GLU A 1 332 ? 0.514 3.051 23.229 1.00 96.44 332 GLU A CA 1
ATOM 2536 C C . GLU A 1 332 ? 0.796 3.854 21.950 1.00 96.44 332 GLU A C 1
ATOM 2538 O O . GLU A 1 332 ? 1.941 3.893 21.497 1.00 96.44 332 GLU A O 1
ATOM 2543 N N . PHE A 1 333 ? -0.216 4.531 21.403 1.00 96.44 333 PHE A N 1
ATOM 2544 C CA . PHE A 1 333 ? -0.111 5.305 20.165 1.00 96.44 333 PHE A CA 1
ATOM 2545 C C . PHE A 1 333 ? 0.787 6.538 20.316 1.00 96.44 333 PHE A C 1
ATOM 2547 O O . PHE A 1 333 ? 1.564 6.825 19.407 1.00 96.44 333 PHE A O 1
ATOM 2554 N N . SER A 1 334 ? 0.770 7.227 21.462 1.00 96.19 334 SER A N 1
ATOM 2555 C CA . SER A 1 334 ? 1.609 8.417 21.698 1.00 96.19 334 SER A CA 1
ATOM 2556 C C . SER A 1 334 ? 3.116 8.131 21.690 1.00 96.19 334 SER A C 1
ATOM 2558 O O . SER A 1 334 ? 3.919 9.036 21.476 1.00 96.19 334 SER A O 1
ATOM 2560 N N . LYS A 1 335 ? 3.528 6.863 21.835 1.00 94.38 335 LYS A N 1
ATOM 2561 C CA . LYS A 1 335 ? 4.934 6.444 21.662 1.00 94.38 335 LYS A CA 1
ATOM 2562 C C . LYS A 1 335 ? 5.396 6.499 20.205 1.00 94.38 335 LYS A C 1
ATOM 2564 O O . LYS A 1 335 ? 6.597 6.555 19.954 1.00 94.38 335 LYS A O 1
ATOM 2569 N N . LEU A 1 336 ? 4.454 6.426 19.267 1.00 91.00 336 LEU A N 1
ATOM 2570 C CA . LEU A 1 336 ? 4.688 6.439 17.822 1.00 91.00 336 LEU A CA 1
ATOM 2571 C C . LEU A 1 336 ? 4.314 7.783 17.195 1.00 91.00 336 LEU A C 1
ATOM 2573 O O . LEU A 1 336 ? 4.917 8.176 16.200 1.00 91.00 336 LEU A O 1
ATOM 2577 N N . LEU A 1 337 ? 3.332 8.476 17.774 1.00 91.88 337 LEU A N 1
ATOM 2578 C CA . LEU A 1 337 ? 2.739 9.699 17.244 1.00 91.88 337 LEU A CA 1
ATOM 2579 C C . LEU A 1 337 ? 2.925 10.849 18.247 1.00 91.88 337 LEU A C 1
ATOM 2581 O O . LEU A 1 337 ? 2.113 10.989 19.164 1.00 91.88 337 LEU A O 1
ATOM 2585 N N . PRO A 1 338 ? 3.965 11.692 18.081 1.00 90.62 338 PRO A N 1
ATOM 2586 C CA . PRO A 1 338 ? 4.274 12.785 19.011 1.00 90.62 338 PRO A CA 1
ATOM 2587 C C . PRO A 1 338 ? 3.187 13.864 19.129 1.00 90.62 338 PRO A C 1
ATOM 2589 O O . PRO A 1 338 ? 3.210 14.654 20.066 1.00 90.62 338 PRO A O 1
ATOM 2592 N N . GLU A 1 339 ? 2.254 13.920 18.176 1.00 91.62 339 GLU A N 1
ATOM 2593 C CA . GLU A 1 339 ? 1.100 14.826 18.203 1.00 91.62 339 GLU A CA 1
ATOM 2594 C C . GLU A 1 339 ? 0.023 14.416 19.224 1.00 91.62 339 GLU A C 1
ATOM 2596 O O . GLU A 1 339 ? -0.827 15.232 19.590 1.00 91.62 339 GLU A O 1
ATOM 2601 N N . LEU A 1 340 ? 0.063 13.175 19.721 1.00 96.00 340 LEU A N 1
ATOM 2602 C CA . LEU A 1 340 ? -0.846 12.688 20.756 1.00 96.00 340 LEU A CA 1
ATOM 2603 C C . LEU A 1 340 ? -0.318 13.001 22.158 1.00 96.00 340 LEU A C 1
ATOM 2605 O O . LEU A 1 340 ? 0.883 12.965 22.425 1.00 96.00 340 LEU A O 1
ATOM 2609 N N . GLU A 1 341 ? -1.234 13.259 23.089 1.00 96.44 341 GLU A N 1
ATOM 2610 C CA . GLU A 1 341 ? -0.892 13.494 24.490 1.00 96.44 341 GLU A CA 1
ATOM 2611 C C . GLU A 1 341 ? -0.241 12.246 25.117 1.00 96.44 341 GLU A C 1
ATOM 2613 O O . GLU A 1 341 ? -0.777 11.138 25.049 1.00 96.44 341 GLU A O 1
ATOM 2618 N N . SER A 1 342 ? 0.902 12.420 25.787 1.00 94.44 342 SER A N 1
ATOM 2619 C CA . SER A 1 342 ? 1.658 11.313 26.395 1.00 94.44 342 SER A CA 1
ATOM 2620 C C . SER A 1 342 ? 0.908 10.612 27.534 1.00 94.44 342 SER A C 1
ATOM 2622 O O . SER A 1 342 ? 1.080 9.408 27.725 1.00 94.44 342 SER A O 1
ATOM 2624 N N . VAL A 1 343 ? 0.032 11.334 28.247 1.00 95.75 343 VAL A N 1
ATOM 2625 C CA . VAL A 1 343 ? -0.904 10.768 29.238 1.00 95.75 343 VAL A CA 1
ATOM 2626 C C . VAL A 1 343 ? -1.859 9.759 28.592 1.00 95.75 343 VAL A C 1
ATOM 2628 O O . VAL A 1 343 ? -2.262 8.799 29.247 1.00 95.75 343 VAL A O 1
ATOM 2631 N N . GLY A 1 344 ? -2.168 9.921 27.303 1.00 96.44 344 GLY A N 1
ATOM 2632 C CA . GLY A 1 344 ? -3.013 9.004 26.549 1.00 96.44 344 GLY A CA 1
ATOM 2633 C C . GLY A 1 344 ? -4.486 9.118 26.919 1.00 96.44 344 GLY A C 1
ATOM 2634 O O . GLY A 1 344 ? -5.132 8.106 27.149 1.00 96.44 344 GLY A O 1
ATOM 2635 N N . THR A 1 345 ? -5.044 10.326 26.996 1.00 97.88 345 THR A N 1
ATOM 2636 C CA . THR A 1 345 ? -6.490 10.488 27.208 1.00 97.88 345 THR A CA 1
ATOM 2637 C C . THR A 1 345 ? -7.261 9.969 25.987 1.00 97.88 345 THR A C 1
ATOM 2639 O O . THR A 1 345 ? -7.075 10.483 24.883 1.00 97.88 345 THR A O 1
ATOM 2642 N N . GLY A 1 346 ? -8.121 8.961 26.174 1.00 97.81 346 GLY A N 1
ATOM 2643 C CA . GLY A 1 346 ? -8.891 8.322 25.104 1.00 97.81 346 GLY A CA 1
ATOM 2644 C C . GLY A 1 346 ? -10.409 8.492 25.220 1.00 97.81 346 GLY A C 1
ATOM 2645 O O . GLY A 1 346 ? -10.944 8.716 26.306 1.00 97.81 346 GLY A O 1
ATOM 2646 N N . LEU A 1 347 ? -11.103 8.357 24.090 1.00 97.06 347 LEU A N 1
ATOM 2647 C CA . LEU A 1 347 ? -12.554 8.491 23.953 1.00 97.06 347 LEU A CA 1
ATOM 2648 C C . LEU A 1 347 ? -13.112 7.438 22.976 1.00 97.06 347 LEU A C 1
ATOM 2650 O O . LEU A 1 347 ? -12.492 7.124 21.961 1.00 97.06 347 LEU A O 1
ATOM 2654 N N . GLN A 1 348 ? -14.311 6.929 23.278 1.00 97.19 348 GLN A N 1
ATOM 2655 C CA . GLN A 1 348 ? -15.190 6.275 22.305 1.00 97.19 348 GLN A CA 1
ATOM 2656 C C . GLN A 1 348 ? -16.240 7.304 21.877 1.00 97.19 348 GLN A C 1
ATOM 2658 O O . GLN A 1 348 ? -17.024 7.756 22.713 1.00 97.19 348 GLN A O 1
ATOM 2663 N N . SER A 1 349 ? -16.227 7.712 20.608 1.00 95.62 349 SER A N 1
ATOM 2664 C CA . SER A 1 349 ? -17.226 8.651 20.086 1.00 95.62 349 SER A CA 1
ATOM 2665 C C . SER A 1 349 ? -18.608 7.973 20.011 1.00 95.62 349 SER A C 1
ATOM 2667 O O . SER A 1 349 ? -18.679 6.747 19.886 1.00 95.62 349 SER A O 1
ATOM 2669 N N . PRO A 1 350 ? -19.721 8.719 20.123 1.00 93.25 350 PRO A N 1
ATOM 2670 C CA . PRO A 1 350 ? -21.049 8.181 19.854 1.00 93.25 350 PRO A CA 1
ATOM 2671 C C . PRO A 1 350 ? -21.184 7.610 18.434 1.00 93.25 350 PRO A C 1
ATOM 2673 O O . PRO A 1 350 ? -20.435 7.939 17.519 1.00 93.25 350 PRO A O 1
ATOM 2676 N N . HIS A 1 351 ? -22.181 6.750 18.246 1.00 91.75 351 HIS A N 1
ATOM 2677 C CA . HIS A 1 351 ? -22.550 6.257 16.923 1.00 91.75 351 HIS A CA 1
ATOM 2678 C C . HIS A 1 351 ? -23.107 7.371 16.033 1.00 91.75 351 HIS A C 1
ATOM 2680 O O . HIS A 1 351 ? -23.910 8.186 16.486 1.00 91.75 351 HIS A O 1
ATOM 2686 N N . GLU A 1 352 ? -22.727 7.336 14.758 1.00 90.19 352 GLU A N 1
ATOM 2687 C CA . GLU A 1 352 ? -23.229 8.216 13.710 1.00 90.19 352 GLU A CA 1
ATOM 2688 C C . GLU A 1 352 ? -23.691 7.371 12.516 1.00 90.19 352 GLU A C 1
ATOM 2690 O O . GLU A 1 352 ? -22.925 6.557 11.999 1.00 90.19 352 GLU A O 1
ATOM 2695 N N . GLU A 1 353 ? -24.930 7.576 12.057 1.00 84.81 353 GLU A N 1
ATOM 2696 C CA . GLU A 1 353 ? -25.517 6.789 10.959 1.00 84.81 353 GLU A CA 1
ATOM 2697 C C . GLU A 1 353 ? -24.748 6.955 9.639 1.00 84.81 353 GLU A C 1
ATOM 2699 O O . GLU A 1 353 ? -24.582 5.989 8.896 1.00 84.81 353 GLU A O 1
ATOM 2704 N N . GLY A 1 354 ? -24.232 8.160 9.366 1.00 85.25 354 GLY A N 1
ATOM 2705 C CA . GLY A 1 354 ? -23.441 8.452 8.167 1.00 85.25 354 GLY A CA 1
ATOM 2706 C C . GLY A 1 354 ? -22.005 7.922 8.220 1.00 85.25 354 GLY A C 1
ATOM 2707 O O . GLY A 1 354 ? -21.368 7.776 7.180 1.00 85.25 354 GLY A O 1
ATOM 2708 N N . ARG A 1 355 ? -21.488 7.612 9.416 1.00 90.75 355 ARG A N 1
ATOM 2709 C CA . ARG A 1 355 ? -20.101 7.179 9.646 1.00 90.75 355 ARG A CA 1
ATOM 2710 C C . ARG A 1 355 ? -20.048 6.099 10.709 1.00 90.75 355 ARG A C 1
ATOM 2712 O O . ARG A 1 355 ? -19.631 6.295 11.851 1.00 90.75 355 ARG A O 1
ATOM 2719 N N . LEU A 1 356 ? -20.440 4.904 10.286 1.00 91.81 356 LEU A N 1
ATOM 2720 C CA . LEU A 1 356 ? -20.620 3.748 11.162 1.00 91.81 356 LEU A CA 1
ATOM 2721 C C . LEU A 1 356 ? -19.339 3.342 11.914 1.00 91.81 356 LEU A C 1
ATOM 2723 O O . LEU A 1 356 ? -19.426 2.679 12.945 1.00 91.81 356 LEU A O 1
ATOM 2727 N N . TRP A 1 357 ? -18.157 3.746 11.447 1.00 92.25 357 TRP A N 1
ATOM 2728 C CA . TRP A 1 357 ? -16.876 3.490 12.109 1.00 92.25 357 TRP A CA 1
ATOM 2729 C C . TRP A 1 357 ? -16.658 4.306 13.394 1.00 92.25 357 TRP A C 1
ATOM 2731 O O . TRP A 1 357 ? -15.856 3.896 14.231 1.00 92.25 357 TRP A O 1
ATOM 2741 N N . MET A 1 358 ? -17.354 5.433 13.597 1.00 94.25 358 MET A N 1
ATOM 2742 C CA . MET A 1 358 ? -17.057 6.377 14.688 1.00 94.25 358 MET A CA 1
ATOM 2743 C C . MET A 1 358 ? -17.141 5.749 16.079 1.00 94.25 358 MET A C 1
ATOM 2745 O O . MET A 1 358 ? -16.204 5.856 16.866 1.00 94.25 358 MET A O 1
ATOM 2749 N N . GLY A 1 359 ? -18.209 4.998 16.355 1.00 95.50 359 GLY A N 1
ATOM 2750 C CA . GLY A 1 359 ? -18.371 4.293 17.632 1.00 95.50 359 GLY A CA 1
ATOM 2751 C C . GLY A 1 359 ? -17.381 3.148 17.860 1.00 95.50 359 GLY A C 1
ATOM 2752 O O . GLY A 1 359 ? -17.335 2.579 18.951 1.00 95.50 359 GLY A O 1
ATOM 2753 N N . CYS A 1 360 ? -16.603 2.795 16.840 1.00 96.00 360 CYS A N 1
ATOM 2754 C CA . CYS A 1 360 ? -15.659 1.685 16.844 1.00 96.00 360 CYS A CA 1
ATOM 2755 C C . CYS A 1 360 ? -14.208 2.125 16.648 1.00 96.00 360 CYS A C 1
ATOM 2757 O O . CYS A 1 360 ? -13.308 1.304 16.801 1.00 96.00 360 CYS A O 1
ATOM 2759 N N . ALA A 1 361 ? -13.956 3.402 16.374 1.00 96.75 361 ALA A N 1
ATOM 2760 C CA . ALA A 1 361 ? -12.622 3.979 16.341 1.00 96.75 361 ALA A CA 1
ATOM 2761 C C . ALA A 1 361 ? -12.190 4.457 17.731 1.00 96.75 361 ALA A C 1
ATOM 2763 O O . ALA A 1 361 ? -13.001 4.904 18.545 1.00 96.75 361 ALA A O 1
ATOM 2764 N N . ILE A 1 362 ? -10.891 4.364 18.002 1.00 98.06 362 ILE A N 1
ATOM 2765 C CA . ILE A 1 362 ? -10.281 4.904 19.214 1.00 98.06 362 ILE A CA 1
ATOM 2766 C C . ILE A 1 362 ? -9.864 6.338 18.915 1.00 98.06 362 ILE A C 1
ATOM 2768 O O . ILE A 1 362 ? -9.066 6.584 18.007 1.00 98.06 362 ILE A O 1
ATOM 2772 N N . PHE A 1 363 ? -10.388 7.277 19.695 1.00 98.25 363 PHE A N 1
ATOM 2773 C CA . PHE A 1 363 ? -10.012 8.678 19.607 1.00 98.25 363 PHE A CA 1
ATOM 2774 C C . PHE A 1 363 ? -9.067 9.042 20.745 1.00 98.25 363 PHE A C 1
ATOM 2776 O O . PHE A 1 363 ? -9.347 8.755 21.907 1.00 98.25 363 PHE A O 1
ATOM 2783 N N . CYS A 1 364 ? -7.968 9.706 20.411 1.00 98.38 364 CYS A N 1
ATOM 2784 C CA . CYS A 1 364 ? -6.926 10.117 21.337 1.00 98.38 364 CYS A CA 1
ATOM 2785 C C . CYS A 1 364 ? -6.816 11.630 21.380 1.00 98.38 364 CYS A C 1
ATOM 2787 O O . CYS A 1 364 ? -6.837 12.299 20.347 1.00 98.38 364 CYS A O 1
ATOM 2789 N N . LYS A 1 365 ? -6.684 12.177 22.584 1.00 97.94 365 LYS A N 1
ATOM 2790 C CA . LYS A 1 365 ? -6.510 13.611 22.766 1.00 97.94 365 LYS A CA 1
ATOM 2791 C C . LYS A 1 365 ? -5.166 14.058 22.191 1.00 97.94 365 LYS A C 1
ATOM 2793 O O . LYS A 1 365 ? -4.122 13.472 22.495 1.00 97.94 365 LYS A O 1
ATOM 2798 N N . ARG A 1 366 ? -5.192 15.103 21.371 1.00 96.31 366 ARG A N 1
ATOM 2799 C CA . ARG A 1 366 ? -3.992 15.715 20.799 1.00 96.31 366 ARG A CA 1
ATOM 2800 C C . ARG A 1 366 ? -3.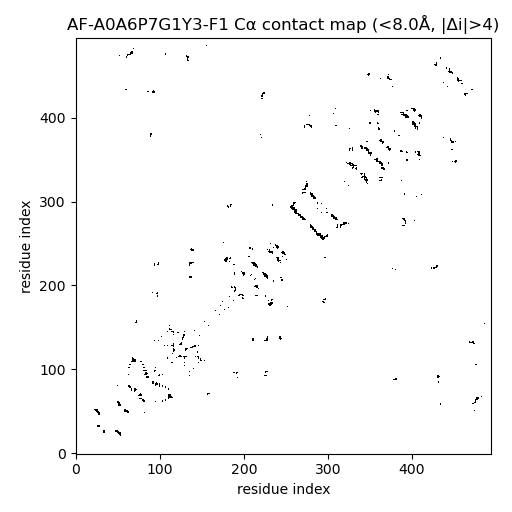334 16.670 21.786 1.00 96.31 366 ARG A C 1
ATOM 2802 O O . ARG A 1 366 ? -4.018 17.397 22.507 1.00 96.31 366 ARG A O 1
ATOM 2809 N N . ALA A 1 367 ? -2.006 16.695 21.778 1.00 94.31 367 ALA A N 1
ATOM 2810 C CA . ALA A 1 367 ? -1.212 17.569 22.637 1.00 94.31 367 ALA A CA 1
ATOM 2811 C C . ALA A 1 367 ? -1.261 19.043 22.195 1.00 94.31 367 ALA A C 1
ATOM 2813 O O . ALA A 1 367 ? -1.133 19.936 23.026 1.00 94.31 367 ALA A O 1
ATOM 2814 N N . ASP A 1 368 ? -1.446 19.295 20.897 1.00 91.06 368 ASP A N 1
ATOM 2815 C CA . ASP A 1 368 ? -1.376 20.633 20.298 1.00 91.06 368 ASP A CA 1
ATOM 2816 C C . ASP A 1 368 ? -2.677 21.444 20.405 1.00 91.06 368 ASP A C 1
ATOM 2818 O O . ASP A 1 368 ? -2.644 22.662 20.547 1.00 91.06 368 ASP A O 1
ATOM 2822 N N . SER A 1 369 ? -3.821 20.771 20.343 1.00 91.69 369 SER A N 1
ATOM 2823 C CA . SER A 1 369 ? -5.148 21.386 20.205 1.00 91.69 369 SER A CA 1
ATOM 2824 C C . SER A 1 369 ? -6.123 20.955 21.298 1.00 91.69 369 SER A C 1
ATOM 2826 O O . SER A 1 369 ? -7.150 21.597 21.500 1.00 91.69 369 SER A O 1
ATOM 2828 N N . GLY A 1 370 ? -5.832 19.860 22.007 1.00 92.88 370 GLY A N 1
ATOM 2829 C CA . GLY A 1 370 ? -6.718 19.297 23.023 1.00 92.88 370 GLY A CA 1
ATOM 2830 C C . GLY A 1 370 ? -7.990 18.637 22.478 1.00 92.88 370 GLY A C 1
ATOM 2831 O O . GLY A 1 370 ? -8.756 18.100 23.280 1.00 92.88 370 GLY A O 1
ATOM 2832 N N . ILE A 1 371 ? -8.205 18.644 21.156 1.00 95.94 371 ILE A N 1
ATOM 2833 C CA . ILE A 1 371 ? -9.281 17.900 20.485 1.00 95.94 371 ILE A CA 1
ATOM 2834 C C . ILE A 1 371 ? -8.929 16.413 20.409 1.00 95.94 371 ILE A C 1
ATOM 2836 O O . ILE A 1 371 ? -7.770 16.016 20.569 1.00 95.94 371 ILE A O 1
ATOM 2840 N N . PHE A 1 372 ? -9.930 15.583 20.154 1.00 98.06 372 PHE A N 1
ATOM 2841 C CA . PHE A 1 372 ? -9.764 14.144 20.026 1.00 98.06 372 PHE A CA 1
ATOM 2842 C C . PHE A 1 372 ? -9.616 13.760 18.554 1.00 98.06 372 PHE A C 1
ATOM 2844 O O . PHE A 1 372 ? -10.424 14.162 17.729 1.00 98.06 372 PHE A O 1
ATOM 2851 N N . TYR A 1 373 ? -8.604 12.963 18.231 1.00 97.00 373 TYR A N 1
ATOM 2852 C CA . TYR A 1 373 ? -8.268 12.529 16.875 1.00 97.00 373 TYR A CA 1
ATOM 2853 C C . TYR A 1 373 ? -8.121 11.013 16.828 1.00 97.00 373 TYR A C 1
ATOM 2855 O O . TYR A 1 373 ? -7.542 10.422 17.742 1.00 97.00 373 TYR A O 1
ATOM 2863 N N . THR A 1 374 ? -8.627 10.370 15.778 1.00 96.00 374 THR A N 1
ATOM 2864 C CA . THR A 1 374 ? -8.365 8.946 15.549 1.00 96.00 374 THR A CA 1
ATOM 2865 C C . THR A 1 374 ? -7.236 8.762 14.522 1.00 96.00 374 THR A C 1
ATOM 2867 O O . THR A 1 374 ? -7.411 9.132 13.360 1.00 96.00 374 THR A O 1
ATOM 2870 N N . PRO A 1 375 ? -6.073 8.188 14.900 1.00 94.19 375 PRO A N 1
ATOM 2871 C CA . PRO A 1 375 ? -4.910 8.053 14.014 1.00 94.19 375 PRO A CA 1
ATOM 2872 C C . PRO A 1 375 ? -5.063 6.886 13.022 1.00 94.19 375 PRO A C 1
ATOM 2874 O O . PRO A 1 375 ? -4.250 5.957 12.967 1.00 94.19 375 PRO A O 1
ATOM 2877 N N . ARG A 1 376 ? -6.162 6.892 12.258 1.00 92.06 376 ARG A N 1
ATOM 2878 C CA . ARG A 1 376 ? -6.522 5.822 11.317 1.00 92.06 376 ARG A CA 1
ATOM 2879 C C . ARG A 1 376 ? -5.576 5.748 10.126 1.00 92.06 376 ARG A C 1
ATOM 2881 O O . ARG A 1 376 ? -5.395 4.661 9.590 1.00 92.06 376 ARG A O 1
ATOM 2888 N N . ILE A 1 377 ? -4.965 6.865 9.732 1.00 89.12 377 ILE A N 1
ATOM 2889 C CA . ILE A 1 377 ? -4.111 6.956 8.539 1.00 89.12 377 ILE A CA 1
ATOM 2890 C C . ILE A 1 377 ? -2.674 6.547 8.847 1.00 89.12 377 ILE A C 1
ATOM 2892 O O . ILE A 1 377 ? -2.055 5.809 8.073 1.00 89.12 377 ILE A O 1
ATOM 2896 N N . GLU A 1 378 ? -2.146 7.014 9.975 1.00 89.69 378 GLU A N 1
ATOM 2897 C CA . GLU A 1 378 ? -0.766 6.795 10.403 1.00 89.69 378 GLU A CA 1
ATOM 2898 C C . GLU A 1 378 ? -0.544 5.360 10.883 1.00 89.69 378 GLU A C 1
ATOM 2900 O O . GLU A 1 378 ? 0.531 4.802 10.672 1.00 89.69 378 GLU A O 1
ATOM 2905 N N . LEU A 1 379 ? -1.555 4.745 11.508 1.00 91.75 379 LEU A N 1
ATOM 2906 C CA . LEU A 1 379 ? -1.459 3.374 12.019 1.00 91.75 379 LEU A CA 1
ATOM 2907 C C . LEU A 1 379 ? -1.861 2.302 10.993 1.00 91.75 379 LEU A C 1
ATOM 2909 O O . LEU A 1 379 ? -1.527 1.132 11.188 1.00 91.75 379 LEU A O 1
ATOM 2913 N N . ASN A 1 380 ? -2.517 2.695 9.892 1.00 90.50 380 ASN A N 1
ATOM 2914 C CA . ASN A 1 380 ? -3.110 1.808 8.879 1.00 90.50 380 ASN A CA 1
ATOM 2915 C C . ASN A 1 380 ? -2.163 0.695 8.393 1.00 90.50 380 ASN A C 1
ATOM 2917 O O . ASN A 1 380 ? -2.569 -0.449 8.205 1.00 90.50 380 ASN A O 1
ATOM 2921 N N . ASP A 1 381 ? -0.886 1.031 8.206 1.00 89.38 381 ASP A N 1
ATOM 2922 C CA . ASP A 1 381 ? 0.122 0.155 7.606 1.00 89.38 381 ASP A CA 1
ATOM 2923 C C . ASP A 1 381 ? 1.133 -0.409 8.628 1.00 89.38 381 ASP A C 1
ATOM 2925 O O . ASP A 1 381 ? 2.009 -1.198 8.271 1.00 89.38 381 ASP A O 1
ATOM 2929 N N . LEU A 1 382 ? 0.987 -0.073 9.918 1.00 87.50 382 LEU A N 1
ATOM 2930 C CA . LEU A 1 382 ? 1.877 -0.526 10.999 1.00 87.50 382 LEU A CA 1
ATOM 2931 C C . LEU A 1 382 ? 1.460 -1.858 11.637 1.00 87.50 382 LEU A C 1
ATOM 2933 O O . LEU A 1 382 ? 2.144 -2.357 12.532 1.00 87.50 382 LEU A O 1
ATOM 2937 N N . GLY A 1 383 ? 0.332 -2.436 11.215 1.00 85.50 383 GLY A N 1
ATOM 2938 C CA . GLY A 1 383 ? -0.249 -3.612 11.873 1.00 85.50 383 GLY A CA 1
ATOM 2939 C C . GLY A 1 383 ? -0.785 -3.309 13.278 1.00 85.50 383 GLY A C 1
ATOM 2940 O O . GLY A 1 383 ? -0.971 -4.223 14.081 1.00 85.50 383 GLY A O 1
ATOM 2941 N N . ILE A 1 384 ? -1.021 -2.030 13.579 1.00 89.69 384 ILE A N 1
ATOM 2942 C CA . ILE A 1 384 ? -1.597 -1.547 14.832 1.00 89.69 384 ILE A CA 1
ATOM 2943 C C . ILE A 1 384 ? -3.019 -1.095 14.522 1.00 89.69 384 ILE A C 1
ATOM 2945 O O . ILE A 1 384 ? -3.218 -0.221 13.687 1.00 89.69 384 ILE A O 1
ATOM 2949 N N . SER A 1 385 ? -4.011 -1.690 15.187 1.00 91.50 385 SER A N 1
ATOM 2950 C CA . SER A 1 385 ? -5.408 -1.317 14.955 1.00 91.50 385 SER A CA 1
ATOM 2951 C C . SER A 1 385 ? -5.758 -0.019 15.696 1.00 91.50 385 SER A C 1
ATOM 2953 O O . SER A 1 385 ? -5.646 0.004 16.926 1.00 91.50 385 SER A O 1
ATOM 2955 N N . PRO A 1 386 ? -6.224 1.034 14.995 1.00 94.12 386 PRO A N 1
ATOM 2956 C CA . PRO A 1 386 ? -6.762 2.257 15.597 1.00 94.12 386 PRO A CA 1
ATOM 2957 C C . PRO A 1 386 ? -8.220 2.086 16.070 1.00 94.12 386 PRO A C 1
ATOM 2959 O O . PRO A 1 386 ? -8.875 3.064 16.426 1.00 94.12 386 PRO A O 1
ATOM 2962 N N . TYR A 1 387 ? -8.752 0.862 16.053 1.00 95.44 387 TYR A N 1
ATOM 2963 C CA . TYR A 1 387 ? -10.141 0.556 16.378 1.00 95.44 387 TYR A CA 1
ATOM 2964 C C . TYR A 1 387 ? -10.257 -0.241 17.674 1.00 95.44 387 TYR A C 1
ATOM 2966 O O . TYR A 1 387 ? -9.350 -0.976 18.079 1.00 95.44 387 TYR A O 1
ATOM 2974 N N . PHE A 1 388 ? -11.422 -0.138 18.301 1.00 97.06 388 PHE A N 1
ATOM 2975 C CA . PHE A 1 388 ? -11.835 -1.087 19.317 1.00 97.06 388 PHE A CA 1
ATOM 2976 C C . PHE A 1 388 ? -11.924 -2.499 18.719 1.00 97.06 388 PHE A C 1
ATOM 2978 O O . PHE A 1 388 ? -12.274 -2.650 17.546 1.00 97.06 388 PHE A O 1
ATOM 2985 N N . PRO A 1 389 ? -11.644 -3.553 19.508 1.00 95.06 389 PRO A N 1
ATOM 2986 C CA . PRO A 1 389 ? -11.820 -4.921 19.048 1.00 95.06 389 PRO A CA 1
ATOM 2987 C C . PRO A 1 389 ? -13.257 -5.174 18.592 1.00 95.06 389 PRO A C 1
ATOM 2989 O O . PRO A 1 389 ? -14.209 -4.725 19.238 1.00 95.06 389 PRO A O 1
ATOM 2992 N N . ASP A 1 390 ? -13.418 -5.952 17.526 1.00 92.94 390 ASP A N 1
ATOM 2993 C CA . ASP A 1 390 ? -14.734 -6.439 17.127 1.00 92.94 390 ASP A CA 1
ATOM 2994 C C . ASP A 1 390 ? -15.426 -7.153 18.308 1.00 92.94 390 ASP A C 1
ATOM 2996 O O . ASP A 1 390 ? -14.791 -7.852 19.104 1.00 92.94 390 ASP A O 1
ATOM 3000 N N . GLY A 1 391 ? -16.736 -6.951 18.435 1.00 94.81 391 GLY A N 1
ATOM 3001 C CA . GLY A 1 391 ? -17.547 -7.325 19.594 1.00 94.81 391 GLY A CA 1
ATOM 3002 C C . GLY A 1 391 ? -17.738 -6.203 20.618 1.00 94.81 391 GLY A C 1
ATOM 3003 O O . GLY A 1 391 ? -18.617 -6.316 21.477 1.00 94.81 391 GLY A O 1
ATOM 3004 N N . THR A 1 392 ? -16.992 -5.099 20.513 1.00 97.00 392 THR A N 1
ATOM 3005 C CA . THR A 1 392 ? -17.172 -3.923 21.383 1.00 97.00 392 THR A CA 1
ATOM 3006 C C . THR A 1 392 ? -18.553 -3.303 21.189 1.00 97.00 392 THR A C 1
ATOM 3008 O O . THR A 1 392 ? -18.971 -3.066 20.062 1.00 97.00 392 THR A O 1
ATOM 3011 N N . TRP A 1 393 ? -19.283 -3.049 22.273 1.00 96.94 393 TRP A N 1
ATOM 3012 C CA . TRP A 1 393 ? -20.576 -2.364 22.223 1.00 96.94 393 TRP A CA 1
ATOM 3013 C C . TRP A 1 393 ? -20.386 -0.895 21.833 1.00 96.94 393 TRP A C 1
ATOM 3015 O O . TRP A 1 393 ? -19.517 -0.218 22.383 1.00 96.94 393 TRP A O 1
ATOM 3025 N N . CYS A 1 394 ? -21.199 -0.404 20.900 1.00 96.38 394 CYS A N 1
ATOM 3026 C CA . CYS A 1 394 ? -21.039 0.943 20.339 1.00 96.38 394 CYS A CA 1
ATOM 3027 C C . CYS A 1 394 ? -22.339 1.757 20.296 1.00 96.38 394 CYS A C 1
ATOM 3029 O O . CYS A 1 394 ? -22.287 2.985 20.302 1.00 96.38 394 CYS A O 1
ATOM 3031 N N . HIS A 1 395 ? -23.508 1.109 20.265 1.00 95.75 395 HIS A N 1
ATOM 3032 C CA . HIS A 1 395 ? -24.791 1.809 20.232 1.00 95.75 395 HIS A CA 1
ATOM 3033 C C . HIS A 1 395 ? -25.958 0.919 20.664 1.00 95.75 395 HIS A C 1
ATOM 3035 O O . HIS A 1 395 ? -25.857 -0.311 20.701 1.00 95.75 395 HIS A O 1
ATOM 3041 N N . SER A 1 396 ? -27.101 1.542 20.943 1.00 94.50 396 SER A N 1
ATOM 3042 C CA . SER A 1 396 ? -28.366 0.847 21.152 1.00 94.50 396 SER A CA 1
ATOM 3043 C C . SER A 1 396 ? -29.542 1.702 20.698 1.00 94.50 396 SER A C 1
ATOM 3045 O O . SER A 1 396 ? -29.622 2.872 21.069 1.00 94.50 396 SER A O 1
ATOM 3047 N N . VAL A 1 397 ? -30.491 1.088 19.992 1.00 91.81 397 VAL A N 1
ATOM 3048 C CA . VAL A 1 397 ? -31.777 1.702 19.633 1.00 91.81 397 VAL A CA 1
ATOM 3049 C C . VAL A 1 397 ? -32.896 0.820 20.178 1.00 91.81 397 VAL A C 1
ATOM 3051 O O . VAL A 1 397 ? -33.063 -0.329 19.756 1.00 91.81 397 VAL A O 1
ATOM 3054 N N . GLY A 1 398 ? -33.651 1.334 21.154 1.00 90.25 398 GLY A N 1
ATOM 3055 C CA . GLY A 1 398 ? -34.631 0.540 21.901 1.00 90.25 398 GLY A CA 1
ATOM 3056 C C . GLY A 1 398 ? -33.969 -0.671 22.570 1.00 90.25 398 GLY A C 1
ATOM 3057 O O . GLY A 1 398 ? -33.025 -0.518 23.337 1.00 90.25 398 GLY A O 1
ATOM 3058 N N . ASN A 1 399 ? -34.426 -1.882 22.230 1.00 87.75 399 ASN A N 1
ATOM 3059 C CA . ASN A 1 399 ? -33.867 -3.142 22.746 1.00 87.75 399 ASN A CA 1
ATOM 3060 C C . ASN A 1 399 ? -32.784 -3.767 21.846 1.00 87.75 399 ASN A C 1
ATOM 3062 O O . ASN A 1 399 ? -32.331 -4.881 22.114 1.00 87.75 399 ASN A O 1
ATOM 3066 N N . ARG A 1 400 ? -32.386 -3.106 20.751 1.00 90.94 400 ARG A N 1
ATOM 3067 C CA . ARG A 1 400 ? -31.381 -3.635 19.817 1.00 90.94 400 ARG A CA 1
ATOM 3068 C C . ARG A 1 400 ? -30.012 -3.050 20.131 1.00 90.94 400 ARG A C 1
ATOM 3070 O O . ARG A 1 400 ? -29.847 -1.834 20.116 1.00 90.94 400 ARG A O 1
ATOM 3077 N N . ASN A 1 401 ? -29.039 -3.926 20.374 1.00 94.00 401 ASN A N 1
ATOM 3078 C CA . ASN A 1 401 ? -27.643 -3.550 20.577 1.00 94.00 401 ASN A CA 1
ATOM 3079 C C . ASN A 1 401 ? -26.855 -3.612 19.268 1.00 94.00 401 ASN A C 1
ATOM 3081 O O . ASN A 1 401 ? -27.100 -4.468 18.411 1.00 94.00 401 ASN A O 1
ATOM 3085 N N . PHE A 1 402 ? -25.882 -2.718 19.168 1.00 94.75 402 PHE A N 1
ATOM 3086 C CA . PHE A 1 402 ? -24.927 -2.642 18.079 1.00 94.75 402 PHE A CA 1
ATOM 3087 C C . PHE A 1 402 ? -23.528 -2.904 18.623 1.00 94.75 402 PHE A C 1
ATOM 3089 O O . PHE A 1 402 ? -23.182 -2.495 19.739 1.00 94.75 402 PHE A O 1
ATOM 3096 N N . TYR A 1 403 ? -22.732 -3.583 17.811 1.00 95.12 403 TYR A N 1
ATOM 3097 C CA . TYR A 1 403 ? -21.383 -4.002 18.138 1.00 95.12 403 TYR A CA 1
ATOM 3098 C C . TYR A 1 403 ? -20.438 -3.675 16.986 1.00 95.12 403 TYR A C 1
ATOM 3100 O O . TYR A 1 403 ? -20.844 -3.637 15.825 1.00 95.12 403 TYR A O 1
ATOM 3108 N N . CYS A 1 404 ? -19.167 -3.478 17.312 1.00 94.00 404 CYS A N 1
ATOM 3109 C CA . CYS A 1 404 ? -18.116 -3.329 16.324 1.00 94.00 404 CYS A CA 1
ATOM 3110 C C . CYS A 1 404 ? -17.930 -4.640 15.567 1.00 94.00 404 CYS A C 1
ATOM 3112 O O . CYS A 1 404 ? -17.660 -5.676 16.171 1.00 94.00 404 CYS A O 1
ATOM 3114 N N . LEU A 1 405 ? -18.120 -4.601 14.256 1.00 89.06 405 LEU A N 1
ATOM 3115 C CA . LEU A 1 405 ? -17.936 -5.719 13.343 1.00 89.06 405 LEU A CA 1
ATOM 3116 C C . LEU A 1 405 ? -17.205 -5.185 12.117 1.00 89.06 405 LEU A C 1
ATOM 3118 O O . LEU A 1 405 ? -17.718 -4.290 11.444 1.00 89.06 405 LEU A O 1
ATOM 3122 N N . GLN A 1 406 ? -16.004 -5.701 11.845 1.00 84.69 406 GLN A N 1
ATOM 3123 C CA . GLN A 1 406 ? -15.110 -5.151 10.824 1.00 84.69 406 GLN A CA 1
ATOM 3124 C C . GLN A 1 406 ? -14.926 -3.638 10.983 1.00 84.69 406 GLN A C 1
ATOM 3126 O O . GLN A 1 406 ? -15.031 -2.896 10.009 1.00 84.69 406 GLN A O 1
ATOM 3131 N N . HIS A 1 407 ? -14.714 -3.180 12.220 1.00 89.50 407 HIS A N 1
ATOM 3132 C CA . HIS A 1 407 ? -14.537 -1.762 12.567 1.00 89.50 407 HIS A CA 1
ATOM 3133 C C . HIS A 1 407 ? -15.775 -0.860 12.408 1.00 89.50 407 HIS A C 1
ATOM 3135 O O . HIS A 1 407 ? -15.668 0.344 12.628 1.00 89.50 407 HIS A O 1
ATOM 3141 N N . HIS A 1 408 ? -16.949 -1.407 12.081 1.00 90.69 408 HIS A N 1
ATOM 3142 C CA . HIS A 1 408 ? -18.193 -0.646 11.933 1.00 90.69 408 HIS A CA 1
ATOM 3143 C C . HIS A 1 408 ? -19.187 -0.993 13.038 1.00 90.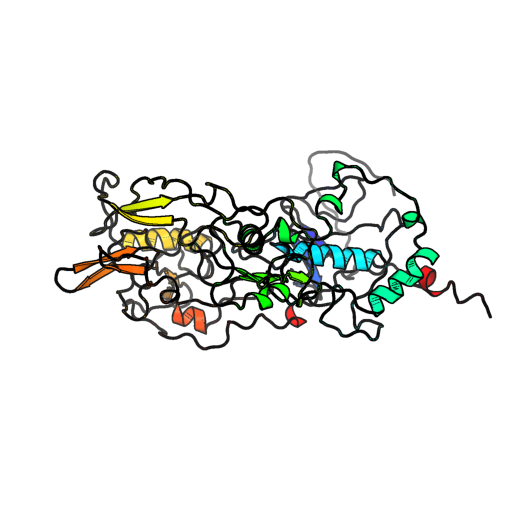69 408 HIS A C 1
ATOM 3145 O O . HIS A 1 408 ? -19.319 -2.150 13.431 1.00 90.69 408 HIS A O 1
ATOM 3151 N N . CYS A 1 409 ? -19.920 0.005 13.521 1.00 93.44 409 CYS A N 1
ATOM 3152 C CA . CYS A 1 409 ? -20.958 -0.157 14.527 1.00 93.44 409 CYS A CA 1
ATOM 3153 C C . CYS A 1 409 ? -22.242 -0.691 13.883 1.00 93.44 409 CYS A C 1
ATOM 3155 O O . CYS A 1 409 ? -23.025 0.062 13.304 1.00 93.44 409 CYS A O 1
ATOM 3157 N N . LEU A 1 410 ? -22.440 -2.006 13.966 1.00 91.31 410 LEU A N 1
ATOM 3158 C CA . LEU A 1 410 ? -23.470 -2.738 13.231 1.00 91.31 410 LEU A CA 1
ATOM 3159 C C . LEU A 1 410 ? -24.365 -3.550 14.180 1.00 91.31 410 LEU A C 1
ATOM 3161 O O . LEU A 1 410 ? -23.931 -3.940 15.267 1.00 91.31 410 LEU A O 1
ATOM 3165 N N . PRO A 1 411 ? -25.628 -3.826 13.808 1.00 90.00 411 PRO A N 1
ATOM 3166 C CA . PRO A 1 411 ? -26.524 -4.613 14.646 1.00 90.00 411 PRO A CA 1
ATOM 3167 C C . PRO A 1 411 ? -26.056 -6.073 14.747 1.00 90.00 411 PRO A C 1
ATOM 3169 O O . PRO A 1 411 ? -25.473 -6.621 13.815 1.00 90.00 411 PRO A O 1
ATOM 3172 N N . GLU A 1 412 ? -26.382 -6.732 15.860 1.00 83.25 412 GLU A N 1
ATOM 3173 C CA . GLU A 1 412 ? -25.909 -8.086 16.204 1.00 83.25 412 GLU A CA 1
ATOM 3174 C C . GLU A 1 412 ? -26.075 -9.154 15.100 1.00 83.25 412 GLU A C 1
ATOM 3176 O O . GLU A 1 412 ? -25.218 -10.020 14.948 1.00 83.25 412 GLU A O 1
ATOM 3181 N N . ASN A 1 413 ? -27.149 -9.081 14.309 1.00 75.25 413 ASN A N 1
ATOM 3182 C CA . ASN A 1 413 ? -27.480 -10.069 13.272 1.00 75.25 413 ASN A CA 1
ATOM 3183 C C . ASN A 1 413 ? -27.097 -9.624 11.850 1.00 75.25 413 ASN A C 1
ATOM 3185 O O . ASN A 1 413 ? -27.635 -10.150 10.872 1.00 75.25 413 ASN A O 1
ATOM 3189 N N . PHE A 1 414 ? -26.222 -8.628 11.706 1.00 74.19 414 PHE A N 1
ATOM 3190 C CA . PHE A 1 414 ? -25.854 -8.108 10.395 1.00 74.19 414 PHE A CA 1
ATOM 3191 C C . PHE A 1 414 ? -25.085 -9.153 9.572 1.00 74.19 414 PHE A C 1
ATOM 3193 O O . PHE A 1 414 ? -24.007 -9.607 9.957 1.00 74.19 414 PHE A O 1
ATOM 3200 N N . GLN A 1 415 ? -25.622 -9.532 8.407 1.00 63.88 415 GLN A N 1
ATOM 3201 C CA . GLN A 1 415 ? -24.892 -10.355 7.445 1.00 63.88 415 GLN A CA 1
ATOM 3202 C C . GLN A 1 415 ? -24.127 -9.460 6.470 1.00 63.88 415 GLN A C 1
ATOM 3204 O O . GLN A 1 415 ? -24.712 -8.821 5.604 1.00 63.88 415 GLN A O 1
ATOM 3209 N N . ILE A 1 416 ? -22.798 -9.497 6.563 1.00 58.38 416 ILE A N 1
ATOM 3210 C CA . ILE A 1 416 ? -21.838 -8.701 5.770 1.00 58.38 416 ILE A CA 1
ATOM 3211 C C . ILE A 1 416 ? -21.942 -8.935 4.241 1.00 58.38 416 ILE A C 1
ATOM 3213 O O . ILE A 1 416 ? -21.330 -8.213 3.460 1.00 58.38 416 ILE A O 1
ATOM 3217 N N . ARG A 1 417 ? -22.741 -9.910 3.778 1.00 51.91 417 ARG A N 1
ATOM 3218 C CA . ARG A 1 417 ? -22.810 -10.354 2.371 1.00 51.91 417 ARG A CA 1
ATOM 3219 C C . ARG A 1 417 ? -23.199 -9.264 1.358 1.00 51.91 417 ARG A C 1
ATOM 3221 O O . ARG A 1 417 ? -22.996 -9.498 0.174 1.00 51.91 417 ARG A O 1
ATOM 3228 N N . THR A 1 418 ? -23.726 -8.116 1.788 1.00 39.59 418 THR A N 1
ATOM 3229 C CA . THR A 1 418 ? -24.413 -7.173 0.886 1.00 39.59 418 THR A CA 1
ATOM 3230 C C . THR A 1 418 ? -23.808 -5.764 0.803 1.00 39.59 418 THR A C 1
ATOM 3232 O O . THR A 1 418 ? -24.291 -4.977 0.001 1.00 39.59 418 THR A O 1
ATOM 3235 N N . LEU A 1 419 ? -22.786 -5.397 1.593 1.00 46.03 419 LEU A N 1
ATOM 3236 C CA . LEU A 1 419 ? -22.440 -3.968 1.785 1.00 46.03 419 LEU A CA 1
ATOM 3237 C C . LEU A 1 419 ? -20.940 -3.610 1.792 1.00 46.03 419 LEU A C 1
ATOM 3239 O O . LEU A 1 419 ? -20.590 -2.477 2.113 1.00 46.03 419 LEU A O 1
ATOM 3243 N N . THR A 1 420 ? -20.036 -4.509 1.392 1.00 49.66 420 THR A N 1
ATOM 3244 C CA . THR A 1 420 ? -18.577 -4.270 1.498 1.00 49.66 420 THR A CA 1
ATOM 3245 C C . THR A 1 420 ? -18.045 -3.080 0.689 1.00 49.66 420 THR A C 1
ATOM 3247 O O . THR A 1 420 ? -16.974 -2.582 1.014 1.00 49.66 420 THR A O 1
ATOM 3250 N N . ASN A 1 421 ? -18.770 -2.604 -0.330 1.00 44.25 421 ASN A N 1
ATOM 3251 C CA . ASN A 1 421 ? -18.328 -1.476 -1.160 1.00 44.25 421 ASN A CA 1
ATOM 3252 C C . ASN A 1 421 ? -18.859 -0.104 -0.701 1.00 44.25 421 ASN A C 1
ATOM 3254 O O . ASN A 1 421 ? -18.325 0.902 -1.145 1.00 44.25 421 ASN A O 1
ATOM 3258 N N . HIS A 1 422 ? -19.869 -0.038 0.178 1.00 48.28 422 HIS A N 1
ATOM 3259 C CA . HIS A 1 422 ? -20.502 1.231 0.595 1.00 48.28 422 HIS A CA 1
ATOM 3260 C C . HIS A 1 422 ? -20.174 1.662 2.031 1.00 48.28 422 HIS A C 1
ATOM 3262 O O . HIS A 1 422 ? -20.642 2.702 2.478 1.00 48.28 422 HIS A O 1
ATOM 3268 N N . LEU A 1 423 ? -19.406 0.858 2.768 1.00 60.97 423 LEU A N 1
ATOM 3269 C CA . LEU A 1 423 ? -19.054 1.133 4.165 1.00 60.97 423 LEU A CA 1
ATOM 3270 C C . LEU A 1 423 ? -17.706 1.849 4.317 1.00 60.97 423 LEU A C 1
ATOM 3272 O O . LEU A 1 423 ? -17.383 2.310 5.404 1.00 60.97 423 LEU A O 1
ATOM 3276 N N . GLU A 1 424 ? -16.912 1.930 3.251 1.00 66.56 424 GLU A N 1
ATOM 3277 C CA . GLU A 1 424 ? -15.575 2.504 3.322 1.00 66.56 424 GLU A CA 1
ATOM 3278 C C . GLU A 1 424 ? -15.626 4.019 3.130 1.00 66.56 424 GLU A C 1
ATOM 3280 O O . GLU A 1 424 ? -16.030 4.521 2.086 1.00 66.56 424 GLU A O 1
ATOM 3285 N N . ASP A 1 425 ? -15.221 4.744 4.165 1.00 71.00 425 ASP A N 1
ATOM 3286 C CA . ASP A 1 425 ? -15.293 6.201 4.226 1.00 71.00 425 ASP A CA 1
ATOM 3287 C C . ASP A 1 425 ? -14.014 6.895 3.730 1.00 71.00 425 ASP A C 1
ATOM 3289 O O . ASP A 1 425 ? -14.018 8.089 3.448 1.00 71.00 425 ASP A O 1
ATOM 3293 N N . LEU A 1 426 ? -12.915 6.143 3.627 1.00 79.12 426 LEU A N 1
ATOM 3294 C CA . LEU A 1 426 ? -11.613 6.617 3.170 1.00 79.12 426 LEU A CA 1
ATOM 3295 C C . LEU A 1 426 ? -11.244 5.859 1.896 1.00 79.12 426 LEU A C 1
ATOM 3297 O O . LEU A 1 426 ? -10.651 4.785 1.965 1.00 79.12 426 LEU A O 1
ATOM 3301 N N . SER A 1 427 ? -11.593 6.413 0.737 1.00 77.69 427 SER A N 1
ATOM 3302 C CA . SER A 1 427 ? -11.297 5.796 -0.563 1.00 77.69 427 SER A CA 1
ATOM 3303 C C . SER A 1 427 ? -10.000 6.305 -1.202 1.00 77.69 427 SER A C 1
ATOM 3305 O O . SER A 1 427 ? -9.757 5.987 -2.358 1.00 77.69 427 SER A O 1
ATOM 3307 N N . PHE A 1 428 ? -9.153 7.047 -0.479 1.00 82.31 428 PHE A N 1
ATOM 3308 C CA . PHE A 1 428 ? -7.987 7.704 -1.076 1.00 82.31 428 PHE A CA 1
ATOM 3309 C C . PHE A 1 428 ? -6.684 6.899 -1.069 1.00 82.31 428 PHE A C 1
ATOM 3311 O O . PHE A 1 428 ? -6.539 5.914 -0.336 1.00 82.31 428 PHE A O 1
ATOM 3318 N N . LEU A 1 429 ? -5.732 7.352 -1.891 1.00 86.31 429 LEU A N 1
ATOM 3319 C CA . LEU A 1 429 ? -4.411 6.757 -2.095 1.00 86.31 429 LEU A CA 1
ATOM 3320 C C . LEU A 1 429 ? -3.552 6.742 -0.816 1.00 86.31 429 LEU A C 1
ATOM 3322 O O . LEU A 1 429 ? -3.285 7.783 -0.214 1.00 86.31 429 LEU A O 1
ATOM 3326 N N . GLN A 1 430 ? -3.044 5.564 -0.443 1.00 88.62 430 GLN A N 1
ATOM 3327 C CA . GLN A 1 430 ? -2.288 5.324 0.798 1.00 88.62 430 GLN A CA 1
ATOM 3328 C C . GLN A 1 430 ? -0.797 5.000 0.599 1.00 88.62 430 GLN A C 1
ATOM 3330 O O . GLN A 1 430 ? -0.109 4.686 1.576 1.00 88.62 430 GLN A O 1
ATOM 3335 N N . ASN A 1 431 ? -0.268 5.054 -0.628 1.00 87.69 431 ASN A N 1
ATOM 3336 C CA . ASN A 1 431 ? 1.173 4.902 -0.863 1.00 87.69 431 ASN A CA 1
ATOM 3337 C C . ASN A 1 431 ? 1.984 5.948 -0.078 1.00 87.69 431 ASN A C 1
ATOM 3339 O O . ASN A 1 431 ? 1.502 7.038 0.242 1.00 87.69 431 ASN A O 1
ATOM 3343 N N . ALA A 1 432 ? 3.239 5.622 0.232 1.00 82.69 432 ALA A N 1
ATOM 3344 C CA . ALA A 1 432 ? 4.158 6.587 0.820 1.00 82.69 432 ALA A CA 1
ATOM 3345 C C . ALA A 1 432 ? 4.374 7.759 -0.149 1.00 82.69 432 ALA A C 1
ATOM 3347 O O . ALA A 1 432 ? 4.604 7.548 -1.336 1.00 82.69 432 ALA A O 1
ATOM 3348 N N . ARG A 1 433 ? 4.328 8.985 0.376 1.00 75.25 433 ARG A N 1
ATOM 3349 C CA . ARG A 1 433 ? 4.653 10.222 -0.349 1.00 75.25 433 ARG A CA 1
ATOM 3350 C C . ARG A 1 433 ? 5.963 10.814 0.205 1.00 75.25 433 ARG A C 1
ATOM 3352 O O . ARG A 1 433 ? 6.252 10.579 1.383 1.00 75.25 433 ARG A O 1
ATOM 3359 N N . PRO A 1 434 ? 6.737 11.598 -0.570 1.00 59.25 434 PRO A N 1
ATOM 3360 C CA . PRO A 1 434 ? 8.076 12.054 -0.179 1.00 59.25 434 PRO A CA 1
ATOM 3361 C C . PRO A 1 434 ? 8.063 12.985 1.040 1.00 59.25 434 PRO A C 1
ATOM 3363 O O . PRO A 1 434 ? 8.981 12.957 1.863 1.00 59.25 434 PRO A O 1
ATOM 3366 N N . HIS A 1 435 ? 7.003 13.795 1.169 1.00 58.94 435 HIS A N 1
ATOM 3367 C CA . HIS A 1 435 ? 6.882 14.868 2.165 1.00 58.94 435 HIS A CA 1
ATOM 3368 C C . HIS A 1 435 ? 5.488 14.976 2.811 1.00 58.94 435 HIS A C 1
ATOM 3370 O O . HIS A 1 435 ? 5.131 16.028 3.337 1.00 58.94 435 HIS A O 1
ATOM 3376 N N . ALA A 1 436 ? 4.675 13.915 2.788 1.00 61.28 436 ALA A N 1
ATOM 3377 C CA . ALA A 1 436 ? 3.286 14.044 3.225 1.00 61.28 436 ALA A CA 1
ATOM 3378 C C . ALA A 1 436 ? 3.108 14.001 4.744 1.00 61.28 436 ALA A C 1
ATOM 3380 O O . ALA A 1 436 ? 3.431 13.018 5.415 1.00 61.28 436 ALA A O 1
ATOM 3381 N N . HIS A 1 437 ? 2.475 15.057 5.241 1.00 68.00 437 HIS A N 1
ATOM 3382 C CA . HIS A 1 437 ? 1.665 15.027 6.448 1.00 68.00 437 HIS A CA 1
ATOM 3383 C C . HIS A 1 437 ? 0.207 14.773 6.055 1.00 68.00 437 HIS A C 1
ATOM 3385 O O . HIS A 1 437 ? -0.205 15.100 4.942 1.00 68.00 437 HIS A O 1
ATOM 3391 N N . VAL A 1 438 ? -0.579 14.195 6.964 1.00 79.00 438 VAL A N 1
ATOM 3392 C CA . VAL A 1 438 ? -2.034 14.107 6.785 1.00 79.00 438 VAL A CA 1
ATOM 3393 C C . VAL A 1 438 ? -2.586 15.529 6.645 1.00 79.00 438 VAL A C 1
ATOM 3395 O O . VAL A 1 438 ? -2.277 16.381 7.485 1.00 79.00 438 VAL A O 1
ATOM 3398 N N . SER A 1 439 ? -3.344 15.786 5.571 1.00 83.88 439 SER A N 1
ATOM 3399 C CA . SER A 1 439 ? -3.911 17.106 5.279 1.00 83.88 439 SER A CA 1
ATOM 3400 C C . SER A 1 439 ? -4.792 17.573 6.440 1.00 83.88 439 SER A C 1
ATOM 3402 O O . SER A 1 439 ? -5.380 16.758 7.156 1.00 83.88 439 SER A O 1
ATOM 3404 N N . GLN A 1 440 ? -4.890 18.889 6.650 1.00 86.62 440 GLN A N 1
ATOM 3405 C CA . GLN A 1 440 ? -5.746 19.414 7.717 1.00 86.62 440 GLN A CA 1
ATOM 3406 C C . GLN A 1 440 ? -7.209 18.994 7.509 1.00 86.62 440 GLN A C 1
ATOM 3408 O O . GLN A 1 440 ? -7.886 18.676 8.479 1.00 86.62 440 GLN A O 1
ATOM 3413 N N . ASP A 1 441 ? -7.650 18.885 6.252 1.00 88.00 441 ASP A N 1
ATOM 3414 C CA . ASP A 1 441 ? -8.994 18.428 5.892 1.00 88.00 441 ASP A CA 1
ATOM 3415 C C . ASP A 1 441 ? -9.295 17.017 6.417 1.00 88.00 441 ASP A C 1
ATOM 3417 O O . ASP A 1 441 ? -10.314 16.787 7.073 1.00 88.00 441 ASP A O 1
ATOM 3421 N N . ILE A 1 442 ? -8.363 16.083 6.193 1.00 88.50 442 ILE A N 1
ATOM 3422 C CA . ILE A 1 442 ? -8.461 14.714 6.706 1.00 88.50 442 ILE A CA 1
ATOM 3423 C C . ILE A 1 442 ? -8.372 14.711 8.234 1.00 88.50 442 ILE A C 1
ATOM 3425 O O . ILE A 1 442 ? -9.139 14.002 8.890 1.00 88.50 442 ILE A O 1
ATOM 3429 N N . LYS A 1 443 ? -7.468 15.508 8.821 1.00 90.62 443 LYS A N 1
ATOM 3430 C CA . LYS A 1 443 ? -7.347 15.610 10.283 1.00 90.62 443 LYS A CA 1
ATOM 3431 C C . LYS A 1 443 ? -8.656 16.077 10.915 1.00 90.62 443 LYS A C 1
ATOM 3433 O O . LYS A 1 443 ? -9.072 15.485 11.909 1.00 90.62 443 LYS A O 1
ATOM 3438 N N . ASP A 1 444 ? -9.320 17.073 10.340 1.00 92.56 444 ASP A N 1
ATOM 3439 C CA . ASP A 1 444 ? -10.589 17.603 10.846 1.00 92.56 444 ASP A CA 1
ATOM 3440 C C . ASP A 1 444 ? -11.728 16.586 10.693 1.00 92.56 444 ASP A C 1
ATOM 3442 O O . ASP A 1 444 ? -12.522 16.400 11.617 1.00 92.56 444 ASP A O 1
ATOM 3446 N N . TYR A 1 445 ? -11.779 15.856 9.576 1.00 92.62 445 TYR A N 1
ATOM 3447 C CA . TYR A 1 445 ? -12.749 14.773 9.364 1.00 92.62 445 TYR A CA 1
ATOM 3448 C C . TYR A 1 445 ? -12.590 13.608 10.354 1.00 92.62 445 TYR A C 1
ATOM 3450 O O . TYR A 1 445 ? -13.578 13.013 10.791 1.00 92.62 445 TYR A O 1
ATOM 3458 N N . LEU A 1 446 ? -11.352 13.303 10.745 1.00 94.31 446 LEU A N 1
ATOM 3459 C CA . LEU A 1 446 ? -11.010 12.274 11.732 1.00 94.31 446 LEU A CA 1
ATOM 3460 C C . LEU A 1 446 ? -10.970 12.801 13.177 1.00 94.31 446 LEU A C 1
ATOM 3462 O O . LEU A 1 446 ? -10.547 12.075 14.084 1.00 94.31 446 LEU A O 1
ATOM 3466 N N . SER A 1 447 ? -11.397 14.045 13.409 1.00 96.19 447 SER A N 1
ATOM 3467 C CA . SER A 1 447 ? -11.402 14.668 14.733 1.00 96.19 447 SER A CA 1
ATOM 3468 C C . SER A 1 447 ? -12.810 14.878 15.285 1.00 96.19 447 SER A C 1
ATOM 3470 O O . SER A 1 447 ? -13.777 15.126 14.562 1.00 96.19 447 SER A O 1
ATOM 3472 N N . VAL A 1 448 ? -12.907 14.825 16.610 1.00 97.19 448 VAL A N 1
ATOM 3473 C CA . VAL A 1 448 ? -14.106 15.126 17.391 1.00 97.19 448 VAL A CA 1
ATOM 3474 C C . VAL A 1 448 ? -13.771 16.088 18.535 1.00 97.19 448 VAL A C 1
ATOM 3476 O O . VAL A 1 448 ? -12.629 16.169 19.002 1.00 97.19 448 VAL A O 1
ATOM 3479 N N . ASP A 1 449 ? -14.772 16.830 18.999 1.00 95.56 449 ASP A N 1
ATOM 3480 C CA . ASP A 1 449 ? -14.665 17.671 20.188 1.00 95.56 449 ASP A CA 1
ATOM 3481 C C . ASP A 1 449 ? -14.653 16.841 21.490 1.00 95.56 449 ASP A C 1
ATOM 3483 O O . ASP A 1 449 ? -14.701 15.608 21.487 1.00 95.56 449 ASP A O 1
ATOM 3487 N N . SER A 1 450 ? -14.599 17.515 22.641 1.00 92.56 450 SER A N 1
ATOM 3488 C CA . SER A 1 450 ? -14.596 16.868 23.962 1.00 92.56 450 SER A CA 1
ATOM 3489 C C . SER A 1 450 ? -15.873 16.084 24.294 1.00 92.56 450 SER A C 1
ATOM 3491 O O . SER A 1 450 ? -15.861 15.289 25.234 1.00 92.56 450 SER A O 1
ATOM 3493 N N . TYR A 1 451 ? -16.957 16.287 23.544 1.00 91.75 451 TYR A N 1
ATOM 3494 C CA . TYR A 1 451 ? -18.224 15.565 23.671 1.00 91.75 451 TYR A CA 1
ATOM 3495 C C . TYR A 1 451 ? -18.364 14.451 22.624 1.00 91.75 451 TYR A C 1
ATOM 3497 O O . TYR A 1 451 ? -19.404 13.795 22.557 1.00 91.75 451 TYR A O 1
ATOM 3505 N N . GLY A 1 452 ? -17.333 14.224 21.804 1.00 93.25 452 GLY A N 1
ATOM 3506 C CA . GLY A 1 452 ? -17.352 13.238 20.732 1.00 93.25 452 GLY A CA 1
ATOM 3507 C C . GLY A 1 452 ? -18.126 13.685 19.495 1.00 93.25 452 GLY A C 1
ATOM 3508 O O . GLY A 1 452 ? -18.416 12.835 18.654 1.00 93.25 452 GLY A O 1
ATOM 3509 N N . ARG A 1 453 ? -18.456 14.978 19.365 1.00 94.75 453 ARG A N 1
ATOM 3510 C CA . ARG A 1 453 ? -19.114 15.521 18.171 1.00 94.75 453 ARG A CA 1
ATOM 3511 C C . ARG A 1 453 ? -18.072 15.788 17.082 1.00 94.75 453 ARG A C 1
ATOM 3513 O O . ARG A 1 453 ? -17.031 16.364 17.391 1.00 94.75 453 ARG A O 1
ATOM 3520 N N . PRO A 1 454 ? -18.329 15.407 15.825 1.00 94.75 454 PRO A N 1
ATOM 3521 C CA . PRO A 1 454 ? -17.371 15.598 14.742 1.00 94.75 454 PRO A CA 1
ATOM 3522 C C . PRO A 1 454 ? -17.033 17.062 14.480 1.00 94.75 454 PRO A C 1
ATOM 3524 O O . PRO A 1 454 ? -17.926 17.906 14.462 1.00 94.75 454 PRO A O 1
ATOM 3527 N N . ILE A 1 455 ? -15.757 17.338 14.202 1.00 94.94 455 ILE A N 1
ATOM 3528 C CA . ILE A 1 455 ? -15.313 18.655 13.722 1.00 94.94 455 ILE A CA 1
ATOM 3529 C C . ILE A 1 455 ? -15.726 18.847 12.261 1.00 94.94 455 ILE A C 1
ATOM 3531 O O . ILE A 1 455 ? -16.237 19.903 11.890 1.00 94.94 455 ILE A O 1
ATOM 3535 N N . LYS A 1 456 ? -15.565 17.799 11.445 1.00 93.06 456 LYS A N 1
ATOM 3536 C CA . LYS A 1 456 ? -16.022 17.750 10.056 1.00 93.06 456 LYS A CA 1
ATOM 3537 C C . LYS A 1 456 ? -16.708 16.413 9.765 1.00 93.06 456 LYS A C 1
ATOM 3539 O O . LYS A 1 456 ? -16.346 15.379 10.329 1.00 93.06 456 LYS A O 1
ATOM 3544 N N . THR A 1 457 ? -17.729 16.435 8.911 1.00 90.31 457 THR A N 1
ATOM 3545 C CA . THR A 1 457 ? -18.562 15.265 8.564 1.00 90.31 457 THR A CA 1
ATOM 3546 C C . THR A 1 457 ? -18.380 14.792 7.123 1.00 90.31 457 THR A C 1
ATOM 3548 O O . THR A 1 457 ? -18.797 13.686 6.794 1.00 90.31 457 THR A O 1
ATOM 3551 N N . THR A 1 458 ? -17.740 15.592 6.269 1.00 87.06 458 THR A N 1
ATOM 3552 C CA . THR A 1 458 ? -17.488 15.286 4.855 1.00 87.06 458 THR A CA 1
ATOM 3553 C C . THR A 1 458 ? -16.033 15.567 4.497 1.00 87.06 458 THR A C 1
ATOM 3555 O O . THR A 1 458 ? -15.432 16.510 5.009 1.00 87.06 458 THR A O 1
ATOM 3558 N N . LEU A 1 459 ? -15.455 14.753 3.618 1.00 82.56 459 LEU A N 1
ATOM 3559 C CA . LEU A 1 459 ? -14.148 15.023 3.018 1.00 82.56 459 LEU A CA 1
ATOM 3560 C C . LEU A 1 459 ? -14.337 15.806 1.721 1.00 82.56 459 LEU A C 1
ATOM 3562 O O . LEU A 1 459 ? -15.311 15.585 1.001 1.00 82.56 459 LEU A O 1
ATOM 3566 N N . SER A 1 460 ? -13.428 16.736 1.441 1.00 76.06 460 SER A N 1
ATOM 3567 C CA . SER A 1 460 ? -13.425 17.452 0.163 1.00 76.06 460 SER A CA 1
ATOM 3568 C C . SER A 1 460 ? -12.863 16.533 -0.931 1.00 76.06 460 SER A C 1
ATOM 3570 O O . SER A 1 460 ? -11.909 15.798 -0.681 1.00 76.06 460 SER A O 1
ATOM 3572 N N . GLU A 1 461 ? -13.428 16.557 -2.141 1.00 60.28 461 GLU A N 1
ATOM 3573 C CA . GLU A 1 461 ? -12.853 15.839 -3.289 1.00 60.28 461 GLU A CA 1
ATOM 3574 C C . GLU A 1 461 ? -11.501 16.478 -3.657 1.00 60.28 461 GLU A C 1
ATOM 3576 O O . GLU A 1 461 ? -11.440 17.675 -3.935 1.00 60.28 461 GLU A O 1
ATOM 3581 N N . GLY A 1 462 ? -10.404 15.712 -3.625 1.00 55.03 462 GLY A N 1
ATOM 3582 C CA . GLY A 1 462 ? -9.086 16.236 -4.014 1.00 55.03 462 GLY A CA 1
ATOM 3583 C C . GLY A 1 462 ? -7.866 15.404 -3.609 1.00 55.03 462 GLY A C 1
ATOM 3584 O O . GLY A 1 462 ? -6.844 15.477 -4.282 1.00 55.03 462 GLY A O 1
ATOM 3585 N N . ASP A 1 463 ? -7.961 14.567 -2.570 1.00 54.81 463 ASP A N 1
ATOM 3586 C CA . ASP A 1 463 ? -6.793 13.822 -2.054 1.00 54.81 463 ASP A CA 1
ATOM 3587 C C . ASP A 1 463 ? -6.504 12.491 -2.789 1.00 54.81 463 ASP A C 1
ATOM 3589 O O . ASP A 1 463 ? -5.507 11.821 -2.498 1.00 54.81 463 ASP A O 1
ATOM 3593 N N . ASP A 1 464 ? -7.336 12.142 -3.778 1.00 53.69 464 ASP A N 1
ATOM 3594 C CA . ASP A 1 464 ? -7.172 10.982 -4.670 1.00 53.69 464 ASP A CA 1
ATOM 3595 C C . ASP A 1 464 ? -6.132 11.184 -5.778 1.00 53.69 464 ASP A C 1
ATOM 3597 O O . ASP A 1 464 ? -5.737 10.231 -6.450 1.00 53.69 464 ASP A O 1
ATOM 3601 N N . ILE A 1 465 ? -5.674 12.420 -5.979 1.00 57.59 465 ILE A N 1
ATOM 3602 C CA . ILE A 1 465 ? -4.701 12.721 -7.022 1.00 57.59 465 ILE A CA 1
ATOM 3603 C C . ILE A 1 465 ? -3.311 12.335 -6.489 1.00 57.59 465 ILE A C 1
ATOM 3605 O O . ILE A 1 465 ? -2.899 12.842 -5.435 1.00 57.59 465 ILE A O 1
ATOM 3609 N N . PRO A 1 466 ? -2.575 11.422 -7.155 1.00 57.78 466 PRO A N 1
ATOM 3610 C CA . PRO A 1 466 ? -1.176 11.195 -6.819 1.00 57.78 466 PRO A CA 1
ATOM 3611 C C . PRO A 1 466 ? -0.416 12.527 -6.913 1.00 57.78 466 PRO A C 1
ATOM 3613 O O . PRO A 1 466 ? -0.730 13.342 -7.781 1.00 57.78 466 PRO A O 1
ATOM 3616 N N . PRO A 1 467 ? 0.555 12.790 -6.021 1.00 59.16 467 PRO A N 1
ATOM 3617 C CA . PRO A 1 467 ? 1.377 13.989 -6.139 1.00 59.16 467 PRO A CA 1
ATOM 3618 C C . PRO A 1 467 ? 1.995 14.070 -7.546 1.00 59.16 467 PRO A C 1
ATOM 3620 O O . PRO A 1 467 ? 2.309 13.012 -8.101 1.00 59.16 467 PRO A O 1
ATOM 3623 N N . PRO A 1 468 ? 2.154 15.280 -8.118 1.00 60.41 468 PRO A N 1
ATOM 3624 C CA . PRO A 1 468 ? 2.747 15.456 -9.439 1.00 60.41 468 PRO A CA 1
ATOM 3625 C C . PRO A 1 468 ? 4.073 14.709 -9.539 1.00 60.41 468 PRO A C 1
ATOM 3627 O O . PRO A 1 468 ? 4.848 14.709 -8.578 1.00 60.41 468 PRO A O 1
ATOM 3630 N N . ASP A 1 469 ? 4.362 14.108 -10.693 1.00 58.44 469 ASP A N 1
ATOM 3631 C CA . ASP A 1 469 ? 5.590 13.327 -10.856 1.00 58.44 469 ASP A CA 1
ATOM 3632 C C . ASP A 1 469 ? 6.852 14.190 -10.616 1.00 58.44 469 ASP A C 1
ATOM 3634 O O . ASP A 1 469 ? 7.862 13.700 -10.118 1.00 58.44 469 ASP A O 1
ATOM 3638 N N . GLU A 1 470 ? 6.755 15.510 -10.813 1.00 59.78 470 GLU A N 1
ATOM 3639 C CA . GLU A 1 470 ? 7.790 16.500 -10.479 1.00 59.78 470 GLU A CA 1
ATOM 3640 C C . GLU A 1 470 ? 8.246 16.451 -9.004 1.00 59.78 470 GLU A C 1
ATOM 3642 O O . GLU A 1 470 ? 9.416 16.689 -8.701 1.00 59.78 470 GLU A O 1
ATOM 3647 N N . GLU A 1 471 ? 7.359 16.079 -8.069 1.00 58.66 471 GLU A N 1
ATOM 3648 C CA . GLU A 1 471 ? 7.707 15.883 -6.650 1.00 58.66 471 GLU A CA 1
ATOM 3649 C C . GLU A 1 471 ? 8.577 14.635 -6.410 1.00 58.66 471 GLU A C 1
ATOM 3651 O O . GLU A 1 471 ? 9.139 14.459 -5.322 1.00 58.66 471 GLU A O 1
ATOM 3656 N N . TRP A 1 472 ? 8.694 13.769 -7.418 1.00 59.03 472 TRP A N 1
ATOM 3657 C CA . TRP A 1 472 ? 9.474 12.535 -7.412 1.00 59.03 472 TRP A CA 1
ATOM 3658 C C . TRP A 1 472 ? 10.701 12.572 -8.325 1.00 59.03 472 TRP A C 1
ATOM 3660 O O . TRP A 1 472 ? 11.342 11.536 -8.520 1.00 59.03 472 TRP A O 1
ATOM 3670 N N . GLU A 1 473 ? 11.062 13.735 -8.864 1.00 67.38 473 GLU A N 1
ATOM 3671 C CA . GLU A 1 473 ? 12.302 13.874 -9.622 1.00 67.38 473 GLU A CA 1
ATOM 3672 C C . GLU A 1 473 ? 13.515 13.627 -8.722 1.00 67.38 473 GLU A C 1
ATOM 3674 O O . GLU A 1 473 ? 13.637 14.172 -7.618 1.00 67.38 473 GLU A O 1
ATOM 3679 N N . SER A 1 474 ? 14.440 12.788 -9.189 1.00 65.56 474 SER A N 1
ATOM 3680 C CA . SER A 1 474 ? 15.670 12.508 -8.455 1.00 65.56 474 SER A CA 1
ATOM 3681 C C . SER A 1 474 ? 16.899 12.530 -9.346 1.00 65.56 474 SER A C 1
ATOM 3683 O O . SER A 1 474 ? 16.877 12.042 -10.466 1.00 65.56 474 SER A O 1
ATOM 3685 N N . HIS A 1 475 ? 18.007 13.041 -8.807 1.00 67.62 475 HIS A N 1
ATOM 3686 C CA . HIS A 1 475 ? 19.333 12.770 -9.353 1.00 67.62 475 HIS A CA 1
ATOM 3687 C C . HIS A 1 475 ? 19.798 11.392 -8.867 1.00 67.62 475 HIS A C 1
ATOM 3689 O O . HIS A 1 475 ? 20.348 11.256 -7.769 1.00 67.62 475 HIS A O 1
ATOM 3695 N N . ASP A 1 476 ? 19.539 10.377 -9.676 1.00 67.94 476 ASP A N 1
ATOM 3696 C CA . ASP A 1 476 ? 19.807 8.953 -9.442 1.00 67.94 476 ASP A CA 1
ATOM 3697 C C . ASP A 1 476 ? 21.007 8.428 -10.243 1.00 67.94 476 ASP A C 1
ATOM 3699 O O . ASP A 1 476 ? 21.291 7.235 -10.242 1.00 67.94 476 ASP A O 1
ATOM 3703 N N . TYR A 1 477 ? 21.804 9.307 -10.851 1.00 72.19 477 TYR A N 1
ATOM 3704 C CA . TYR A 1 477 ? 23.025 8.886 -11.523 1.00 72.19 477 TYR A CA 1
ATOM 3705 C C . TYR A 1 477 ? 24.252 9.731 -11.194 1.00 72.19 477 TYR A C 1
ATOM 3707 O O . TYR A 1 477 ? 24.184 10.892 -10.782 1.00 72.19 477 TYR A O 1
ATOM 3715 N N . ILE A 1 478 ? 25.419 9.108 -11.370 1.00 80.12 478 ILE A N 1
ATOM 3716 C CA . ILE A 1 478 ? 26.728 9.744 -11.218 1.00 80.12 478 ILE A CA 1
ATOM 3717 C C . ILE A 1 478 ? 27.430 9.788 -12.572 1.00 80.12 478 ILE A C 1
ATOM 3719 O O . ILE A 1 478 ? 27.715 8.752 -13.176 1.00 80.12 478 ILE A O 1
ATOM 3723 N N . GLU A 1 479 ? 27.786 11.000 -12.986 1.00 79.75 479 GLU A N 1
ATOM 3724 C CA . GLU A 1 479 ? 28.687 11.244 -14.108 1.00 79.75 479 GLU A CA 1
ATOM 3725 C C . GLU A 1 479 ? 30.142 11.044 -13.696 1.00 79.75 479 GLU A C 1
ATOM 3727 O O . GLU A 1 479 ? 30.601 11.582 -12.680 1.00 79.75 479 GLU A O 1
ATOM 3732 N N . ILE A 1 480 ? 30.897 10.311 -14.512 1.00 76.62 480 ILE A N 1
ATOM 3733 C CA . ILE A 1 480 ? 32.328 10.113 -14.288 1.00 76.62 480 IL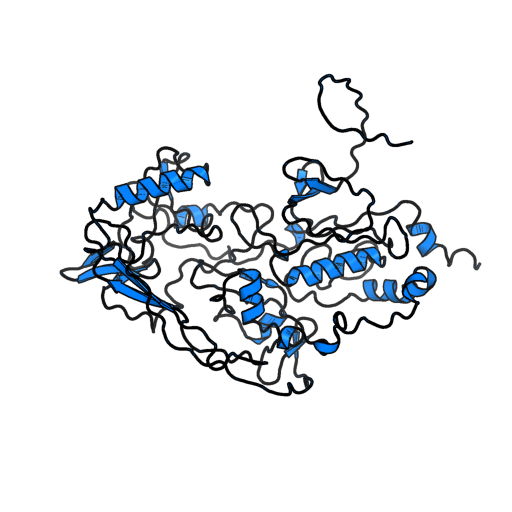E A CA 1
ATOM 3734 C C . ILE A 1 480 ? 33.116 11.012 -15.251 1.00 76.62 480 ILE A C 1
ATOM 3736 O O . ILE A 1 480 ? 33.012 10.845 -16.469 1.00 76.62 480 ILE A O 1
ATOM 3740 N N . PRO A 1 481 ? 33.938 11.952 -14.742 1.00 71.25 481 PRO A N 1
ATOM 3741 C CA . PRO A 1 481 ? 34.761 12.813 -15.587 1.00 71.25 481 PRO A CA 1
ATOM 3742 C C . PRO A 1 481 ? 35.644 12.006 -16.554 1.00 71.25 481 PRO A C 1
ATOM 3744 O O . PRO A 1 481 ? 36.317 11.064 -16.138 1.00 71.25 481 PRO A O 1
ATOM 3747 N N . GLY A 1 482 ? 35.643 12.376 -17.839 1.00 64.62 482 GLY A N 1
ATOM 3748 C CA . GLY A 1 482 ? 36.438 11.731 -18.896 1.00 64.62 482 GLY A CA 1
ATOM 3749 C C . GLY A 1 482 ? 35.812 10.484 -19.541 1.00 64.62 482 GLY A C 1
ATOM 3750 O O . GLY A 1 482 ? 36.266 10.069 -20.606 1.00 64.62 482 GLY A O 1
ATOM 3751 N N . LEU A 1 483 ? 34.740 9.906 -18.977 1.00 66.88 483 LEU A N 1
ATOM 3752 C CA . LEU A 1 483 ? 34.006 8.816 -19.639 1.00 66.88 483 LEU A CA 1
ATOM 3753 C C . LEU A 1 483 ? 33.236 9.326 -20.870 1.00 66.88 483 LEU A C 1
ATOM 3755 O O . LEU A 1 483 ? 33.311 8.721 -21.935 1.00 66.88 483 LEU A O 1
ATOM 3759 N N . ARG A 1 484 ? 32.569 10.484 -20.756 1.00 59.44 484 ARG A N 1
ATOM 3760 C CA . ARG A 1 484 ? 31.809 11.115 -21.854 1.00 59.44 484 ARG A CA 1
ATOM 3761 C C . ARG A 1 484 ? 32.678 11.349 -23.100 1.00 59.44 484 ARG A C 1
ATOM 3763 O O . ARG A 1 484 ? 32.248 11.067 -24.212 1.00 59.44 484 ARG A O 1
ATOM 3770 N N . GLU A 1 485 ? 33.926 11.775 -22.922 1.00 58.09 485 GLU A N 1
ATOM 3771 C CA . GLU A 1 485 ? 34.881 11.967 -24.025 1.00 58.09 485 GLU A CA 1
ATOM 3772 C C . GLU A 1 485 ? 35.258 10.646 -24.706 1.00 58.09 485 GLU A C 1
ATOM 3774 O O . GLU A 1 485 ? 35.360 10.599 -25.927 1.00 58.09 485 GLU A O 1
ATOM 3779 N N . LYS A 1 486 ? 35.388 9.549 -23.953 1.00 55.69 486 LYS A N 1
ATOM 3780 C CA . LYS A 1 486 ? 35.690 8.220 -24.505 1.00 55.69 486 LYS A CA 1
ATOM 3781 C C . LYS A 1 486 ? 34.543 7.659 -25.361 1.00 55.69 486 LYS A C 1
ATOM 3783 O O . LYS A 1 486 ? 34.807 6.946 -26.321 1.00 55.69 486 LYS A O 1
ATOM 3788 N N . TYR A 1 487 ? 33.294 8.002 -25.035 1.00 53.81 487 TYR A N 1
ATOM 3789 C CA . TYR A 1 487 ? 32.091 7.519 -25.730 1.00 53.81 487 TYR A CA 1
ATOM 3790 C C . TYR A 1 487 ? 31.688 8.360 -26.944 1.00 53.81 487 TYR A C 1
ATOM 3792 O O . TYR A 1 487 ? 31.182 7.818 -27.925 1.00 53.81 487 TYR A O 1
ATOM 3800 N N . TYR A 1 488 ? 31.909 9.676 -26.897 1.00 53.72 488 TYR A N 1
ATOM 3801 C CA . TYR A 1 488 ? 31.494 10.589 -27.966 1.00 53.72 488 TYR A CA 1
ATOM 3802 C C . TYR A 1 488 ? 32.622 10.945 -28.957 1.00 53.72 488 TYR A C 1
ATOM 3804 O O . TYR A 1 488 ? 32.311 11.338 -30.082 1.00 53.72 488 TYR A O 1
ATOM 3812 N N . ASN A 1 489 ? 33.908 10.747 -28.618 1.00 47.81 489 ASN A N 1
ATOM 3813 C CA . ASN A 1 489 ? 35.033 11.108 -29.501 1.00 47.81 489 ASN A CA 1
ATOM 3814 C C . ASN A 1 489 ? 35.530 10.000 -30.447 1.00 47.81 489 ASN A C 1
ATOM 3816 O O . ASN A 1 489 ? 36.439 10.262 -31.233 1.00 47.81 489 ASN A O 1
ATOM 3820 N N . GLU A 1 490 ? 34.933 8.804 -30.485 1.00 45.06 490 GLU A N 1
ATOM 3821 C CA . GLU A 1 490 ? 35.300 7.813 -31.520 1.00 45.06 490 GLU A CA 1
ATOM 3822 C C . GLU A 1 490 ? 34.881 8.231 -32.949 1.00 45.06 490 GLU A C 1
ATOM 3824 O O . GLU A 1 490 ? 35.335 7.630 -33.920 1.00 45.06 490 GLU A O 1
ATOM 3829 N N . ASN A 1 491 ? 34.125 9.328 -33.107 1.00 41.19 491 ASN A N 1
ATOM 3830 C CA . ASN A 1 491 ? 33.863 9.972 -34.403 1.00 41.19 491 ASN A CA 1
ATOM 3831 C C . ASN A 1 491 ? 34.690 11.251 -34.660 1.00 41.19 491 ASN A C 1
ATOM 3833 O O . ASN A 1 491 ? 34.521 11.867 -35.708 1.00 41.19 491 ASN A O 1
ATOM 3837 N N . ALA A 1 492 ? 35.591 11.659 -33.757 1.00 36.66 492 ALA A N 1
ATOM 3838 C CA . ALA A 1 492 ? 36.363 12.900 -33.911 1.00 36.66 492 ALA A CA 1
ATOM 3839 C C . ALA A 1 492 ? 37.707 12.731 -34.655 1.00 36.66 492 ALA A C 1
ATOM 3841 O O . ALA A 1 492 ? 38.356 13.724 -34.956 1.00 36.66 492 ALA A O 1
ATOM 3842 N N . ASN A 1 493 ? 38.109 11.500 -35.003 1.00 32.78 493 ASN A N 1
ATOM 3843 C CA . ASN A 1 493 ? 39.351 11.213 -35.747 1.00 32.78 493 ASN A CA 1
ATOM 3844 C C . ASN A 1 493 ? 39.110 10.665 -37.170 1.00 32.78 493 ASN A C 1
ATOM 3846 O O . ASN A 1 493 ? 39.903 9.880 -37.691 1.00 32.78 493 ASN A O 1
ATOM 3850 N N . LYS A 1 494 ? 38.012 11.079 -37.811 1.00 37.12 4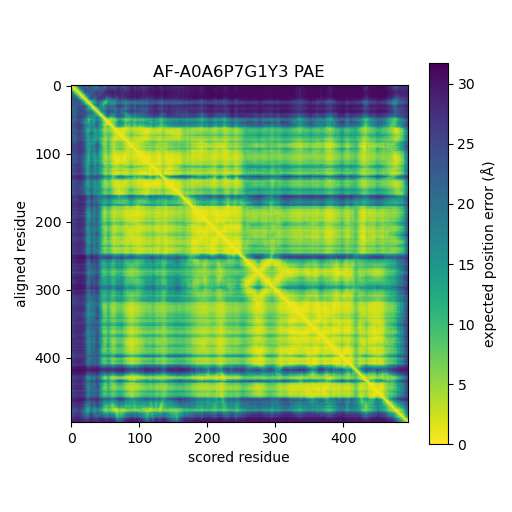94 LYS A N 1
ATOM 3851 C CA . LYS A 1 494 ? 37.810 10.950 -39.263 1.00 37.12 494 LYS A CA 1
ATOM 3852 C C . LYS A 1 494 ? 37.283 12.268 -39.836 1.00 37.12 494 LYS A C 1
ATOM 3854 O O . LYS A 1 494 ? 36.108 12.365 -40.180 1.00 37.12 494 LYS A O 1
ATOM 3859 N N . ILE A 1 495 ? 38.164 13.261 -39.922 1.00 32.59 495 ILE A N 1
ATOM 3860 C CA . ILE A 1 495 ? 38.114 14.336 -40.922 1.00 32.59 495 ILE A CA 1
ATOM 3861 C C . ILE A 1 495 ? 39.510 14.436 -41.521 1.00 32.59 495 ILE A C 1
ATOM 3863 O O . ILE A 1 495 ? 40.469 14.468 -40.716 1.00 32.59 495 ILE A O 1
#

pLDDT: mean 78.51, std 20.75, range [18.09, 98.44]

Organism: NCBI:txid50390